Protein AF-A0A0J0XSP0-F1 (afdb_monomer)

Secondary structure (DSSP, 8-state):
----PPPPPP-PPPP---TTSHHHHHHHHHHHHHHHTTSSS------------------GGGTTS-GGGTT--TT-GGGGGGSHHHHHHHHHHHHHHH--S----HHHHHHHHHHHHHHTTSS---SS-EEEE-TT------SHHHHHHHHHHHHHHHHHHHHHHHTT-EEEE-S-HHHHHHHHHHTGGGEEEEEEEHHHHHHHHT-TTTB-TT----S-GGGS-S-SS--GGGS-B--GGGEEEE-SS---BGGG--TT--TTS--BPBPTTSPBPS-SSSS-GGGEEESS--TTSEE-----TTTT-TTT----------SSSPEEEEEEEES-HHHHHHS---HHHHHHHHHHTTEEEEEEEE-SSPPS-TTEEEE---TTTHHHHHHH-SEEEE-S-SSS-SHHHHHHHTT--EEEEESS-GGGT-S--SSGGG-TTTBSSHHHHHH--TTTEEEEETT-HHHHHHHHHHHHHS-------GGGSHHHHHHHHHHHHTS-HHHHHHHHHHHHTS--PPPHHHHHHHHHTT-S-TT-------

Radius of gyration: 29.26 Å; Cα contacts (8 Å, |Δi|>4): 848; chains: 1; bounding box: 87×78×78 Å

Nearest PDB structures (foldseek):
  5zic-assembly1_A  TM=6.859E-01  e=1.179E-11  Homo sapiens
  6yjr-assembly1_AAA  TM=5.998E-01  e=1.400E-12  Homo sapiens
  6yjt-assembly1_AAA  TM=6.169E-01  e=2.986E-11  Homo sapiens
  9f5h-assembly2_B  TM=6.119E-01  e=2.827E-11  Homo sapiens
  6yjt-assembly2_BBB  TM=6.026E-01  e=7.985E-11  Homo sapiens

pLDDT: mean 74.74, std 19.42, range [22.86, 97.62]

Solvent-accessible surface area (backbone atoms only — not comparable to full-atom values): 31482 Å² total; per-residue (Å²): 142,84,86,86,80,81,83,81,80,82,86,82,77,84,82,86,77,77,80,77,69,66,62,66,61,57,57,57,57,56,54,60,58,56,59,64,68,64,73,77,76,81,86,87,88,82,91,81,91,76,84,90,76,90,70,75,78,74,67,88,53,54,81,56,50,64,80,74,38,64,82,45,44,96,90,40,78,90,30,30,83,38,31,51,71,40,39,52,33,35,51,29,37,56,50,54,76,69,53,89,82,68,93,71,57,70,67,51,55,51,44,45,53,51,50,38,34,35,39,51,25,75,38,79,49,52,90,40,27,30,36,39,25,43,50,92,41,69,80,79,55,95,44,73,62,48,51,52,52,49,48,52,51,47,53,35,49,53,51,47,49,57,48,44,44,72,70,37,32,40,72,38,80,34,76,46,69,69,59,45,50,49,51,44,51,48,37,50,72,28,51,48,35,40,35,20,33,58,70,60,36,56,49,31,55,71,25,43,59,32,20,41,88,37,49,52,80,57,89,51,72,96,66,39,39,89,52,92,76,64,57,79,90,53,44,19,62,45,56,72,62,30,48,30,28,42,32,83,84,50,38,41,30,64,87,75,69,60,96,88,63,67,80,89,56,64,45,14,39,69,41,100,84,71,53,63,36,30,22,66,45,60,83,42,34,73,35,30,38,18,51,49,85,50,68,46,37,29,44,41,33,44,59,47,55,80,80,46,36,70,90,80,52,74,84,86,68,74,87,77,72,92,60,105,58,68,43,79,41,38,34,36,42,43,43,50,66,66,59,57,72,68,45,96,64,65,59,68,58,33,51,48,59,34,41,79,71,43,32,47,73,42,40,34,31,52,32,93,62,90,74,95,50,92,71,50,42,69,35,76,78,44,79,82,53,45,61,55,50,39,42,69,25,42,20,39,34,42,80,54,39,74,55,79,61,65,63,65,61,54,18,29,28,45,17,15,17,36,33,36,34,24,68,47,82,53,87,82,75,52,80,66,87,68,65,54,27,72,32,64,77,34,18,24,51,31,58,57,52,73,76,30,53,77,69,45,32,41,71,24,51,65,90,41,57,69,52,39,34,50,44,48,46,50,31,64,67,42,80,70,59,60,46,70,62,62,54,43,27,64,67,30,24,43,55,31,44,51,55,58,76,70,49,63,42,63,58,53,39,53,51,52,31,61,76,67,72,47,69,64,38,62,57,66,66,59,54,52,47,36,45,77,73,61,73,46,53,67,82,60,64,91,80,73,89,108

Organism: NCBI:txid879819

Structure (mmCIF, N/CA/C/O backbone):
data_AF-A0A0J0XSP0-F1
#
_entry.id   AF-A0A0J0XSP0-F1
#
loop_
_atom_site.group_PDB
_atom_site.id
_atom_site.type_symbol
_atom_site.label_atom_id
_atom_site.label_alt_id
_atom_site.label_comp_id
_atom_site.label_asym_id
_atom_site.label_entity_id
_atom_site.label_seq_id
_atom_site.pdbx_PDB_ins_code
_atom_site.Cartn_x
_atom_site.Cartn_y
_atom_site.Cartn_z
_atom_site.occupancy
_atom_site.B_iso_or_equiv
_atom_site.auth_seq_id
_atom_site.auth_comp_id
_atom_site.auth_asym_id
_atom_site.auth_atom_id
_atom_site.pdbx_PDB_model_num
ATOM 1 N N . MET A 1 1 ? 1.615 49.113 -32.708 1.00 34.94 1 MET A N 1
ATOM 2 C CA . MET A 1 1 ? 0.776 48.890 -33.907 1.00 34.94 1 MET A CA 1
ATOM 3 C C . MET A 1 1 ? 1.354 47.719 -34.684 1.00 34.94 1 MET A C 1
ATOM 5 O O . MET A 1 1 ? 2.441 47.876 -35.213 1.00 34.94 1 MET A O 1
ATOM 9 N N . ALA A 1 2 ? 0.662 46.573 -34.654 1.00 25.91 2 ALA A N 1
ATOM 10 C CA . ALA A 1 2 ? 0.685 45.439 -35.598 1.00 25.91 2 ALA A CA 1
ATOM 11 C C . ALA A 1 2 ? 0.232 44.177 -34.833 1.00 25.91 2 ALA A C 1
ATOM 13 O O . ALA A 1 2 ? 1.046 43.436 -34.295 1.00 25.91 2 ALA A O 1
ATOM 14 N N . MET A 1 3 ? -1.088 43.980 -34.722 1.00 22.86 3 MET A N 1
ATOM 15 C CA . MET A 1 3 ? -1.668 42.713 -34.262 1.00 22.86 3 MET A CA 1
ATOM 16 C C . MET A 1 3 ? -1.685 41.737 -35.439 1.00 22.86 3 MET A C 1
ATOM 18 O O . MET A 1 3 ? -2.341 42.010 -36.443 1.00 22.86 3 MET A O 1
ATOM 22 N N . TRP A 1 4 ? -1.020 40.595 -35.299 1.00 23.23 4 TRP A N 1
ATOM 23 C CA . TRP A 1 4 ? -1.234 39.444 -36.171 1.00 23.23 4 TRP A CA 1
ATOM 24 C C . TRP A 1 4 ? -2.346 38.579 -35.569 1.00 23.23 4 TRP A C 1
ATOM 26 O O . TRP A 1 4 ? -2.198 38.032 -34.479 1.00 23.23 4 TRP A O 1
ATOM 36 N N . ARG A 1 5 ? -3.488 38.497 -36.263 1.00 26.11 5 ARG A N 1
ATOM 37 C CA . ARG A 1 5 ? -4.570 37.547 -35.965 1.00 26.11 5 ARG A CA 1
ATOM 38 C C . ARG A 1 5 ? -4.276 36.235 -36.690 1.00 26.11 5 ARG A C 1
ATOM 40 O O . ARG A 1 5 ? -4.175 36.233 -37.914 1.00 26.11 5 ARG A O 1
ATOM 47 N N . LEU A 1 6 ? -4.168 35.139 -35.944 1.00 29.31 6 LEU A N 1
ATOM 48 C CA . LEU A 1 6 ? -4.141 33.784 -36.499 1.00 29.31 6 LEU A CA 1
ATOM 49 C C . LEU A 1 6 ? -5.561 33.337 -36.911 1.00 29.31 6 LEU A C 1
ATOM 51 O O . LEU A 1 6 ? -6.538 33.772 -36.292 1.00 29.31 6 LEU A O 1
ATOM 55 N N . PRO A 1 7 ? -5.699 32.493 -37.951 1.00 27.44 7 PRO A N 1
ATOM 56 C CA . PRO A 1 7 ? -6.990 32.017 -38.436 1.00 27.44 7 PRO A CA 1
ATOM 57 C C . PRO A 1 7 ? -7.553 30.917 -37.526 1.00 27.44 7 PRO A C 1
ATOM 59 O O . PRO A 1 7 ? -6.829 30.038 -37.065 1.00 27.44 7 PRO A O 1
ATOM 62 N N . LEU A 1 8 ? -8.867 30.952 -37.292 1.00 30.52 8 LEU A N 1
ATOM 63 C CA . LEU A 1 8 ? -9.587 29.877 -36.607 1.00 30.52 8 LEU A CA 1
ATOM 64 C C . LEU A 1 8 ? -9.668 28.623 -37.504 1.00 30.52 8 LEU A C 1
ATOM 66 O O . LEU A 1 8 ? -9.899 28.763 -38.709 1.00 30.52 8 LEU A O 1
ATOM 70 N N . PRO A 1 9 ? -9.536 27.408 -36.939 1.00 30.23 9 PRO A N 1
ATOM 71 C CA . PRO A 1 9 ? -9.673 26.163 -37.689 1.00 30.23 9 PRO A CA 1
ATOM 72 C C . PRO A 1 9 ? -11.135 25.896 -38.107 1.00 30.23 9 PRO A C 1
ATOM 74 O O . PRO A 1 9 ? -12.074 26.424 -37.499 1.00 30.23 9 PRO A O 1
ATOM 77 N N . PRO A 1 10 ? -11.360 25.080 -39.156 1.00 30.55 10 PRO A N 1
ATOM 78 C CA . PRO A 1 10 ? -12.690 24.834 -39.701 1.00 30.55 10 PRO A CA 1
ATOM 79 C C . PRO A 1 10 ? -13.551 23.994 -38.749 1.00 30.55 10 PRO A C 1
ATOM 81 O O . PRO A 1 10 ? -13.095 23.028 -38.142 1.00 30.55 10 PRO A O 1
ATOM 84 N N . ARG A 1 11 ? -14.842 24.341 -38.660 1.00 31.66 11 ARG A N 1
ATOM 85 C CA . ARG A 1 11 ? -15.846 23.573 -37.911 1.00 31.66 11 ARG A CA 1
ATOM 86 C C . ARG 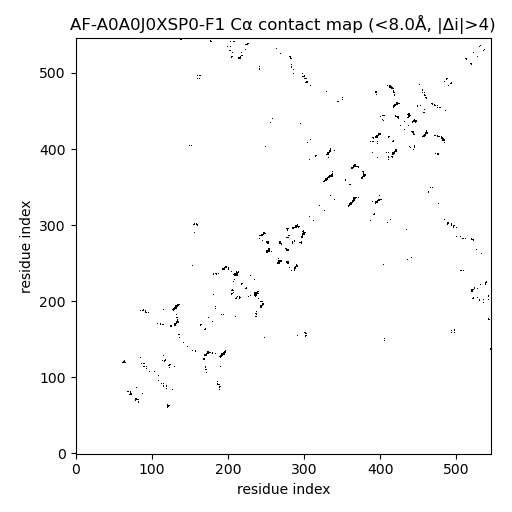A 1 11 ? -16.023 22.179 -38.521 1.00 31.66 11 ARG A C 1
ATOM 88 O O . ARG A 1 11 ? -16.554 22.047 -39.625 1.00 31.66 11 ARG A O 1
ATOM 95 N N . VAL A 1 12 ? -15.647 21.150 -37.768 1.00 35.03 12 VAL A N 1
ATOM 96 C CA . VAL A 1 12 ? -15.960 19.746 -38.059 1.00 35.03 12 VAL A CA 1
ATOM 97 C C . VAL A 1 12 ? -17.459 19.518 -37.828 1.00 35.03 12 VAL A C 1
ATOM 99 O O . VAL A 1 12 ? -17.994 19.845 -36.769 1.00 35.03 12 VAL A O 1
ATOM 102 N N . ARG A 1 13 ? -18.166 18.993 -38.837 1.00 31.95 13 ARG A N 1
ATOM 103 C CA . ARG A 1 13 ? -19.571 18.571 -38.702 1.00 31.95 13 ARG A CA 1
ATOM 104 C C . ARG A 1 13 ? -19.636 17.222 -37.972 1.00 31.95 13 ARG A C 1
ATOM 106 O O . ARG A 1 13 ? -18.862 16.335 -38.327 1.00 31.95 13 ARG A O 1
ATOM 113 N N . PRO A 1 14 ? -20.576 17.015 -37.035 1.00 32.56 14 PRO A N 1
ATOM 114 C CA . PRO A 1 14 ? -20.736 15.721 -36.386 1.00 32.56 14 PRO A CA 1
ATOM 115 C C . PRO A 1 14 ? -21.279 14.668 -37.363 1.00 32.56 14 PRO A C 1
ATOM 117 O O . PRO A 1 14 ? -22.243 14.904 -38.099 1.00 32.56 14 PRO A O 1
ATOM 120 N N . LEU A 1 15 ? -20.648 13.492 -37.342 1.00 33.00 15 LEU A N 1
ATOM 121 C CA . LEU A 1 15 ? -21.090 12.269 -38.009 1.00 33.00 15 LEU A CA 1
ATOM 122 C C . LEU A 1 15 ? -22.444 11.817 -37.438 1.00 33.00 15 LEU A C 1
ATOM 124 O O . LEU A 1 15 ? -22.576 11.538 -36.249 1.00 33.00 15 LEU A O 1
ATOM 128 N N . ARG A 1 16 ? -23.461 11.709 -38.303 1.00 35.78 16 ARG A N 1
ATOM 129 C CA . ARG A 1 16 ? -24.727 11.032 -37.987 1.00 35.78 16 ARG A CA 1
ATOM 130 C C . ARG A 1 16 ? -24.504 9.521 -38.014 1.00 35.78 16 ARG A C 1
ATOM 132 O O . ARG A 1 16 ? -24.493 8.924 -39.087 1.00 35.78 16 ARG A O 1
ATOM 139 N N . ILE A 1 17 ? -24.377 8.906 -36.842 1.00 36.84 17 ILE A N 1
ATOM 140 C CA . ILE A 1 17 ? -24.446 7.449 -36.688 1.00 36.84 17 ILE A CA 1
ATOM 141 C C . ILE A 1 17 ? -25.911 7.057 -36.438 1.00 36.84 17 ILE A C 1
ATOM 143 O O . ILE A 1 17 ? -26.613 7.649 -35.621 1.00 36.84 17 ILE A O 1
ATOM 147 N N . SER A 1 18 ? -26.391 6.090 -37.218 1.00 37.84 18 SER A N 1
ATOM 148 C CA . SER A 1 18 ? -27.790 5.661 -37.299 1.00 37.84 18 SER A CA 1
ATOM 149 C C . SER A 1 18 ? -28.283 4.998 -35.999 1.00 37.84 18 SER A C 1
ATOM 151 O O . SER A 1 18 ? -27.768 3.964 -35.579 1.00 37.84 18 SER A O 1
ATOM 153 N N . GLN A 1 19 ? -29.359 5.542 -35.419 1.00 39.97 19 GLN A N 1
ATOM 154 C CA . GLN A 1 19 ? -30.055 5.053 -34.214 1.00 39.97 19 GLN A CA 1
ATOM 155 C C . GLN A 1 19 ? -30.780 3.696 -34.370 1.00 39.97 19 GLN A C 1
ATOM 157 O O . GLN A 1 19 ? -31.407 3.229 -33.423 1.00 39.97 19 GLN A O 1
ATOM 162 N N . ARG A 1 20 ? -30.724 3.025 -35.529 1.00 40.22 20 ARG A N 1
ATOM 163 C CA . ARG A 1 20 ? -31.561 1.835 -35.788 1.00 40.22 20 ARG A CA 1
ATOM 164 C C . ARG A 1 20 ? -31.008 0.498 -35.283 1.00 40.22 20 ARG A C 1
ATOM 166 O O . ARG A 1 20 ? -31.757 -0.469 -35.266 1.00 40.22 20 ARG A O 1
ATOM 173 N N . VAL A 1 21 ? -29.757 0.428 -34.821 1.00 44.03 21 VAL A N 1
ATOM 174 C CA . VAL A 1 21 ? -29.147 -0.854 -34.396 1.00 44.03 21 VAL A CA 1
ATOM 175 C C . VAL A 1 21 ? -29.296 -1.123 -32.886 1.00 44.03 21 VAL A C 1
ATOM 177 O O . VAL A 1 21 ? -29.249 -2.272 -32.464 1.00 44.03 21 VAL A O 1
ATOM 180 N N . ARG A 1 22 ? -29.586 -0.107 -32.056 1.00 41.59 22 ARG A N 1
ATOM 181 C CA . ARG A 1 22 ? -29.720 -0.288 -30.592 1.00 41.59 22 ARG A CA 1
ATOM 182 C C . ARG A 1 22 ? -31.083 -0.815 -30.119 1.00 41.59 22 ARG A C 1
ATOM 184 O O . ARG A 1 22 ? -31.166 -1.341 -29.017 1.00 41.59 22 ARG A O 1
ATOM 191 N N . VAL A 1 23 ? -32.140 -0.724 -30.930 1.00 46.84 23 VAL A N 1
ATOM 192 C CA . VAL A 1 23 ? -33.505 -1.084 -30.485 1.00 46.84 23 VAL A CA 1
ATOM 193 C C . VAL A 1 23 ? -33.791 -2.589 -30.598 1.00 46.84 23 VAL A C 1
ATOM 195 O O . VAL A 1 23 ? -34.581 -3.122 -29.826 1.00 46.84 23 VAL A O 1
ATOM 198 N N . VAL A 1 24 ? -33.113 -3.309 -31.498 1.00 46.50 24 VAL A N 1
ATOM 199 C CA . VAL A 1 24 ? -33.381 -4.745 -31.720 1.00 46.50 24 VAL A CA 1
ATOM 200 C C . VAL A 1 24 ? -32.646 -5.636 -30.706 1.00 46.50 24 VAL A C 1
ATOM 202 O O . VAL A 1 24 ? -33.167 -6.679 -30.325 1.00 46.50 24 VAL A O 1
ATOM 205 N N . GLY A 1 25 ? -31.489 -5.201 -30.192 1.00 41.78 25 GLY A N 1
ATOM 206 C CA . GLY A 1 25 ? -30.735 -5.949 -29.176 1.00 41.78 25 GLY A CA 1
ATOM 207 C C . GLY A 1 25 ? -31.364 -5.914 -27.778 1.00 41.78 25 GLY A C 1
ATOM 208 O O . GLY A 1 25 ? -31.356 -6.922 -27.078 1.00 41.78 25 GLY A O 1
ATOM 209 N N . LEU A 1 26 ? -31.970 -4.787 -27.381 1.00 43.34 26 LEU A N 1
ATOM 210 C CA . LEU A 1 26 ? -32.537 -4.627 -26.034 1.00 43.34 26 LEU A CA 1
ATOM 211 C C . LEU A 1 26 ? -33.868 -5.380 -25.846 1.00 43.34 26 LEU A C 1
ATOM 213 O O . LEU A 1 26 ? -34.156 -5.873 -24.759 1.00 43.34 26 LEU A O 1
ATOM 217 N N . ALA A 1 27 ? -34.666 -5.514 -26.911 1.00 48.09 27 ALA A N 1
ATOM 218 C CA . ALA A 1 27 ? -35.948 -6.221 -26.862 1.00 48.09 27 ALA A CA 1
ATOM 219 C C . ALA A 1 27 ? -35.785 -7.749 -26.726 1.00 48.09 27 ALA A C 1
ATOM 221 O O . ALA A 1 27 ? -36.621 -8.404 -26.107 1.00 48.09 27 ALA A O 1
ATOM 222 N N . ALA A 1 28 ? -34.695 -8.318 -27.255 1.00 46.12 28 ALA A N 1
ATOM 223 C CA . ALA A 1 28 ? -34.420 -9.752 -27.162 1.00 46.12 28 ALA A CA 1
ATOM 224 C C . ALA A 1 28 ? -33.982 -10.181 -25.747 1.00 46.12 28 ALA A C 1
ATOM 226 O O . ALA A 1 28 ? -34.355 -11.259 -25.291 1.00 46.12 28 ALA A O 1
ATOM 227 N N . VAL A 1 29 ? -33.255 -9.323 -25.021 1.00 50.03 29 VAL A N 1
ATOM 228 C CA . VAL A 1 29 ? -32.778 -9.617 -23.654 1.00 50.03 29 VAL A CA 1
ATOM 229 C C . VAL A 1 29 ? -33.907 -9.509 -22.617 1.00 50.03 29 VAL A C 1
ATOM 231 O O . VAL A 1 29 ? -33.981 -10.325 -21.699 1.00 50.03 29 VAL A O 1
ATOM 234 N N . LEU A 1 30 ? -34.845 -8.573 -22.804 1.00 48.22 30 LEU A N 1
ATOM 235 C CA . LEU A 1 30 ? -36.034 -8.429 -21.949 1.00 48.22 30 LEU A CA 1
ATOM 236 C C . LEU A 1 30 ? -37.056 -9.567 -22.127 1.00 48.22 30 LEU A C 1
ATOM 238 O O . LEU A 1 30 ? -37.751 -9.924 -21.179 1.00 48.22 30 LEU A O 1
ATOM 242 N N . ALA A 1 31 ? -37.137 -10.178 -23.313 1.00 46.94 31 ALA A N 1
ATOM 243 C CA . ALA A 1 31 ? -38.050 -11.299 -23.550 1.00 46.94 31 ALA A CA 1
ATOM 244 C C . ALA A 1 31 ? -37.585 -12.601 -22.869 1.00 46.94 31 ALA A C 1
ATOM 246 O O . ALA A 1 31 ? -38.414 -13.378 -22.399 1.00 46.94 31 ALA A O 1
ATOM 247 N N . VAL A 1 32 ? -36.271 -12.829 -22.763 1.00 48.78 32 VAL A N 1
ATOM 248 C CA . VAL A 1 32 ? -35.711 -14.040 -22.131 1.00 48.78 32 VAL A CA 1
ATOM 249 C C . VAL A 1 32 ? -35.804 -13.981 -20.600 1.00 48.78 32 VAL A C 1
ATOM 251 O O . VAL A 1 32 ? -36.047 -15.003 -19.962 1.00 48.78 32 VAL A O 1
ATOM 254 N N . THR A 1 33 ? -35.716 -12.792 -20.000 1.00 48.75 33 THR A N 1
ATOM 255 C CA . THR A 1 33 ? -35.870 -12.614 -18.543 1.00 48.75 33 THR A CA 1
ATOM 256 C C . THR A 1 33 ? -37.325 -12.704 -18.074 1.00 48.75 33 THR A C 1
ATOM 258 O O . THR A 1 33 ? -37.573 -13.156 -16.960 1.00 48.75 33 THR A O 1
ATOM 261 N N . LEU A 1 34 ? -38.309 -12.366 -18.917 1.00 42.72 34 LEU A N 1
ATOM 262 C CA . LEU A 1 34 ? -39.726 -12.444 -18.534 1.00 42.72 34 LEU A CA 1
ATOM 263 C C . LEU A 1 34 ? -40.305 -13.869 -18.578 1.00 42.72 34 LEU A C 1
ATOM 265 O O . LEU A 1 34 ? -41.219 -14.176 -17.818 1.00 42.72 34 LEU A O 1
ATOM 269 N N . VAL A 1 35 ? -39.767 -14.756 -19.423 1.00 44.06 35 VAL A N 1
ATOM 270 C CA . VAL A 1 35 ? -40.240 -16.151 -19.526 1.00 44.06 35 VAL A CA 1
ATOM 271 C C . VAL A 1 35 ? -39.698 -17.023 -18.385 1.00 44.06 35 VAL A C 1
ATOM 273 O O . VAL A 1 35 ? -40.402 -17.917 -17.917 1.00 44.06 35 VAL A O 1
ATOM 276 N N . ALA A 1 36 ? -38.508 -16.721 -17.854 1.00 40.31 36 ALA A N 1
ATOM 277 C CA . ALA A 1 36 ? -37.953 -17.428 -16.695 1.00 40.31 36 ALA A CA 1
ATOM 278 C C . ALA A 1 36 ? -38.739 -17.155 -15.393 1.00 40.31 36 ALA A C 1
ATOM 280 O O . ALA A 1 36 ? -38.879 -18.043 -14.552 1.00 40.31 36 ALA A O 1
ATOM 281 N N . SER A 1 37 ? -39.336 -15.968 -15.256 1.00 40.28 37 SER A N 1
ATOM 282 C CA . SER A 1 37 ? -40.066 -15.553 -14.047 1.00 40.28 37 SER A CA 1
ATOM 283 C C . SER A 1 37 ? -41.495 -16.108 -13.945 1.00 40.28 37 SER A C 1
ATOM 285 O O . SER A 1 37 ? -42.095 -16.064 -12.874 1.00 40.28 37 SER A O 1
ATOM 287 N N . VAL A 1 38 ? -42.055 -16.659 -15.029 1.00 39.12 38 VAL A N 1
ATOM 288 C CA . VAL A 1 38 ? -43.439 -17.181 -15.064 1.00 39.12 38 VAL A CA 1
ATOM 289 C C . VAL A 1 38 ? -43.509 -18.695 -14.793 1.00 39.12 38 VAL A C 1
ATOM 291 O O . VAL A 1 38 ? -44.585 -19.229 -14.533 1.00 39.12 38 VAL A O 1
ATOM 294 N N . HIS A 1 39 ? -42.381 -19.412 -14.764 1.00 35.16 39 HIS A N 1
ATOM 295 C CA . HIS A 1 39 ? -42.357 -20.868 -14.531 1.00 35.16 39 HIS A CA 1
ATOM 296 C C . HIS A 1 39 ? -41.976 -21.313 -13.110 1.00 35.16 39 HIS A C 1
ATOM 298 O O . HIS A 1 39 ? -41.954 -22.510 -12.843 1.00 35.16 39 HIS A O 1
ATOM 304 N N . VAL A 1 40 ? -41.788 -20.381 -12.169 1.00 37.19 40 VAL A N 1
ATOM 305 C CA . VAL A 1 40 ? -41.542 -20.700 -10.743 1.00 37.19 40 VAL A CA 1
ATOM 306 C C . VAL A 1 40 ? -42.805 -20.542 -9.868 1.00 37.19 40 VAL A C 1
ATOM 308 O O . VAL A 1 40 ? -42.829 -20.960 -8.716 1.00 37.19 40 VAL A O 1
ATOM 311 N N . LEU A 1 41 ? -43.918 -20.046 -10.421 1.00 34.09 41 LEU A N 1
ATOM 312 C CA . LEU A 1 41 ? -45.194 -19.864 -9.709 1.00 34.09 41 LEU A CA 1
ATOM 313 C C . LEU A 1 41 ? -46.300 -20.772 -10.272 1.00 34.09 41 LEU A C 1
ATOM 315 O O . LEU A 1 41 ? -47.303 -20.299 -10.794 1.00 34.09 41 LEU A O 1
ATOM 319 N N . SER A 1 42 ? -46.122 -22.094 -10.204 1.00 34.53 42 SER A N 1
ATOM 320 C CA . SER A 1 42 ? -47.189 -23.056 -10.536 1.00 34.53 42 SER A CA 1
ATOM 321 C C . SER A 1 42 ? -46.917 -24.456 -9.962 1.00 34.53 42 SER A C 1
ATOM 323 O O . SER A 1 42 ? -46.919 -25.445 -10.691 1.00 34.53 42 SER A O 1
ATOM 325 N N . ALA A 1 43 ? -46.677 -24.574 -8.655 1.00 35.34 43 ALA A N 1
ATOM 326 C CA . ALA A 1 43 ? -46.766 -25.867 -7.967 1.00 35.34 43 ALA A CA 1
ATOM 327 C C . ALA A 1 43 ? -46.871 -25.688 -6.447 1.00 35.34 43 ALA A C 1
ATOM 329 O O . ALA A 1 43 ? -45.856 -25.676 -5.766 1.00 35.34 43 ALA A O 1
ATOM 330 N N . ALA A 1 44 ? -48.095 -25.548 -5.927 1.00 34.81 44 ALA A N 1
ATOM 331 C CA . ALA A 1 44 ? -48.514 -26.094 -4.627 1.00 34.81 44 ALA A CA 1
ATOM 332 C C . ALA A 1 44 ? -49.946 -25.639 -4.315 1.00 34.81 44 ALA A C 1
ATOM 334 O O . ALA A 1 44 ? -50.179 -24.620 -3.669 1.00 34.81 44 ALA A O 1
ATOM 335 N N . GLY A 1 45 ? -50.920 -26.414 -4.784 1.00 31.45 45 GLY A N 1
ATOM 336 C CA . GLY A 1 45 ? -52.281 -26.375 -4.269 1.00 31.45 45 GLY A CA 1
ATOM 337 C C . GLY A 1 45 ? -52.566 -27.680 -3.541 1.00 31.45 45 GLY A C 1
ATOM 338 O O . GLY A 1 45 ? -52.762 -28.694 -4.197 1.00 31.45 45 GLY A O 1
ATOM 339 N N . THR A 1 46 ? -52.631 -27.643 -2.212 1.00 34.28 46 THR A N 1
ATOM 340 C CA . THR A 1 46 ? -53.453 -28.575 -1.427 1.00 34.28 46 THR A CA 1
ATOM 341 C C . THR A 1 46 ? -53.874 -27.907 -0.127 1.00 34.28 46 THR A C 1
ATOM 343 O O . THR A 1 46 ? -53.061 -27.476 0.682 1.00 34.28 46 THR A O 1
ATOM 346 N N . THR A 1 47 ? -55.187 -27.813 0.019 1.00 37.19 47 THR A N 1
ATOM 347 C CA . THR A 1 47 ? -55.964 -27.326 1.153 1.00 37.19 47 THR A CA 1
ATOM 348 C C . THR A 1 47 ? -55.881 -28.258 2.359 1.00 37.19 47 THR A C 1
ATOM 350 O O . THR A 1 47 ? -56.238 -29.428 2.236 1.00 37.19 47 THR A O 1
ATOM 353 N N . THR A 1 48 ? -55.605 -27.705 3.540 1.00 33.47 48 THR A N 1
ATOM 354 C CA . THR A 1 48 ? -56.156 -28.198 4.811 1.00 33.47 48 THR A CA 1
ATOM 355 C C . THR A 1 48 ? -56.458 -27.022 5.737 1.00 33.47 48 THR A C 1
ATOM 357 O O . THR A 1 48 ? -55.604 -26.222 6.103 1.00 33.47 48 THR A O 1
ATOM 360 N N . THR A 1 49 ? -57.732 -26.908 6.085 1.00 38.00 49 THR A N 1
ATOM 361 C CA . THR A 1 49 ? -58.304 -25.990 7.069 1.00 38.00 49 THR A CA 1
ATOM 362 C C . THR A 1 49 ? -58.048 -26.484 8.493 1.00 38.00 49 THR A C 1
ATOM 364 O O . THR A 1 49 ? -58.478 -27.593 8.799 1.00 38.00 49 THR A O 1
ATOM 367 N N . ALA A 1 50 ? -57.468 -25.656 9.372 1.00 30.28 50 ALA A N 1
ATOM 368 C CA . ALA A 1 50 ? -57.806 -25.593 10.804 1.00 30.28 50 ALA A CA 1
ATOM 369 C C . ALA A 1 50 ? -57.048 -24.464 11.538 1.00 30.28 50 ALA A C 1
ATOM 371 O O . ALA A 1 50 ? -55.837 -24.506 11.682 1.00 30.28 50 ALA A O 1
ATOM 372 N N . SER A 1 51 ? -57.825 -23.516 12.072 1.00 30.02 51 SER A N 1
ATOM 373 C CA . SER A 1 51 ? -57.733 -23.007 13.451 1.00 30.02 51 SER A CA 1
ATOM 374 C C . SER A 1 51 ? -56.420 -22.388 13.981 1.00 30.02 51 SER A C 1
ATOM 376 O O . SER A 1 51 ? -55.509 -23.084 14.409 1.00 30.02 51 SER A O 1
ATOM 378 N N . SER A 1 52 ? -56.498 -21.071 14.216 1.00 35.84 52 SER A N 1
ATOM 379 C CA . SER A 1 52 ? -55.997 -20.384 15.422 1.00 35.84 52 SER A CA 1
ATOM 380 C C . SER A 1 52 ? -54.485 -20.364 15.692 1.00 35.84 52 SER A C 1
ATOM 382 O O . SER A 1 52 ? -53.982 -21.129 16.506 1.00 35.84 52 SER A O 1
ATOM 384 N N . ALA A 1 53 ? -53.820 -19.322 15.193 1.00 31.66 53 ALA A N 1
ATOM 385 C CA . ALA A 1 53 ? -53.034 -18.410 16.028 1.00 31.66 53 ALA A CA 1
ATOM 386 C C . ALA A 1 53 ? -52.696 -17.161 15.202 1.00 31.66 53 ALA A C 1
ATOM 388 O O . ALA A 1 53 ? -52.195 -17.266 14.085 1.00 31.66 53 ALA A O 1
ATOM 389 N N . ARG A 1 54 ? -52.959 -15.967 15.746 1.00 35.31 54 ARG A N 1
ATOM 390 C CA . ARG A 1 54 ? -52.320 -14.732 15.271 1.00 35.31 54 ARG A CA 1
ATOM 391 C C . ARG A 1 54 ? -50.825 -14.857 15.561 1.00 35.31 54 ARG A C 1
ATOM 393 O O . ARG A 1 54 ? -50.376 -14.480 16.636 1.00 35.31 54 ARG A O 1
ATOM 400 N N . VAL A 1 55 ? -50.069 -15.389 14.610 1.00 35.34 55 VAL A N 1
ATOM 401 C CA . VAL A 1 55 ? -48.640 -15.105 14.524 1.00 35.34 55 VAL A CA 1
ATOM 402 C C . VAL A 1 55 ? -48.569 -13.688 13.983 1.00 35.34 55 VAL A C 1
ATOM 404 O O . VAL A 1 55 ? -48.880 -13.440 12.819 1.00 35.34 55 VAL A O 1
ATOM 407 N N . ALA A 1 56 ? -48.287 -12.738 14.874 1.00 37.16 56 ALA A N 1
ATOM 408 C CA . ALA A 1 56 ? -47.871 -11.409 14.470 1.00 37.16 56 ALA A CA 1
ATOM 409 C C . ALA A 1 56 ? -46.738 -11.595 13.458 1.00 37.16 56 ALA A C 1
ATOM 411 O O . ALA A 1 56 ? -45.742 -12.250 13.759 1.00 37.16 56 ALA A O 1
ATOM 412 N N . SER A 1 57 ? -46.952 -11.105 12.242 1.00 41.41 57 SER A N 1
ATOM 413 C CA . SER A 1 57 ? -45.956 -11.079 11.182 1.00 41.41 57 SER A CA 1
ATOM 414 C C . SER A 1 57 ? -44.678 -10.468 11.745 1.00 41.41 57 SER A C 1
ATOM 416 O O . SER A 1 57 ? -44.636 -9.259 11.983 1.00 41.41 57 SER A O 1
ATOM 418 N N . GLN A 1 58 ? -43.659 -11.294 11.992 1.00 44.66 58 GLN A N 1
ATOM 419 C CA . GLN A 1 58 ? -42.308 -10.786 12.165 1.00 44.66 58 GLN A CA 1
ATOM 420 C C . GLN A 1 58 ? -42.005 -9.972 10.901 1.00 44.66 58 GLN A C 1
ATOM 422 O O . GLN A 1 58 ? -42.177 -10.501 9.797 1.00 44.66 58 GLN A O 1
ATOM 427 N N . PRO A 1 59 ? -41.654 -8.681 11.017 1.00 48.44 59 PRO A N 1
ATOM 428 C CA . PRO A 1 59 ? -41.208 -7.934 9.855 1.00 48.44 59 PRO A CA 1
ATOM 429 C C . PRO A 1 59 ? -40.017 -8.684 9.251 1.00 48.44 59 PRO A C 1
ATOM 431 O O . PRO A 1 59 ? -39.222 -9.271 9.984 1.00 48.44 59 PRO A O 1
ATOM 434 N N . ALA A 1 60 ? -39.884 -8.654 7.925 1.00 48.78 60 ALA A N 1
ATOM 435 C CA . ALA A 1 60 ? -38.811 -9.294 7.149 1.00 48.78 60 ALA A CA 1
ATOM 436 C C . ALA A 1 60 ? -37.376 -8.810 7.498 1.00 48.78 60 ALA A C 1
ATOM 438 O O . ALA A 1 60 ? -36.430 -9.084 6.773 1.00 48.78 60 ALA A O 1
ATOM 439 N N . PHE A 1 61 ? -37.230 -8.095 8.612 1.00 51.72 61 PHE A N 1
ATOM 440 C CA . PHE A 1 61 ? -36.037 -7.490 9.190 1.00 51.72 61 PHE A CA 1
ATOM 441 C C . PHE A 1 61 ? -35.057 -8.492 9.817 1.00 51.72 61 PHE A C 1
ATOM 443 O O . PHE A 1 61 ? -33.935 -8.123 10.126 1.00 51.72 61 PHE A O 1
ATOM 450 N N . LEU A 1 62 ? -35.463 -9.747 10.032 1.00 51.09 62 LEU A N 1
ATOM 451 C CA . LEU A 1 62 ? -34.639 -10.753 10.719 1.00 51.09 62 LEU A CA 1
ATOM 452 C C . LEU A 1 62 ? -33.954 -11.748 9.773 1.00 51.09 62 LEU A C 1
ATOM 454 O O . LEU A 1 62 ? -33.381 -12.720 10.244 1.00 51.09 62 LEU A O 1
ATOM 458 N N . ALA A 1 63 ? -34.005 -11.545 8.452 1.00 51.84 63 ALA A N 1
ATOM 459 C CA . ALA A 1 63 ? -33.365 -12.476 7.519 1.00 51.84 63 ALA A CA 1
ATOM 460 C C . ALA A 1 63 ? -31.826 -12.504 7.652 1.00 51.84 63 ALA A C 1
ATOM 462 O O . ALA A 1 63 ? -31.221 -13.505 7.280 1.00 51.84 63 ALA A O 1
ATOM 463 N N . GLY A 1 64 ? -31.217 -11.436 8.188 1.00 57.31 64 GLY A N 1
ATOM 464 C CA . GLY A 1 64 ? -29.765 -11.310 8.362 1.00 57.31 64 GLY A CA 1
ATOM 465 C C . GLY A 1 64 ? -29.222 -11.622 9.763 1.00 57.31 64 GLY A C 1
ATOM 466 O O . GLY A 1 64 ? -28.009 -11.706 9.915 1.00 57.31 64 GLY A O 1
ATOM 467 N N . PHE A 1 65 ? -30.072 -11.803 10.780 1.00 67.38 65 PHE A N 1
ATOM 468 C CA . PHE A 1 65 ? -29.624 -12.157 12.135 1.00 67.38 65 PHE A CA 1
ATOM 469 C C . PHE A 1 65 ? -29.977 -13.604 12.461 1.00 67.38 65 PHE A C 1
ATOM 471 O O . PHE A 1 65 ? -31.059 -14.075 12.099 1.00 67.38 65 PHE A O 1
ATOM 478 N N . GLY A 1 66 ? -29.088 -14.312 13.160 1.00 68.69 66 GLY A N 1
ATOM 479 C CA . GLY A 1 66 ? -29.374 -15.662 13.624 1.00 68.69 66 GLY A CA 1
ATOM 480 C C . GLY A 1 66 ? -30.429 -15.685 14.737 1.00 68.69 66 GLY A C 1
ATOM 481 O O . GLY A 1 66 ? -30.993 -14.661 15.144 1.00 68.69 66 GLY A O 1
ATOM 482 N N . GLU A 1 67 ? -30.738 -16.884 15.240 1.00 78.38 67 GLU A N 1
ATOM 483 C CA . GLU A 1 67 ? -31.742 -17.062 16.300 1.00 78.38 67 GLU A CA 1
ATOM 484 C C . GLU A 1 67 ? -31.417 -16.275 17.582 1.00 78.38 67 GLU A C 1
ATOM 486 O O . GLU A 1 67 ? -32.326 -15.995 18.367 1.00 78.38 67 GLU A O 1
ATOM 491 N N . GLU A 1 68 ? -30.154 -15.889 17.772 1.00 80.50 68 GLU A N 1
ATOM 492 C CA . GLU A 1 68 ? -29.650 -15.125 18.908 1.00 80.50 68 GLU A CA 1
ATOM 493 C C . GLU A 1 68 ? -30.317 -13.758 19.086 1.00 80.50 68 GLU A C 1
ATOM 495 O O . GLU A 1 68 ? -30.461 -13.331 20.224 1.00 80.50 68 GLU A O 1
ATOM 500 N N . CYS A 1 69 ? -30.801 -13.116 18.016 1.00 86.94 69 CYS A N 1
ATOM 501 C CA . CYS A 1 69 ? -31.450 -11.798 18.089 1.00 86.94 69 CYS A CA 1
ATOM 502 C C . CYS A 1 69 ? -32.985 -11.867 18.056 1.00 86.94 69 CYS A C 1
ATOM 504 O O . CYS A 1 69 ? -33.679 -10.871 17.816 1.00 86.94 69 CYS A O 1
ATOM 506 N N . ARG A 1 70 ? -33.560 -13.054 18.285 1.00 87.75 70 ARG A N 1
ATOM 507 C CA . ARG A 1 70 ? -35.010 -13.257 18.249 1.00 87.75 70 ARG A CA 1
ATOM 508 C C . ARG A 1 70 ? -35.715 -12.398 19.303 1.00 87.75 70 ARG A C 1
ATOM 510 O O . ARG A 1 70 ? -35.514 -12.557 20.501 1.00 87.75 70 ARG A O 1
ATOM 517 N N . GLY A 1 71 ? -36.644 -11.562 18.841 1.00 88.56 71 GLY A N 1
ATOM 518 C CA . GLY A 1 71 ? -37.467 -10.711 19.705 1.00 88.56 71 GLY A CA 1
ATOM 519 C C . GLY A 1 71 ? -36.869 -9.332 19.982 1.00 88.56 71 GLY A C 1
ATOM 520 O O . GLY A 1 71 ? -37.546 -8.517 20.604 1.00 88.56 71 GLY A O 1
ATOM 521 N N . TRP A 1 72 ? -35.662 -9.047 19.486 1.00 93.38 72 TRP A N 1
ATOM 522 C CA . TRP A 1 72 ? -35.131 -7.690 19.465 1.00 93.38 72 TRP A CA 1
ATOM 523 C C . TRP A 1 72 ? -35.963 -6.798 18.533 1.00 93.38 72 TRP A C 1
ATOM 525 O O . TRP A 1 72 ? -36.309 -7.185 17.414 1.00 93.38 72 TRP A O 1
ATOM 535 N N . ILE A 1 73 ? -36.299 -5.601 19.010 1.00 92.00 73 ILE A N 1
ATOM 536 C CA . ILE A 1 73 ? -37.030 -4.576 18.270 1.00 92.00 73 ILE A CA 1
ATOM 537 C C . ILE A 1 73 ? -36.112 -3.345 18.196 1.00 92.00 73 ILE A C 1
ATOM 539 O O . ILE A 1 73 ? -35.973 -2.640 19.194 1.00 92.00 73 ILE A O 1
ATOM 543 N N . PRO A 1 74 ? -35.525 -3.020 17.028 1.00 90.31 74 PRO A N 1
ATOM 544 C CA . PRO A 1 74 ? -34.523 -1.951 16.904 1.00 90.31 74 PRO A CA 1
ATOM 545 C C . PRO A 1 74 ? -34.962 -0.569 17.420 1.00 90.31 74 PRO A C 1
ATOM 547 O O . PRO A 1 74 ? -34.146 0.239 17.872 1.00 90.31 74 PRO A O 1
ATOM 550 N N . THR A 1 75 ? -36.265 -0.286 17.381 1.00 91.50 75 THR A N 1
ATOM 551 C CA . THR A 1 75 ? -36.855 0.974 17.857 1.00 91.50 75 THR A CA 1
ATOM 552 C C . THR A 1 75 ? -37.171 0.994 19.356 1.00 91.50 75 THR A C 1
ATOM 554 O O . THR A 1 75 ? -37.573 2.039 19.858 1.00 91.50 75 THR A O 1
ATOM 557 N N . ASP A 1 76 ? -37.043 -0.131 20.064 1.00 93.06 76 ASP A N 1
ATOM 558 C CA . ASP A 1 76 ? -37.337 -0.259 21.495 1.00 93.06 76 ASP A CA 1
ATOM 559 C C . ASP A 1 76 ? -36.069 -0.645 22.280 1.00 93.06 76 ASP A C 1
ATOM 561 O O . ASP A 1 76 ? -35.722 -1.831 22.348 1.00 93.06 76 ASP A O 1
ATOM 565 N N . PRO A 1 77 ? -35.401 0.330 22.930 1.00 92.56 77 PRO A N 1
ATOM 566 C CA . PRO A 1 77 ? -34.180 0.090 23.697 1.00 92.56 77 PRO A CA 1
ATOM 567 C C . PRO A 1 77 ? -34.329 -0.929 24.831 1.00 92.56 77 PRO A C 1
ATOM 569 O O . PRO A 1 77 ? -33.344 -1.514 25.275 1.00 92.56 77 PRO A O 1
ATOM 572 N N . THR A 1 78 ? -35.551 -1.187 25.315 1.00 94.19 78 THR A N 1
ATOM 573 C CA . THR A 1 78 ? -35.767 -2.192 26.368 1.00 94.19 78 THR A CA 1
ATOM 574 C C . THR A 1 78 ? -35.468 -3.611 25.887 1.00 94.19 78 THR A C 1
ATOM 576 O O . THR A 1 78 ? -35.200 -4.496 26.701 1.00 94.19 78 THR A O 1
ATOM 579 N N . THR A 1 79 ? -35.442 -3.819 24.569 1.00 94.19 79 THR A N 1
ATOM 580 C CA . THR A 1 79 ? -35.139 -5.102 23.935 1.00 94.19 79 THR A CA 1
ATOM 581 C C . THR A 1 79 ? -33.670 -5.256 23.530 1.00 94.19 79 THR A C 1
ATOM 583 O O . THR A 1 79 ? -33.293 -6.339 23.096 1.00 94.19 79 THR A O 1
ATOM 586 N N . ASP A 1 80 ? -32.821 -4.233 23.701 1.00 93.25 80 ASP A N 1
ATOM 587 C CA . ASP A 1 80 ? -31.426 -4.222 23.213 1.00 93.25 80 ASP A CA 1
ATOM 588 C C . ASP A 1 80 ? -30.575 -5.374 23.794 1.00 93.25 80 ASP A C 1
ATOM 590 O O . ASP A 1 80 ? -29.750 -5.967 23.103 1.00 93.25 80 ASP A O 1
ATOM 594 N N . HIS A 1 81 ? -30.857 -5.799 25.030 1.00 93.06 81 HIS A N 1
ATOM 595 C CA . HIS A 1 81 ? -30.211 -6.955 25.668 1.00 93.06 81 HIS A CA 1
ATOM 596 C C . HIS A 1 81 ? -30.413 -8.290 24.925 1.00 93.06 81 HIS A C 1
ATOM 598 O O . HIS A 1 81 ? -29.682 -9.244 25.186 1.00 93.06 81 HIS A O 1
ATOM 604 N N . LEU A 1 82 ? -31.401 -8.372 24.027 1.00 91.88 82 LEU A N 1
ATOM 605 C CA . LEU A 1 82 ? -31.657 -9.545 23.192 1.00 91.88 82 LEU A CA 1
ATOM 606 C C . LEU A 1 82 ? -30.729 -9.609 21.973 1.00 91.88 82 LEU A C 1
ATOM 608 O O . LEU A 1 82 ? -30.647 -10.654 21.350 1.00 91.88 82 LEU A O 1
ATOM 612 N N . CYS A 1 83 ? -30.046 -8.521 21.612 1.00 92.56 83 CYS A N 1
ATOM 613 C CA . CYS A 1 83 ? -29.103 -8.486 20.493 1.00 92.56 83 CYS A CA 1
ATOM 614 C C . CYS A 1 83 ? -27.997 -7.449 20.776 1.00 92.56 83 CYS A C 1
ATOM 616 O O . CYS A 1 83 ? -27.889 -6.441 20.071 1.00 92.56 83 CYS A O 1
ATOM 618 N N . PRO A 1 84 ? -27.186 -7.649 21.835 1.00 91.06 84 PRO A N 1
ATOM 619 C CA . PRO A 1 84 ? -26.348 -6.598 22.409 1.00 91.06 84 PRO A CA 1
ATOM 620 C C . PRO A 1 84 ? -25.396 -5.972 21.385 1.00 91.06 84 PRO A C 1
ATOM 622 O O . PRO A 1 84 ? -25.408 -4.756 21.233 1.00 91.06 84 PRO A O 1
ATOM 625 N N . GLY A 1 85 ? -24.670 -6.777 20.600 1.00 90.75 85 GLY A N 1
ATOM 626 C CA . GLY A 1 85 ? -23.721 -6.253 19.611 1.00 90.75 85 GLY A CA 1
ATOM 627 C C . GLY A 1 85 ? -24.376 -5.428 18.495 1.00 90.75 85 GLY A C 1
ATOM 628 O O . GLY A 1 85 ? -23.903 -4.341 18.172 1.00 90.75 85 GLY A O 1
ATOM 629 N N . ALA A 1 86 ? -25.484 -5.901 17.912 1.00 91.94 86 ALA A N 1
ATOM 630 C CA . ALA A 1 86 ? -26.168 -5.151 16.853 1.00 91.94 86 ALA A CA 1
ATOM 631 C C . ALA A 1 86 ? -26.855 -3.893 17.399 1.00 91.94 86 ALA A C 1
ATOM 633 O O . ALA A 1 86 ? -26.812 -2.842 16.762 1.00 91.94 86 ALA A O 1
ATOM 634 N N . SER A 1 87 ? -27.444 -3.986 18.595 1.00 94.75 87 SER A N 1
ATOM 635 C CA . SER A 1 87 ? -28.073 -2.843 19.251 1.00 94.75 87 SER A CA 1
ATOM 636 C C . SER A 1 87 ? -27.063 -1.750 19.600 1.00 94.75 87 SER A C 1
ATOM 638 O O . SER A 1 87 ? -27.313 -0.594 19.277 1.00 94.75 87 SER A O 1
ATOM 640 N N . GLU A 1 88 ? -25.896 -2.096 20.152 1.00 95.50 88 GLU A N 1
ATOM 641 C CA . GLU A 1 88 ? -24.822 -1.144 20.457 1.00 95.50 88 GLU A CA 1
ATOM 642 C C . GLU A 1 88 ? -24.379 -0.390 19.197 1.00 95.50 88 GLU A C 1
ATOM 644 O O . GLU A 1 88 ? -24.438 0.840 19.167 1.00 95.50 88 GLU A O 1
ATOM 649 N N . ARG A 1 89 ? -24.062 -1.119 18.116 1.00 95.56 89 ARG A N 1
ATOM 650 C CA . ARG A 1 89 ? -23.702 -0.521 16.819 1.00 95.56 89 ARG A CA 1
ATOM 651 C C . ARG A 1 89 ? -24.803 0.383 16.268 1.00 95.56 89 ARG A C 1
ATOM 653 O O . ARG A 1 89 ? -24.517 1.471 15.775 1.00 95.56 89 ARG A O 1
ATOM 660 N N . LEU A 1 90 ? -26.065 -0.039 16.361 1.00 96.19 90 LEU A N 1
ATOM 661 C CA . LEU A 1 90 ? -27.195 0.768 15.907 1.00 96.19 90 LEU A CA 1
ATOM 662 C C . LEU A 1 90 ? -27.283 2.091 16.678 1.00 96.19 90 LEU A C 1
ATOM 664 O O . LEU A 1 90 ? -27.483 3.138 16.065 1.00 96.19 90 LEU A O 1
ATOM 668 N N . ARG A 1 91 ? -27.133 2.059 18.009 1.00 96.06 91 ARG A N 1
ATOM 669 C CA . ARG A 1 91 ? -27.182 3.271 18.840 1.00 96.06 91 ARG A CA 1
ATOM 670 C C . ARG A 1 91 ? -26.017 4.204 18.528 1.00 96.06 91 ARG A C 1
ATOM 672 O O . ARG A 1 91 ? -26.264 5.388 18.324 1.00 96.06 91 ARG A O 1
ATOM 679 N N . GLU A 1 92 ? -24.797 3.679 18.416 1.00 95.50 92 GLU A N 1
ATOM 680 C CA . GLU A 1 92 ? -23.614 4.451 18.009 1.00 95.50 92 GLU A CA 1
ATOM 681 C C . GLU A 1 92 ? -23.845 5.185 16.681 1.00 95.50 92 GLU A C 1
ATOM 683 O O . GLU A 1 92 ? -23.684 6.404 16.599 1.00 95.50 92 GLU A O 1
ATOM 688 N N . VAL A 1 93 ? -24.302 4.463 15.653 1.00 96.12 93 VAL A N 1
ATOM 689 C CA . VAL A 1 93 ? -24.561 5.033 14.325 1.00 96.12 93 VAL A CA 1
ATOM 690 C C . VAL A 1 93 ? -25.674 6.081 14.369 1.00 96.12 93 VAL A C 1
ATOM 692 O O . VAL A 1 93 ? -25.530 7.152 13.782 1.00 96.12 93 VAL A O 1
ATOM 695 N N . GLN A 1 94 ? -26.774 5.818 15.079 1.00 95.06 94 GLN A N 1
ATOM 696 C CA . GLN A 1 94 ? -27.880 6.771 15.204 1.00 95.06 94 GLN A CA 1
ATOM 697 C C . GLN A 1 94 ? -27.467 8.046 15.938 1.00 95.06 94 GLN A C 1
ATOM 699 O O . GLN A 1 94 ? -27.883 9.133 15.540 1.00 95.06 94 GLN A O 1
ATOM 704 N N . THR A 1 95 ? -26.643 7.927 16.980 1.00 94.88 95 THR A N 1
ATOM 705 C CA . THR A 1 95 ? -26.060 9.079 17.670 1.00 94.88 95 THR A CA 1
ATOM 706 C C . THR A 1 95 ? -25.148 9.858 16.729 1.00 94.88 95 THR A C 1
ATOM 708 O O . THR A 1 95 ? -25.362 11.055 16.555 1.00 94.88 95 THR A O 1
ATOM 711 N N . PHE A 1 96 ? -24.224 9.189 16.035 1.00 94.19 96 PHE A N 1
ATOM 712 C CA . PHE A 1 96 ? -23.324 9.825 15.071 1.00 94.19 96 PHE A CA 1
ATOM 713 C C . PHE A 1 96 ? -24.079 10.574 13.958 1.00 94.19 96 PHE A C 1
ATOM 715 O O . PHE A 1 96 ? -23.758 11.717 13.648 1.00 94.19 96 PHE A O 1
ATOM 722 N N . LEU A 1 97 ? -25.135 9.980 13.391 1.00 92.44 97 LEU A N 1
ATOM 723 C CA . LEU A 1 97 ? -25.957 10.607 12.345 1.00 92.44 97 LEU A CA 1
ATOM 724 C C . LEU A 1 97 ? -26.747 11.838 12.830 1.00 92.44 97 LEU A C 1
ATOM 726 O O . LEU A 1 97 ? -27.210 12.629 12.007 1.00 92.44 97 LEU A O 1
ATOM 730 N N . GLN A 1 98 ? -26.936 11.991 14.143 1.00 90.50 98 GLN A N 1
ATOM 731 C CA . GLN A 1 98 ? -27.626 13.128 14.760 1.00 90.50 98 GLN A CA 1
ATOM 732 C C . GLN A 1 98 ? -26.663 14.224 15.233 1.00 90.50 98 GLN A C 1
ATOM 734 O O . GLN A 1 98 ? -27.112 15.321 15.576 1.00 90.50 98 GLN A O 1
ATOM 739 N N . GLU A 1 99 ? -25.358 13.953 15.266 1.00 84.81 99 GLU A N 1
ATOM 740 C CA . GLU A 1 99 ? -24.360 14.896 15.751 1.00 84.81 99 GLU A CA 1
ATOM 741 C C . GLU A 1 99 ? -24.101 16.021 14.732 1.00 84.81 99 GLU A C 1
ATOM 743 O O . GLU A 1 99 ? -23.669 15.768 13.609 1.00 84.81 99 GLU A O 1
ATOM 748 N N . PRO A 1 100 ? -24.279 17.299 15.111 1.00 65.38 100 PRO A N 1
ATOM 749 C CA . PRO A 1 100 ? -24.017 18.434 14.223 1.00 65.38 100 PRO A CA 1
ATOM 750 C C . PRO A 1 100 ? -22.526 18.828 14.169 1.00 65.38 100 PRO A C 1
ATOM 752 O O . PRO A 1 100 ? -22.197 19.935 13.746 1.00 65.38 100 PRO A O 1
ATOM 755 N N . VAL A 1 101 ? -21.626 17.992 14.698 1.00 64.06 101 VAL A N 1
ATOM 756 C CA . VAL A 1 101 ? -20.355 18.460 15.277 1.00 64.06 101 VAL A CA 1
ATOM 757 C C . VAL A 1 101 ? -19.260 18.661 14.228 1.00 64.06 101 VAL A C 1
ATOM 759 O O . VAL A 1 101 ? -18.414 19.537 14.409 1.00 64.06 101 VAL A O 1
ATOM 762 N N . LEU A 1 102 ? -19.268 17.910 13.121 1.00 71.81 102 LEU A N 1
ATOM 763 C CA . LEU A 1 102 ? -18.198 17.961 12.121 1.00 71.81 102 LEU A CA 1
ATOM 764 C C . LEU A 1 102 ? -18.726 17.763 10.691 1.00 71.81 102 LEU A C 1
ATOM 766 O O . LEU A 1 102 ? -19.553 16.895 10.413 1.00 71.81 102 LEU A O 1
ATOM 770 N N . ASP A 1 103 ? -18.213 18.571 9.761 1.00 82.69 103 ASP A N 1
ATOM 771 C CA . ASP A 1 103 ? -18.435 18.382 8.326 1.00 82.69 103 ASP A CA 1
ATOM 772 C C . ASP A 1 103 ? -17.541 17.240 7.821 1.00 82.69 103 ASP A C 1
ATOM 774 O O . ASP A 1 103 ? -16.360 17.435 7.516 1.00 82.69 103 ASP A O 1
ATOM 778 N N . TYR A 1 104 ? -18.082 16.024 7.822 1.00 80.31 104 TYR A N 1
ATOM 779 C CA . TYR A 1 104 ? -17.388 14.814 7.380 1.00 80.31 104 TYR A CA 1
ATOM 780 C C . TYR A 1 104 ? -17.432 14.580 5.864 1.00 80.31 104 TYR A C 1
ATOM 782 O O . TYR A 1 104 ? -16.694 13.731 5.373 1.00 80.31 104 TYR A O 1
ATOM 790 N N . GLY A 1 105 ? -18.259 15.322 5.121 1.00 84.75 105 GLY A N 1
ATOM 791 C CA . GLY A 1 105 ? -18.566 15.018 3.723 1.00 84.75 105 GLY A CA 1
ATOM 792 C C . GLY A 1 105 ? -19.587 13.884 3.544 1.00 84.75 105 GLY A C 1
ATOM 793 O O . GLY A 1 105 ? -19.876 13.112 4.458 1.00 84.75 105 GLY A O 1
ATOM 794 N N . GLU A 1 106 ? -20.170 13.800 2.346 1.00 86.81 106 GLU A N 1
ATOM 795 C CA . GLU A 1 106 ? -21.281 12.889 2.013 1.00 86.81 106 GLU A CA 1
ATOM 796 C C . GLU A 1 106 ? -20.900 11.400 2.081 1.00 86.81 106 GLU A C 1
ATOM 798 O O . GLU A 1 106 ? -21.722 10.567 2.470 1.00 86.81 106 GLU A O 1
ATOM 803 N N . GLU A 1 107 ? -19.651 11.063 1.757 1.00 84.62 107 GLU A N 1
ATOM 804 C CA . GLU A 1 107 ? -19.143 9.685 1.751 1.00 84.62 107 GLU A CA 1
ATOM 805 C C . GLU A 1 107 ? -19.218 9.044 3.144 1.00 84.62 107 GLU A C 1
ATOM 807 O O . GLU A 1 107 ? -19.734 7.937 3.292 1.00 84.62 107 GLU A O 1
ATOM 812 N N . VAL A 1 108 ? -18.816 9.774 4.191 1.00 89.88 108 VAL A N 1
ATOM 813 C CA . VAL A 1 108 ? -18.863 9.288 5.580 1.00 89.88 108 VAL A CA 1
ATOM 814 C C . VAL A 1 108 ? -20.304 9.074 6.046 1.00 89.88 108 VAL A C 1
ATOM 816 O O . VAL A 1 108 ? -20.605 8.073 6.693 1.00 89.88 108 VAL A O 1
ATOM 819 N N . TYR A 1 109 ? -21.229 9.972 5.693 1.00 91.44 109 TYR A N 1
ATOM 820 C CA . TYR A 1 109 ? -22.647 9.797 6.026 1.00 91.44 109 TYR A CA 1
ATOM 821 C C . TYR A 1 109 ? -23.288 8.638 5.252 1.00 91.44 109 TYR A C 1
ATOM 823 O O . TYR A 1 109 ? -24.149 7.939 5.789 1.00 91.44 109 TYR A O 1
ATOM 831 N N . THR A 1 110 ? -22.862 8.404 4.011 1.00 92.12 110 THR A N 1
ATOM 832 C CA . THR A 1 110 ? -23.290 7.248 3.211 1.00 92.12 110 THR A CA 1
ATOM 833 C C . THR A 1 110 ? -22.807 5.946 3.845 1.00 92.12 110 THR A C 1
ATOM 835 O O . THR A 1 110 ? -23.60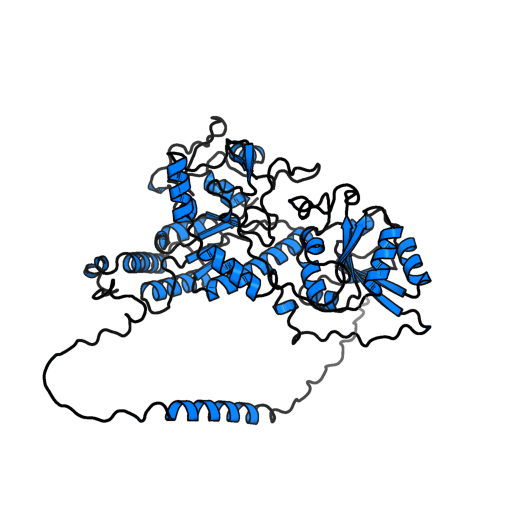3 5.026 4.042 1.00 92.12 110 THR A O 1
ATOM 838 N N . ALA A 1 111 ? -21.540 5.899 4.260 1.00 92.44 111 ALA A N 1
ATOM 839 C CA . ALA A 1 111 ? -20.976 4.789 5.015 1.00 92.44 111 ALA A CA 1
ATOM 840 C C . ALA A 1 111 ? -21.722 4.555 6.338 1.00 92.44 111 ALA A C 1
ATOM 842 O O . ALA A 1 111 ? -22.128 3.429 6.616 1.00 92.44 111 ALA A O 1
ATOM 843 N N . ALA A 1 112 ? -22.002 5.606 7.113 1.00 94.94 112 ALA A N 1
ATOM 844 C CA . ALA A 1 112 ? -22.764 5.501 8.357 1.00 94.94 112 ALA A CA 1
ATOM 845 C C . ALA A 1 112 ? -24.176 4.929 8.136 1.00 94.94 112 ALA A C 1
ATOM 847 O O . ALA A 1 112 ? -24.613 4.062 8.886 1.00 94.94 112 ALA A O 1
ATOM 848 N N . ARG A 1 113 ? -24.877 5.320 7.065 1.00 95.38 113 ARG A N 1
ATOM 849 C CA . ARG A 1 113 ? -26.176 4.714 6.711 1.00 95.38 113 ARG A CA 1
ATOM 850 C C . ARG A 1 113 ? -26.055 3.245 6.308 1.00 95.38 113 ARG A C 1
ATOM 852 O O . ARG A 1 113 ? -26.946 2.456 6.614 1.00 95.38 113 ARG A O 1
ATOM 859 N N . ARG A 1 114 ? -24.964 2.856 5.640 1.00 95.88 114 ARG A N 1
ATOM 860 C CA . ARG A 1 114 ? -24.681 1.442 5.351 1.00 95.88 114 ARG A CA 1
ATOM 861 C C . ARG A 1 114 ? -24.431 0.660 6.643 1.00 95.88 114 ARG A C 1
ATOM 863 O O . ARG A 1 114 ? -24.979 -0.425 6.783 1.00 95.88 114 ARG A O 1
ATOM 870 N N . LEU A 1 115 ? -23.703 1.229 7.607 1.00 96.75 115 LEU A N 1
ATOM 871 C CA . LEU A 1 115 ? -23.521 0.638 8.940 1.00 96.75 115 LEU A CA 1
ATOM 872 C C . LEU A 1 115 ? -24.843 0.501 9.701 1.00 96.75 115 LEU A C 1
ATOM 874 O O . LEU A 1 115 ? -25.068 -0.529 10.330 1.00 96.75 115 LEU A O 1
ATOM 878 N N . GLU A 1 116 ? -25.738 1.489 9.605 1.00 96.25 116 GLU A N 1
ATOM 879 C CA . GLU A 1 116 ? -27.095 1.379 10.154 1.00 96.25 116 GLU A CA 1
ATOM 880 C C . GLU A 1 116 ? -27.819 0.179 9.532 1.00 96.25 116 GLU A C 1
ATOM 882 O O . GLU A 1 116 ? -28.354 -0.664 10.246 1.00 96.25 116 GLU A O 1
ATOM 887 N N . ALA A 1 117 ? -27.772 0.041 8.205 1.00 95.06 117 ALA A N 1
ATOM 888 C CA . ALA A 1 117 ? -28.375 -1.089 7.505 1.00 95.06 117 ALA A CA 1
ATOM 889 C C . ALA A 1 117 ? -27.756 -2.446 7.902 1.00 95.06 117 ALA A C 1
ATOM 891 O O . ALA A 1 117 ? -28.500 -3.418 8.051 1.00 95.06 117 ALA A O 1
ATOM 892 N N . CYS A 1 118 ? -26.437 -2.507 8.132 1.00 94.19 118 CYS A N 1
ATOM 893 C CA . CYS A 1 118 ? -25.750 -3.683 8.680 1.00 94.19 118 CYS A CA 1
ATOM 894 C C . CYS A 1 118 ? -26.262 -4.023 10.090 1.00 94.19 118 CYS A C 1
ATOM 896 O O . CYS A 1 118 ? -26.649 -5.156 10.365 1.00 94.19 118 CYS A O 1
ATOM 898 N N . ALA A 1 119 ? -26.312 -3.033 10.989 1.00 93.31 119 ALA A N 1
ATOM 899 C CA . ALA A 1 119 ? -26.786 -3.200 12.364 1.00 93.31 119 ALA A CA 1
ATOM 900 C C . ALA A 1 119 ? -28.279 -3.557 12.443 1.00 93.31 119 ALA A C 1
ATOM 902 O O . ALA A 1 119 ? -28.736 -4.090 13.448 1.00 93.31 119 ALA A O 1
ATOM 903 N N . LEU A 1 120 ? -29.030 -3.298 11.374 1.00 92.25 120 LEU A N 1
ATOM 904 C CA . LEU A 1 120 ? -30.426 -3.681 11.199 1.00 92.25 120 LEU A CA 1
ATOM 905 C C . LEU A 1 120 ? -30.620 -5.000 10.433 1.00 92.25 120 LEU A C 1
ATOM 907 O O . LEU A 1 120 ? -31.762 -5.431 10.283 1.00 92.25 120 LEU A O 1
ATOM 911 N N . GLY A 1 121 ? -29.547 -5.645 9.959 1.00 89.44 121 GLY A N 1
ATOM 912 C CA . GLY A 1 121 ? -29.615 -6.926 9.242 1.00 89.44 121 GLY A CA 1
ATOM 913 C C . GLY A 1 121 ? -30.273 -6.819 7.866 1.00 89.44 121 GLY A C 1
ATOM 914 O O . GLY A 1 121 ? -30.731 -7.818 7.312 1.00 89.44 121 GLY A O 1
ATOM 915 N N . LEU A 1 122 ? -30.354 -5.600 7.324 1.00 90.75 122 LEU A N 1
ATOM 916 C CA . LEU A 1 122 ? -30.893 -5.312 5.992 1.00 90.75 122 LEU A CA 1
ATOM 917 C C . LEU A 1 122 ? -29.861 -5.566 4.893 1.00 90.75 122 LEU A C 1
ATOM 919 O O . LEU A 1 122 ? -30.223 -5.793 3.739 1.00 90.75 122 LEU A O 1
ATOM 923 N N . VAL A 1 123 ? -28.585 -5.494 5.263 1.00 90.75 123 VAL A N 1
ATOM 924 C CA . VAL A 1 123 ? -27.427 -5.814 4.435 1.00 90.75 123 VAL A CA 1
ATOM 925 C C . VAL A 1 123 ? -26.563 -6.776 5.238 1.00 90.75 123 VAL A C 1
ATOM 927 O O . VAL A 1 123 ? -26.356 -6.569 6.434 1.00 90.75 123 VAL A O 1
ATOM 930 N N . GLU A 1 124 ? -26.094 -7.838 4.593 1.00 90.50 124 GLU A N 1
ATOM 931 C CA . GLU A 1 124 ? -25.149 -8.773 5.198 1.00 90.50 124 GLU A CA 1
ATOM 932 C C . GLU A 1 124 ? -23.798 -8.080 5.366 1.00 90.50 124 GLU A C 1
ATOM 934 O O . GLU A 1 124 ? -23.260 -7.542 4.400 1.00 90.50 124 GLU A O 1
ATOM 939 N N . CYS A 1 125 ? -23.271 -8.068 6.589 1.00 92.00 125 CYS A N 1
ATOM 940 C CA . CYS A 1 125 ? -21.995 -7.448 6.918 1.00 92.00 125 CYS A CA 1
ATOM 941 C C . CYS A 1 125 ? -21.283 -8.273 8.004 1.00 92.00 125 CYS A C 1
ATOM 943 O O . CYS A 1 125 ? -21.957 -8.905 8.825 1.00 92.00 125 CYS A O 1
ATOM 945 N N . PRO A 1 126 ? -19.942 -8.226 8.069 1.00 93.06 126 PRO A N 1
ATOM 946 C CA . PRO A 1 126 ? -19.194 -8.721 9.221 1.00 93.06 126 PRO A CA 1
ATOM 947 C C . PRO A 1 126 ? -19.654 -8.057 10.527 1.00 93.06 126 PRO A C 1
ATOM 949 O O . PRO A 1 126 ? -20.193 -6.949 10.515 1.00 93.06 126 PRO A O 1
ATOM 952 N N . GLU A 1 127 ? -19.394 -8.697 11.674 1.00 90.31 127 GLU A N 1
ATOM 953 C CA . GLU A 1 127 ? -19.794 -8.168 12.989 1.00 90.31 127 GLU A CA 1
ATOM 954 C C . GLU A 1 127 ? -19.257 -6.748 13.232 1.00 90.31 127 GLU A C 1
ATOM 956 O O . GLU A 1 127 ? -19.968 -5.877 13.733 1.00 90.31 127 GLU A O 1
ATOM 961 N N . ARG A 1 128 ? -18.003 -6.516 12.847 1.00 95.00 128 ARG A N 1
ATOM 962 C CA . ARG A 1 128 ? -17.335 -5.216 12.876 1.00 95.00 128 ARG A CA 1
ATOM 963 C C . ARG A 1 128 ? -16.998 -4.875 11.428 1.00 95.00 128 ARG A C 1
ATOM 965 O O . ARG A 1 128 ? -15.985 -5.366 10.943 1.00 95.00 128 ARG A O 1
ATOM 972 N N . PRO A 1 129 ? -17.864 -4.152 10.702 1.00 96.38 129 PRO A N 1
ATOM 973 C CA . PRO A 1 129 ? -17.695 -3.981 9.262 1.00 96.38 129 PRO A CA 1
ATOM 974 C C . PRO A 1 129 ? -16.914 -2.718 8.877 1.00 96.38 129 PRO A C 1
ATOM 976 O O . PRO A 1 129 ? -16.602 -2.552 7.706 1.00 96.38 129 PRO A O 1
ATOM 979 N N . LEU A 1 130 ? -16.610 -1.803 9.801 1.00 97.62 130 LEU A N 1
ATOM 980 C CA . LEU A 1 130 ? -16.040 -0.496 9.458 1.00 97.62 130 LEU A CA 1
ATOM 981 C C . LEU A 1 130 ? -14.504 -0.522 9.389 1.00 97.62 130 LEU A C 1
ATOM 983 O O . LEU A 1 130 ? -13.837 -0.710 10.404 1.00 97.62 130 LEU A O 1
ATOM 987 N N . VAL A 1 131 ? -13.940 -0.237 8.219 1.00 96.88 131 VAL A N 1
ATOM 988 C CA . VAL A 1 131 ? -12.516 0.067 8.023 1.00 96.88 131 VAL A CA 1
ATOM 989 C C . VAL A 1 131 ? -12.364 1.572 7.824 1.00 96.88 131 VAL A C 1
ATOM 991 O O . VAL A 1 131 ? -12.962 2.144 6.914 1.00 96.88 131 VAL A O 1
ATOM 994 N N . VAL A 1 132 ? -11.565 2.229 8.664 1.00 94.88 132 VAL A N 1
ATOM 995 C CA . VAL A 1 132 ? -11.290 3.670 8.543 1.00 94.88 132 VAL A CA 1
ATOM 996 C C . VAL A 1 132 ? -9.859 3.866 8.071 1.00 94.88 132 VAL A C 1
ATOM 998 O O . VAL A 1 132 ? -8.937 3.456 8.769 1.00 94.88 132 VAL A O 1
ATOM 1001 N N . SER A 1 133 ? -9.656 4.526 6.933 1.00 91.56 133 SER A N 1
ATOM 1002 C CA . SER A 1 133 ? -8.319 4.821 6.412 1.00 91.56 133 SER A CA 1
ATOM 1003 C C . SER A 1 133 ? -7.980 6.299 6.552 1.00 91.56 133 SER A C 1
ATOM 1005 O O . SER A 1 133 ? -8.687 7.154 6.032 1.00 91.56 133 SER A O 1
ATOM 1007 N N . LEU A 1 134 ? -6.878 6.612 7.230 1.00 85.69 134 LEU A N 1
ATOM 1008 C CA . LEU A 1 134 ? -6.199 7.913 7.191 1.00 85.69 134 LEU A CA 1
ATOM 1009 C C . LEU A 1 134 ? -5.092 7.925 6.119 1.00 85.69 134 LEU A C 1
ATOM 1011 O O . LEU A 1 134 ? -4.274 8.833 6.062 1.00 85.69 134 LEU A O 1
ATOM 1015 N N . TRP A 1 135 ? -5.006 6.907 5.268 1.00 76.12 135 TRP A N 1
ATOM 1016 C CA . TRP A 1 135 ? -4.068 6.864 4.151 1.00 76.12 135 TRP A CA 1
ATOM 1017 C C . TRP A 1 135 ? -4.826 6.871 2.811 1.00 76.12 135 TRP A C 1
ATOM 1019 O O . TRP A 1 135 ? -5.878 6.226 2.736 1.00 76.12 135 TRP A O 1
ATOM 1029 N N . PRO A 1 136 ? -4.333 7.580 1.776 1.00 63.56 136 PRO A N 1
ATOM 1030 C CA . PRO A 1 136 ? -3.176 8.484 1.770 1.00 63.56 136 PRO A CA 1
ATOM 1031 C C . PRO A 1 136 ? -3.576 9.920 2.163 1.00 63.56 136 PRO A C 1
ATOM 1033 O O . PRO A 1 136 ? -3.800 10.786 1.313 1.00 63.56 136 PRO A O 1
ATOM 1036 N N . ALA A 1 137 ? -3.678 10.220 3.463 1.00 49.22 137 ALA A N 1
ATOM 1037 C CA . ALA A 1 137 ? -3.904 11.590 3.910 1.00 49.22 137 ALA A CA 1
ATOM 1038 C C . ALA A 1 137 ? -2.591 12.385 3.890 1.00 49.22 137 ALA A C 1
ATOM 1040 O O . ALA A 1 137 ? -1.820 12.400 4.845 1.00 49.22 137 ALA A O 1
ATOM 1041 N N . SER A 1 138 ? -2.381 13.111 2.793 1.00 43.81 138 SER A N 1
ATOM 1042 C CA . SER A 1 138 ? -1.681 14.402 2.794 1.00 43.81 138 SER A CA 1
ATOM 1043 C C . SER A 1 138 ? -0.219 14.450 3.276 1.00 43.81 138 SER A C 1
ATOM 1045 O O . SER A 1 138 ? 0.096 15.239 4.164 1.00 43.81 138 SER A O 1
ATOM 1047 N N . GLU A 1 139 ? 0.709 13.757 2.617 1.00 45.97 139 GLU A N 1
ATOM 1048 C CA . GLU A 1 139 ? 2.070 14.308 2.517 1.00 45.97 139 GLU A CA 1
ATOM 1049 C C . GLU A 1 139 ? 2.132 15.225 1.291 1.00 45.97 139 GLU A C 1
ATOM 1051 O O . GLU A 1 139 ? 2.203 14.793 0.141 1.00 45.97 139 GLU A O 1
ATOM 1056 N N . GLN A 1 140 ? 2.011 16.532 1.542 1.00 40.53 140 GLN A N 1
ATOM 1057 C CA . GLN A 1 140 ? 2.173 17.582 0.539 1.00 40.53 140 GLN A CA 1
ATOM 1058 C C . GLN A 1 140 ? 3.650 17.691 0.143 1.00 40.53 140 GLN A C 1
ATOM 1060 O O . GLN A 1 140 ? 4.328 18.645 0.514 1.00 40.53 140 GLN A O 1
ATOM 1065 N N . GLN A 1 141 ? 4.173 16.739 -0.625 1.00 39.56 141 GLN A N 1
ATOM 1066 C CA . GLN A 1 141 ? 5.444 16.945 -1.312 1.00 39.56 141 GLN A CA 1
ATOM 1067 C C . GLN A 1 141 ? 5.168 17.419 -2.748 1.00 39.56 141 GLN A C 1
ATOM 1069 O O . GLN A 1 141 ? 4.614 16.670 -3.549 1.00 39.56 141 GLN A O 1
ATOM 1074 N N . PRO A 1 142 ? 5.503 18.675 -3.103 1.00 34.91 142 PRO A N 1
ATOM 1075 C CA . PRO A 1 142 ? 5.168 19.271 -4.399 1.00 34.91 142 PRO A CA 1
ATOM 1076 C C . PRO A 1 142 ? 6.156 18.893 -5.519 1.00 34.91 142 PRO A C 1
ATOM 1078 O O . PRO A 1 142 ? 6.368 19.680 -6.443 1.00 34.91 142 PRO A O 1
ATOM 1081 N N . THR A 1 143 ? 6.806 17.728 -5.450 1.00 46.97 143 THR A N 1
ATOM 1082 C CA . THR A 1 143 ? 7.706 17.264 -6.519 1.00 46.97 143 THR A CA 1
ATOM 1083 C C . THR A 1 143 ? 6.946 16.382 -7.513 1.00 46.97 143 THR A C 1
ATOM 1085 O O . THR A 1 143 ? 5.993 15.696 -7.154 1.00 46.97 143 THR A O 1
ATOM 1088 N N . PHE A 1 144 ? 7.360 16.382 -8.786 1.00 43.53 144 PHE A N 1
ATOM 1089 C CA . PHE A 1 144 ? 6.748 15.537 -9.824 1.00 43.53 144 PHE A CA 1
ATOM 1090 C C . PHE A 1 144 ? 6.783 14.044 -9.451 1.00 43.53 144 PHE A C 1
ATOM 1092 O O . PHE A 1 144 ? 5.799 13.339 -9.653 1.00 43.53 144 PHE A O 1
ATOM 1099 N N . PHE A 1 145 ? 7.878 13.574 -8.843 1.00 48.06 145 PHE A N 1
ATOM 1100 C CA . PHE A 1 145 ? 7.984 12.200 -8.347 1.00 48.06 145 PHE A CA 1
ATOM 1101 C C . PHE A 1 145 ? 7.057 11.920 -7.174 1.00 48.06 145 PHE A C 1
ATOM 1103 O O . PHE A 1 145 ? 6.386 10.895 -7.200 1.00 48.06 145 PHE A O 1
ATOM 1110 N N . ALA A 1 146 ? 6.935 12.846 -6.220 1.00 54.28 146 ALA A N 1
ATOM 1111 C CA . ALA A 1 146 ? 5.933 12.717 -5.171 1.00 54.28 146 ALA A CA 1
ATOM 1112 C C . ALA A 1 146 ? 4.521 12.652 -5.764 1.00 54.28 146 ALA A C 1
ATOM 1114 O O . ALA A 1 146 ? 3.680 11.928 -5.253 1.00 54.28 146 ALA A O 1
ATOM 1115 N N . GLU A 1 147 ? 4.247 13.333 -6.881 1.00 58.22 147 GLU A N 1
ATOM 1116 C CA . GLU A 1 147 ? 2.957 13.212 -7.556 1.00 58.22 147 GLU A CA 1
ATOM 1117 C C . GLU A 1 147 ? 2.759 11.857 -8.259 1.00 58.22 147 GLU A C 1
ATOM 1119 O O . GLU A 1 147 ? 1.653 11.319 -8.204 1.00 58.22 147 GLU A O 1
ATOM 1124 N N . VAL A 1 148 ? 3.789 11.277 -8.885 1.00 56.38 148 VAL A N 1
ATOM 1125 C CA . VAL A 1 148 ? 3.716 9.939 -9.508 1.00 56.38 148 VAL A CA 1
ATOM 1126 C C . VAL A 1 148 ? 3.624 8.828 -8.457 1.00 56.38 148 VAL A C 1
ATOM 1128 O O . VAL A 1 148 ? 2.769 7.954 -8.583 1.00 56.38 148 VAL A O 1
ATOM 1131 N N . GLU A 1 149 ? 4.446 8.875 -7.407 1.00 60.06 149 GLU A N 1
ATOM 1132 C CA . GLU A 1 149 ? 4.389 7.946 -6.271 1.00 60.06 149 GLU A CA 1
ATOM 1133 C C . GLU A 1 149 ? 3.038 8.049 -5.561 1.00 60.06 149 GLU A C 1
ATOM 1135 O O . GLU A 1 149 ? 2.349 7.043 -5.415 1.00 60.06 149 GLU A O 1
ATOM 1140 N N . ARG A 1 150 ? 2.570 9.268 -5.261 1.00 64.94 150 ARG A N 1
ATOM 1141 C CA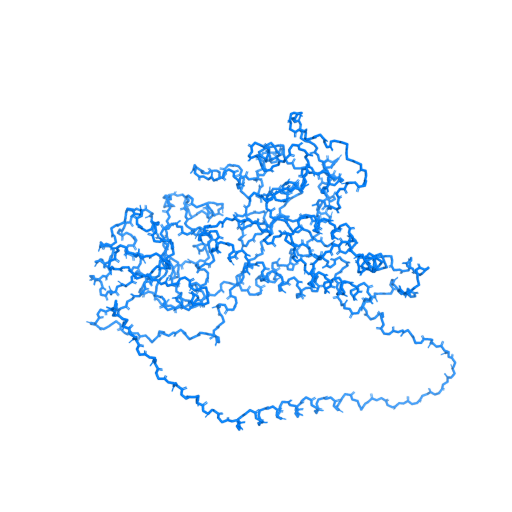 . ARG A 1 150 ? 1.231 9.499 -4.697 1.00 64.94 150 ARG A CA 1
ATOM 1142 C C . ARG A 1 150 ? 0.129 8.943 -5.589 1.00 64.94 150 ARG A C 1
ATOM 1144 O O . ARG A 1 150 ? -0.863 8.446 -5.077 1.00 64.94 150 ARG A O 1
ATOM 1151 N N . ARG A 1 151 ? 0.258 9.025 -6.916 1.00 70.00 151 ARG A N 1
ATOM 1152 C CA . ARG A 1 151 ? -0.721 8.426 -7.840 1.00 70.00 151 ARG A CA 1
ATOM 1153 C C . ARG A 1 151 ? -0.684 6.902 -7.808 1.00 70.00 151 ARG A C 1
ATOM 1155 O O . ARG A 1 151 ? -1.743 6.297 -7.911 1.00 70.00 151 ARG A O 1
ATOM 1162 N N . ALA A 1 152 ? 0.490 6.288 -7.667 1.00 74.25 152 ALA A N 1
ATOM 1163 C CA . ALA A 1 152 ? 0.605 4.839 -7.517 1.00 74.25 152 ALA A CA 1
ATOM 1164 C C . ALA A 1 152 ? 0.008 4.366 -6.180 1.00 74.25 152 ALA A C 1
ATOM 1166 O O . ALA A 1 152 ? -0.742 3.394 -6.159 1.00 74.25 152 ALA A O 1
ATOM 1167 N N . GLU A 1 153 ? 0.268 5.102 -5.099 1.00 78.88 153 GLU A N 1
ATOM 1168 C CA . GLU A 1 153 ? -0.350 4.894 -3.789 1.00 78.88 153 GLU A CA 1
ATOM 1169 C C . GLU A 1 153 ? -1.873 5.066 -3.835 1.00 78.88 153 GLU A C 1
ATOM 1171 O O . GLU A 1 153 ? -2.600 4.203 -3.357 1.00 78.88 153 GLU A O 1
ATOM 1176 N N . LEU A 1 154 ? -2.374 6.128 -4.472 1.00 78.19 154 LEU A N 1
ATOM 1177 C CA . LEU A 1 154 ? -3.811 6.350 -4.656 1.00 78.19 154 LEU A CA 1
ATOM 1178 C C . LEU A 1 154 ? -4.467 5.251 -5.496 1.00 78.19 154 LEU A C 1
ATOM 1180 O O . LEU A 1 154 ? -5.525 4.765 -5.127 1.00 78.19 154 LEU A O 1
ATOM 1184 N N . ALA A 1 155 ? -3.837 4.824 -6.593 1.00 78.75 155 ALA A N 1
ATOM 1185 C CA . ALA A 1 155 ? -4.370 3.736 -7.410 1.00 78.75 155 ALA A CA 1
ATOM 1186 C C . ALA A 1 155 ? -4.460 2.426 -6.612 1.00 78.75 155 ALA A C 1
ATOM 1188 O O . ALA A 1 155 ? -5.453 1.713 -6.697 1.00 78.75 155 ALA A O 1
ATOM 1189 N N . TRP A 1 156 ? -3.446 2.139 -5.793 1.00 86.06 156 TRP A N 1
ATOM 1190 C CA . TRP A 1 156 ? -3.472 0.992 -4.892 1.00 86.06 156 TRP A CA 1
ATOM 1191 C C . TRP A 1 156 ? -4.559 1.124 -3.818 1.00 86.06 156 TRP A C 1
ATOM 1193 O O . TRP A 1 156 ? -5.249 0.153 -3.518 1.00 86.06 156 TRP A O 1
ATOM 1203 N N . HIS A 1 157 ? -4.748 2.321 -3.263 1.00 84.50 157 HIS A N 1
ATOM 1204 C CA . HIS A 1 157 ? -5.816 2.610 -2.308 1.00 84.50 157 HIS A CA 1
ATOM 1205 C C . HIS A 1 157 ? -7.209 2.379 -2.906 1.00 84.50 157 HIS A C 1
ATOM 1207 O O . HIS A 1 157 ? -8.023 1.708 -2.274 1.00 84.50 157 HIS A O 1
ATOM 1213 N N . ASP A 1 158 ? -7.445 2.851 -4.132 1.00 83.50 158 ASP A N 1
ATOM 1214 C CA . ASP A 1 158 ? -8.702 2.658 -4.861 1.00 83.50 158 ASP A CA 1
ATOM 1215 C C . ASP A 1 158 ? -8.993 1.165 -5.095 1.00 83.50 158 ASP A C 1
ATOM 1217 O O . ASP A 1 158 ? -10.107 0.697 -4.846 1.00 83.50 158 ASP A O 1
ATOM 1221 N N . ASP A 1 159 ? -7.983 0.398 -5.525 1.00 86.19 159 ASP A N 1
ATOM 1222 C CA . ASP A 1 159 ? -8.095 -1.053 -5.717 1.00 86.19 159 ASP A CA 1
ATOM 1223 C C . ASP A 1 159 ? -8.482 -1.763 -4.411 1.00 86.19 159 ASP A C 1
ATOM 1225 O O . ASP A 1 159 ? -9.331 -2.662 -4.394 1.00 86.19 159 ASP A O 1
ATOM 1229 N N . ILE A 1 160 ? -7.868 -1.352 -3.296 1.00 89.06 160 ILE A N 1
ATOM 1230 C CA . ILE A 1 160 ? -8.174 -1.906 -1.982 1.00 89.06 160 ILE A CA 1
ATOM 1231 C C . ILE A 1 160 ? -9.585 -1.530 -1.541 1.00 89.06 160 ILE A C 1
ATOM 1233 O O . ILE A 1 160 ? -10.298 -2.394 -1.035 1.00 89.06 160 ILE A O 1
ATOM 1237 N N . HIS A 1 161 ? -9.999 -0.276 -1.722 1.00 88.88 161 HIS A N 1
ATOM 1238 C CA . HIS A 1 161 ? -11.345 0.174 -1.372 1.00 88.88 161 HIS A CA 1
ATOM 1239 C C . HIS A 1 161 ? -12.392 -0.692 -2.084 1.00 88.88 161 HIS A C 1
ATOM 1241 O O . HIS A 1 161 ? -13.252 -1.275 -1.420 1.00 88.88 161 HIS A O 1
ATOM 1247 N N . GLU A 1 162 ? -12.261 -0.875 -3.401 1.00 86.69 162 GLU A N 1
ATOM 1248 C CA . GLU A 1 162 ? -13.152 -1.748 -4.176 1.00 86.69 162 GLU A CA 1
ATOM 1249 C C . GLU A 1 162 ? -13.160 -3.182 -3.613 1.00 86.69 162 GLU A C 1
ATOM 1251 O O . GLU A 1 162 ? -14.222 -3.765 -3.389 1.00 86.69 162 GLU A O 1
ATOM 1256 N N . GLY A 1 163 ? -11.982 -3.736 -3.311 1.00 89.56 163 GLY A N 1
ATOM 1257 C CA . GLY A 1 163 ? -11.849 -5.069 -2.725 1.00 89.56 163 GLY A CA 1
ATOM 1258 C C . GLY A 1 163 ? -12.489 -5.215 -1.339 1.00 89.56 163 GLY A C 1
ATOM 1259 O O . GLY A 1 163 ? -13.177 -6.199 -1.084 1.00 89.56 163 GLY A O 1
ATOM 1260 N N . VAL A 1 164 ? -12.316 -4.239 -0.446 1.00 92.81 164 VAL A N 1
ATOM 1261 C CA . VAL A 1 164 ? -12.898 -4.246 0.908 1.00 92.81 164 VAL A CA 1
ATOM 1262 C C . VAL A 1 164 ? -14.428 -4.243 0.838 1.00 92.81 164 VAL A C 1
ATOM 1264 O O . VAL A 1 164 ? -15.084 -5.003 1.555 1.00 92.81 164 VAL A O 1
ATOM 1267 N N . GLU A 1 165 ? -15.016 -3.444 -0.057 1.00 90.62 165 GLU A N 1
ATOM 1268 C CA . GLU A 1 165 ? -16.472 -3.392 -0.222 1.00 90.62 165 GLU A CA 1
ATOM 1269 C C . GLU A 1 165 ? -17.070 -4.685 -0.790 1.00 90.62 165 GLU A C 1
ATOM 1271 O O . GLU A 1 165 ? -18.205 -5.025 -0.438 1.00 90.62 165 GLU A O 1
ATOM 1276 N N . LEU A 1 166 ? -16.318 -5.421 -1.621 1.00 91.75 166 LEU A N 1
ATOM 1277 C CA . LEU A 1 166 ? -16.723 -6.738 -2.133 1.00 91.75 166 LEU A CA 1
ATOM 1278 C C . LEU A 1 166 ? -16.863 -7.785 -1.020 1.00 91.75 166 LEU A C 1
ATOM 1280 O O . LEU A 1 166 ? -17.699 -8.678 -1.134 1.00 91.75 166 LEU A O 1
ATOM 1284 N N . PHE A 1 167 ? -16.107 -7.649 0.072 1.00 94.19 167 PHE A N 1
ATOM 1285 C CA . PHE A 1 167 ? -16.228 -8.493 1.266 1.00 94.19 167 PHE A CA 1
ATOM 1286 C C . PHE A 1 167 ? -17.257 -7.962 2.277 1.00 94.19 167 PHE A C 1
ATOM 1288 O O . PHE A 1 167 ? -17.238 -8.338 3.447 1.00 94.19 167 PHE A O 1
ATOM 1295 N N . ASN A 1 168 ? -18.172 -7.091 1.836 1.00 94.75 168 ASN A N 1
ATOM 1296 C CA . ASN A 1 168 ? -19.244 -6.502 2.643 1.00 94.75 168 ASN A CA 1
ATOM 1297 C C . ASN A 1 168 ? -18.781 -5.637 3.830 1.00 94.75 168 ASN A C 1
ATOM 1299 O O . ASN A 1 168 ? -19.588 -5.291 4.698 1.00 94.75 168 ASN A O 1
ATOM 1303 N N . TYR A 1 169 ? -17.514 -5.229 3.855 1.00 96.44 169 TYR A N 1
ATOM 1304 C CA . TYR A 1 169 ? -17.052 -4.194 4.770 1.00 96.44 169 TYR A CA 1
ATOM 1305 C C . TYR A 1 169 ? -17.482 -2.808 4.267 1.00 96.44 169 TYR A C 1
ATOM 1307 O O . TYR A 1 169 ? -17.858 -2.603 3.110 1.00 96.44 169 TYR A O 1
ATOM 1315 N N . VAL A 1 170 ? -17.439 -1.838 5.171 1.00 96.19 170 VAL A N 1
ATOM 1316 C CA . VAL A 1 170 ? -17.662 -0.421 4.907 1.00 96.19 170 VAL A CA 1
ATOM 1317 C C . VAL A 1 170 ? -16.321 0.279 5.034 1.00 96.19 170 VAL A C 1
ATOM 1319 O O . VAL A 1 170 ? -15.740 0.306 6.117 1.00 96.19 170 VAL A O 1
ATOM 1322 N N . PHE A 1 171 ? -15.835 0.847 3.938 1.00 93.62 171 PHE A N 1
ATOM 1323 C CA . PHE A 1 171 ? -14.556 1.539 3.905 1.00 93.62 171 PHE A CA 1
ATOM 1324 C C . PHE A 1 171 ? -14.766 3.055 3.929 1.00 93.62 171 PHE A C 1
ATOM 1326 O O . PHE A 1 171 ? -15.555 3.591 3.154 1.00 93.62 171 PHE A O 1
ATOM 1333 N N . VAL A 1 172 ? -14.076 3.749 4.834 1.00 91.38 172 VAL A N 1
ATOM 1334 C CA . VAL A 1 172 ? -14.171 5.205 4.981 1.00 91.38 172 VAL A CA 1
ATOM 1335 C C . VAL A 1 172 ? -12.784 5.829 4.885 1.00 91.38 172 VAL A C 1
ATOM 1337 O O . VAL A 1 172 ? -12.024 5.771 5.860 1.00 91.38 172 VAL A O 1
ATOM 1340 N N . PRO A 1 173 ? -12.435 6.456 3.749 1.00 86.69 173 PRO A N 1
ATOM 1341 C CA . PRO A 1 173 ? -11.245 7.281 3.674 1.00 86.69 173 PRO A CA 1
ATOM 1342 C C . PRO A 1 173 ? -11.460 8.593 4.435 1.00 86.69 173 PRO A C 1
ATOM 1344 O O . PRO A 1 173 ? -12.518 9.218 4.402 1.00 86.69 173 PRO A O 1
ATOM 1347 N N . THR A 1 174 ? -10.426 9.027 5.140 1.00 84.56 174 THR A N 1
ATOM 1348 C CA . THR A 1 174 ? -10.394 10.259 5.920 1.00 84.56 174 THR A CA 1
ATOM 1349 C C . THR A 1 174 ? -9.087 10.981 5.629 1.00 84.56 174 THR A C 1
ATOM 1351 O O . THR A 1 174 ? -8.030 10.363 5.564 1.00 84.56 174 THR A O 1
ATOM 1354 N N . ALA A 1 175 ? -9.149 12.300 5.452 1.00 78.12 175 ALA A N 1
ATOM 1355 C CA . ALA A 1 175 ? -7.959 13.130 5.239 1.00 78.12 175 ALA A CA 1
ATOM 1356 C C . ALA A 1 175 ? -7.532 13.901 6.502 1.00 78.12 175 ALA A C 1
ATOM 1358 O O . ALA A 1 175 ? -6.476 14.523 6.530 1.00 78.12 175 ALA A O 1
ATOM 1359 N N . ASP A 1 176 ? -8.367 13.896 7.542 1.00 82.75 176 ASP A N 1
ATOM 1360 C CA . ASP A 1 176 ? -8.182 14.689 8.754 1.00 82.75 176 ASP A CA 1
ATOM 1361 C C . ASP A 1 176 ? -8.145 13.768 9.968 1.00 82.75 176 ASP A C 1
ATOM 1363 O O . ASP A 1 176 ? -9.138 13.126 10.307 1.00 82.75 176 ASP A O 1
ATOM 1367 N N . ARG A 1 177 ? -7.002 13.751 10.654 1.00 83.00 177 ARG A N 1
ATOM 1368 C CA . ARG A 1 177 ? -6.773 12.880 11.807 1.00 83.00 177 ARG A CA 1
ATOM 1369 C C . ARG A 1 177 ? -7.746 13.123 12.961 1.00 83.00 177 ARG A C 1
ATOM 1371 O O . ARG A 1 177 ? -8.125 12.168 13.634 1.00 83.00 177 ARG A O 1
ATOM 1378 N N . ALA A 1 178 ? -8.136 14.369 13.229 1.00 84.81 178 ALA A N 1
ATOM 1379 C CA . ALA A 1 178 ? -9.076 14.665 14.307 1.00 84.81 178 ALA A CA 1
ATOM 1380 C C . ALA A 1 178 ? -10.465 14.105 13.974 1.00 84.81 178 ALA A C 1
ATOM 1382 O O . ALA A 1 178 ? -11.097 13.486 14.832 1.00 84.81 178 ALA A O 1
ATOM 1383 N N . LYS A 1 179 ? -10.893 14.234 12.711 1.00 86.62 179 LYS A N 1
ATOM 1384 C CA . LYS A 1 179 ? -12.115 13.590 12.205 1.00 86.62 179 LYS A CA 1
ATOM 1385 C C . LYS A 1 179 ? -12.016 12.067 12.274 1.00 86.62 179 LYS A C 1
ATOM 1387 O O . LYS A 1 179 ? -12.961 11.437 12.734 1.00 86.62 179 LYS A O 1
ATOM 1392 N N . THR A 1 180 ? -10.881 11.475 11.897 1.00 89.19 180 THR A N 1
ATOM 1393 C CA . THR A 1 180 ? -10.641 10.025 12.006 1.00 89.19 180 THR A CA 1
ATOM 1394 C C . THR A 1 180 ? -10.821 9.540 13.439 1.00 89.19 180 THR A C 1
ATOM 1396 O O . THR A 1 180 ? -11.569 8.602 13.683 1.00 89.19 180 THR A O 1
ATOM 1399 N N . LEU A 1 181 ? -10.170 10.186 14.409 1.00 90.88 181 LEU A N 1
ATOM 1400 C CA . LEU A 1 181 ? -10.240 9.761 15.809 1.00 90.88 181 LEU A CA 1
ATOM 1401 C C . LEU A 1 181 ? -11.628 9.976 16.404 1.00 90.88 181 LEU A C 1
ATOM 1403 O O . LEU A 1 181 ? -12.096 9.136 17.169 1.00 90.88 181 LEU A O 1
ATOM 1407 N N . HIS A 1 182 ? -12.313 11.055 16.028 1.00 91.25 182 HIS A N 1
ATOM 1408 C CA . HIS A 1 182 ? -13.706 11.236 16.409 1.00 91.25 182 HIS A CA 1
ATOM 1409 C C . HIS A 1 182 ? -14.591 10.125 15.828 1.00 91.25 182 HIS A C 1
ATOM 1411 O O . HIS A 1 182 ? -15.398 9.559 16.558 1.00 91.25 182 HIS A O 1
ATOM 1417 N N . LEU A 1 183 ? -14.437 9.782 14.546 1.00 92.69 183 LEU A N 1
ATOM 1418 C CA . LEU A 1 183 ? -15.189 8.704 13.899 1.00 92.69 183 LEU A CA 1
ATOM 1419 C C . LEU A 1 183 ? -14.946 7.355 14.593 1.00 92.69 183 LEU A C 1
ATOM 1421 O O . LEU A 1 183 ? -15.899 6.660 14.932 1.00 92.69 183 LEU A O 1
ATOM 1425 N N . VAL A 1 184 ? -13.680 7.022 14.873 1.00 94.88 184 VAL A N 1
ATOM 1426 C CA . VAL A 1 184 ? -13.296 5.796 15.595 1.00 94.88 184 VAL A CA 1
ATOM 1427 C C . VAL A 1 184 ? -13.896 5.765 17.002 1.00 94.88 184 VAL A C 1
ATOM 1429 O O . VAL A 1 184 ? -14.320 4.708 17.461 1.00 94.88 184 VAL A O 1
ATOM 1432 N N . LYS A 1 185 ? -13.964 6.913 17.687 1.00 93.62 185 LYS A N 1
ATOM 1433 C CA . LYS A 1 185 ? -14.599 7.026 19.006 1.00 93.62 185 LYS A CA 1
ATOM 1434 C C . LYS A 1 185 ? -16.116 6.859 18.937 1.00 93.62 185 LYS A C 1
ATOM 1436 O O . LYS A 1 185 ? -16.677 6.197 19.801 1.00 93.62 185 LYS A O 1
ATOM 1441 N N . ALA A 1 186 ? -16.761 7.477 17.951 1.00 93.88 186 ALA A N 1
ATOM 1442 C CA . ALA A 1 186 ? -18.215 7.496 17.818 1.00 93.88 186 ALA A CA 1
ATOM 1443 C C . ALA A 1 186 ? -18.794 6.152 17.353 1.00 93.88 186 ALA A C 1
ATOM 1445 O O . ALA A 1 186 ? -19.923 5.836 17.707 1.00 93.88 186 ALA A O 1
ATOM 1446 N N . LEU A 1 187 ? -18.032 5.375 16.575 1.00 95.50 187 LEU A N 1
ATOM 1447 C CA . LEU A 1 187 ? -18.473 4.116 15.958 1.00 95.50 187 LEU A CA 1
ATOM 1448 C C . LEU A 1 187 ? -17.653 2.906 16.434 1.00 95.50 187 LEU A C 1
ATOM 1450 O O . LEU A 1 187 ? -17.412 1.969 15.665 1.00 95.50 187 LEU A O 1
ATOM 1454 N N . ARG A 1 188 ? -17.161 2.941 17.677 1.00 94.62 188 ARG A N 1
ATOM 1455 C CA . ARG A 1 188 ? -16.171 1.995 18.214 1.00 94.62 188 ARG A CA 1
ATOM 1456 C C . ARG A 1 188 ? -16.613 0.533 18.094 1.00 94.62 188 ARG A C 1
ATOM 1458 O O . ARG A 1 188 ? -15.784 -0.314 17.742 1.00 94.62 188 ARG A O 1
ATOM 1465 N N . ALA A 1 189 ? -17.887 0.221 18.330 1.00 94.62 189 ALA A N 1
ATOM 1466 C CA . ALA A 1 189 ? -18.416 -1.139 18.217 1.00 94.62 189 ALA A CA 1
ATOM 1467 C C . ALA A 1 189 ? -18.446 -1.659 16.767 1.00 94.62 189 ALA A C 1
ATOM 1469 O O . ALA A 1 189 ? -18.492 -2.871 16.551 1.00 94.62 189 ALA A O 1
ATOM 1470 N N . SER A 1 190 ? -18.384 -0.768 15.772 1.00 96.88 190 SER A N 1
ATOM 1471 C CA . SER A 1 190 ? -18.359 -1.126 14.346 1.00 96.88 190 SER A CA 1
ATOM 1472 C C . SER A 1 190 ? -16.950 -1.250 13.759 1.00 96.88 190 SER A C 1
ATOM 1474 O O . SER A 1 190 ? -16.802 -1.867 12.705 1.00 96.88 190 SER A O 1
ATOM 1476 N N . ILE A 1 191 ? -15.919 -0.678 14.399 1.00 97.06 191 ILE A N 1
ATOM 1477 C CA . ILE A 1 191 ? -14.553 -0.636 13.849 1.00 97.06 191 ILE A CA 1
ATOM 1478 C C . ILE A 1 191 ? -13.959 -2.045 13.742 1.00 97.06 191 ILE A C 1
ATOM 1480 O O . ILE A 1 191 ? -13.761 -2.741 14.735 1.00 97.06 191 ILE A O 1
ATOM 1484 N N . HIS A 1 192 ? -13.614 -2.432 12.523 1.00 97.06 192 HIS A N 1
ATOM 1485 C CA . HIS A 1 192 ? -12.771 -3.574 12.216 1.00 97.06 192 HIS A CA 1
ATOM 1486 C C . HIS A 1 192 ? -11.293 -3.208 12.362 1.00 97.06 192 HIS A C 1
ATOM 1488 O O . HIS A 1 192 ? -10.575 -3.794 13.166 1.00 97.06 192 HIS A O 1
ATOM 1494 N N . GLN A 1 193 ? -10.863 -2.201 11.597 1.00 96.75 193 GLN A N 1
ATOM 1495 C CA . GLN A 1 193 ? -9.474 -1.776 11.468 1.00 96.75 193 GLN A CA 1
ATOM 1496 C C . GLN A 1 193 ? -9.393 -0.259 11.256 1.00 96.75 193 GLN A C 1
ATOM 1498 O O . GLN A 1 193 ? -10.294 0.361 10.684 1.00 96.75 193 GLN A O 1
ATOM 1503 N N . VAL A 1 194 ? -8.286 0.331 11.700 1.00 96.12 194 VAL A N 1
ATOM 1504 C CA . VAL A 1 194 ? -7.930 1.736 11.491 1.00 96.12 194 VAL A CA 1
ATOM 1505 C C . VAL A 1 194 ? -6.586 1.779 10.784 1.00 96.12 194 VAL A C 1
ATOM 1507 O O . VAL A 1 194 ? -5.574 1.389 11.357 1.00 96.12 194 VAL A O 1
ATOM 1510 N N . TRP A 1 195 ? -6.569 2.225 9.536 1.00 94.06 195 TRP A N 1
ATOM 1511 C CA . TRP A 1 195 ? -5.377 2.234 8.698 1.00 94.06 195 TRP A CA 1
ATOM 1512 C C . TRP A 1 195 ? -4.730 3.609 8.730 1.00 94.06 195 TRP A C 1
ATOM 1514 O O . TRP A 1 195 ? -5.389 4.626 8.509 1.00 94.06 195 TRP A O 1
ATOM 1524 N N . MET A 1 196 ? -3.436 3.655 9.018 1.00 90.69 196 MET A N 1
ATOM 1525 C CA . MET A 1 196 ? -2.665 4.890 9.081 1.00 90.69 196 MET A CA 1
ATOM 1526 C C . MET A 1 196 ? -1.339 4.714 8.347 1.00 90.69 196 MET A C 1
ATOM 1528 O O . MET A 1 196 ? -0.706 3.666 8.453 1.00 90.69 196 MET A O 1
ATOM 1532 N N . GLY A 1 197 ? -0.881 5.769 7.668 1.00 85.25 197 GLY A N 1
ATOM 1533 C CA . GLY A 1 197 ? 0.487 5.815 7.148 1.00 85.25 197 GLY A CA 1
ATOM 1534 C C . GLY A 1 197 ? 1.523 5.668 8.266 1.00 85.25 197 GLY A C 1
ATOM 1535 O O . GLY A 1 197 ? 1.226 5.923 9.436 1.00 85.25 197 GLY A O 1
ATOM 1536 N N . GLU A 1 198 ? 2.747 5.286 7.906 1.00 82.50 198 GLU A N 1
ATOM 1537 C CA . GLU A 1 198 ? 3.833 4.932 8.834 1.00 82.50 198 GLU A CA 1
ATOM 1538 C C . GLU A 1 198 ? 4.014 5.942 9.974 1.00 82.50 198 GLU A C 1
ATOM 1540 O O . GLU A 1 198 ? 3.900 5.593 11.152 1.00 82.50 198 GLU A O 1
ATOM 1545 N N . ILE A 1 199 ? 4.217 7.218 9.631 1.00 79.69 199 ILE A N 1
ATOM 1546 C CA . ILE A 1 199 ? 4.452 8.285 10.611 1.00 79.69 199 ILE A CA 1
ATOM 1547 C C . ILE A 1 199 ? 3.228 8.472 11.518 1.00 79.69 199 ILE A C 1
ATOM 1549 O O . ILE A 1 199 ? 3.359 8.520 12.742 1.00 79.69 199 ILE A O 1
ATOM 1553 N N . ALA A 1 200 ? 2.025 8.520 10.941 1.00 83.56 200 ALA A N 1
ATOM 1554 C CA . ALA A 1 200 ? 0.790 8.707 11.699 1.00 83.56 200 ALA A CA 1
ATOM 1555 C C . ALA A 1 200 ? 0.527 7.541 12.669 1.00 83.56 200 ALA A C 1
ATOM 1557 O O . ALA A 1 200 ? 0.130 7.778 13.816 1.00 83.56 200 ALA A O 1
ATOM 1558 N N . ALA A 1 201 ? 0.796 6.304 12.245 1.00 87.94 201 ALA A N 1
ATOM 1559 C CA . ALA A 1 201 ? 0.675 5.117 13.083 1.00 87.94 201 ALA A CA 1
ATOM 1560 C C . ALA A 1 201 ? 1.681 5.145 14.244 1.00 87.94 201 ALA A C 1
ATOM 1562 O O . ALA A 1 201 ? 1.306 4.920 15.395 1.00 87.94 201 ALA A O 1
ATOM 1563 N N . ILE A 1 202 ? 2.942 5.493 13.976 1.00 83.94 202 ILE A N 1
ATOM 1564 C CA . ILE A 1 202 ? 3.997 5.591 14.996 1.00 83.94 202 ILE A CA 1
ATOM 1565 C C . ILE A 1 202 ? 3.682 6.673 16.025 1.00 83.94 202 ILE A C 1
ATOM 1567 O O . ILE A 1 202 ? 3.825 6.442 17.228 1.00 83.94 202 ILE A O 1
ATOM 1571 N N . GLU A 1 203 ? 3.213 7.836 15.578 1.00 83.12 203 GLU A N 1
ATOM 1572 C CA . GLU A 1 203 ? 2.742 8.891 16.473 1.00 83.12 203 GLU A CA 1
ATOM 1573 C C . GLU A 1 203 ? 1.527 8.440 17.295 1.00 83.12 203 GLU A C 1
ATOM 1575 O O . GLU A 1 203 ? 1.425 8.787 18.470 1.00 83.12 203 GLU A O 1
ATOM 1580 N N . CYS A 1 204 ? 0.611 7.665 16.700 1.00 87.25 204 CYS A N 1
ATOM 1581 C CA . CYS A 1 204 ? -0.563 7.138 17.396 1.00 87.25 204 CYS A CA 1
ATOM 1582 C C . CYS A 1 204 ? -0.155 6.167 18.513 1.00 87.25 204 CYS A C 1
ATOM 1584 O O . CYS A 1 204 ? -0.569 6.340 19.657 1.00 87.25 204 CYS A O 1
ATOM 1586 N N . MET A 1 205 ? 0.723 5.204 18.214 1.00 87.50 205 MET A N 1
ATOM 1587 C CA . MET A 1 205 ? 1.200 4.208 19.184 1.00 87.50 205 MET A CA 1
ATOM 1588 C C . MET A 1 205 ? 1.952 4.815 20.373 1.00 87.50 205 MET A C 1
ATOM 1590 O O . MET A 1 205 ? 2.031 4.212 21.442 1.00 87.50 205 MET A O 1
ATOM 1594 N N . GLN A 1 206 ? 2.500 6.016 20.204 1.00 83.00 206 GLN A N 1
ATOM 1595 C CA . GLN A 1 206 ? 3.229 6.744 21.242 1.00 83.00 206 GLN A CA 1
ATOM 1596 C C . GLN A 1 206 ? 2.383 7.787 21.972 1.00 83.00 206 GLN A C 1
ATOM 1598 O O . GLN A 1 206 ? 2.922 8.557 22.769 1.00 83.00 206 GLN A O 1
ATOM 1603 N N . ASN A 1 207 ? 1.078 7.845 21.710 1.00 84.50 207 ASN A N 1
ATOM 1604 C CA . ASN A 1 207 ? 0.210 8.858 22.282 1.00 84.50 207 ASN A CA 1
ATOM 1605 C C . ASN A 1 207 ? -1.001 8.221 22.978 1.00 84.50 207 ASN A C 1
ATOM 1607 O O . ASN A 1 207 ? -1.851 7.643 22.298 1.00 84.50 207 ASN A O 1
ATOM 1611 N N . PRO A 1 208 ? -1.160 8.393 24.303 1.00 85.69 208 PRO A N 1
ATOM 1612 C CA . PRO A 1 208 ? -2.310 7.859 25.032 1.00 85.69 208 PRO A CA 1
ATOM 1613 C C . PRO A 1 208 ? -3.645 8.521 24.657 1.00 85.69 208 PRO A C 1
ATOM 1615 O O . PRO A 1 208 ? -4.701 7.988 24.989 1.00 85.69 208 PRO A O 1
ATOM 1618 N N . ARG A 1 209 ? -3.626 9.647 23.924 1.00 87.31 209 ARG A N 1
ATOM 1619 C CA . ARG A 1 209 ? -4.810 10.236 23.267 1.00 87.31 209 ARG A CA 1
ATOM 1620 C C . ARG A 1 209 ? -5.204 9.535 21.966 1.00 87.31 209 ARG A C 1
ATOM 1622 O O . ARG A 1 209 ? -6.228 9.873 21.381 1.00 87.31 209 ARG A O 1
ATOM 1629 N N . CYS A 1 210 ? -4.400 8.583 21.496 1.00 89.62 210 CYS A N 1
ATOM 1630 C CA . CYS A 1 210 ? -4.706 7.725 20.354 1.00 89.62 210 CYS A CA 1
ATOM 1631 C C . CYS A 1 210 ? -4.894 6.266 20.800 1.00 89.62 210 CYS A C 1
ATOM 1633 O O . CYS A 1 210 ? -5.985 5.732 20.615 1.00 89.62 210 CYS A O 1
ATOM 1635 N N . ILE A 1 211 ? -3.897 5.684 21.481 1.00 89.81 211 ILE A N 1
ATOM 1636 C CA . ILE A 1 211 ? -3.950 4.333 22.066 1.00 89.81 211 ILE A CA 1
ATOM 1637 C C . ILE A 1 211 ? -3.862 4.434 23.581 1.00 89.81 211 ILE A C 1
ATOM 1639 O O . ILE A 1 211 ? -2.793 4.722 24.103 1.00 89.81 211 ILE A O 1
ATOM 1643 N N . ALA A 1 212 ? -4.955 4.188 24.298 1.00 83.44 212 ALA A N 1
ATOM 1644 C CA . ALA A 1 212 ? -4.970 4.337 25.752 1.00 83.44 212 ALA A CA 1
ATOM 1645 C C . ALA A 1 212 ? -4.445 3.099 26.503 1.00 83.44 212 ALA A C 1
ATOM 1647 O O . ALA A 1 212 ? -3.546 3.223 27.335 1.00 83.44 212 ALA A O 1
ATOM 1648 N N . ASP A 1 213 ? -4.992 1.916 26.210 1.00 82.50 213 ASP A N 1
ATOM 1649 C CA . ASP A 1 213 ? -4.826 0.721 27.056 1.00 82.50 213 ASP A CA 1
ATOM 1650 C C . ASP A 1 213 ? -3.438 0.070 26.957 1.00 82.50 213 ASP A C 1
ATOM 1652 O O . ASP A 1 213 ? -2.951 -0.509 27.931 1.00 82.50 213 ASP A O 1
ATOM 1656 N N . ASP A 1 214 ? -2.779 0.200 25.804 1.00 82.25 214 ASP A N 1
ATOM 1657 C CA . ASP A 1 214 ? -1.448 -0.363 25.532 1.00 82.25 214 ASP A CA 1
ATOM 1658 C C . ASP A 1 214 ? -0.347 0.699 25.433 1.00 82.25 214 ASP A C 1
ATOM 1660 O O . ASP A 1 214 ? 0.768 0.420 24.986 1.00 82.25 214 ASP A O 1
ATOM 1664 N N . TYR A 1 215 ? -0.627 1.931 25.863 1.00 79.50 215 TYR A N 1
ATOM 1665 C CA . TYR A 1 215 ? 0.392 2.970 25.881 1.00 79.50 215 TYR A CA 1
ATOM 1666 C C . TYR A 1 215 ? 1.542 2.599 26.824 1.00 79.50 215 TYR A C 1
ATOM 1668 O O . TYR A 1 215 ? 1.364 2.411 28.030 1.00 79.50 215 TYR A O 1
ATOM 1676 N N . VAL A 1 216 ? 2.758 2.573 26.274 1.00 76.00 216 VAL A N 1
ATOM 1677 C CA . VAL A 1 216 ? 3.995 2.401 27.041 1.00 76.00 216 VAL A CA 1
ATOM 1678 C C . VAL A 1 216 ? 4.868 3.637 26.863 1.00 76.00 216 VAL A C 1
ATOM 1680 O O . VAL A 1 216 ? 5.441 3.873 25.795 1.00 76.00 216 VAL A O 1
ATOM 1683 N N . ALA A 1 217 ? 5.008 4.410 27.940 1.00 69.25 217 ALA A N 1
ATOM 1684 C CA . ALA A 1 217 ? 5.844 5.605 27.964 1.00 69.25 217 ALA A CA 1
ATOM 1685 C C . ALA A 1 217 ? 7.318 5.281 27.660 1.00 69.25 217 ALA A C 1
ATOM 1687 O O . ALA A 1 217 ? 7.833 4.223 28.041 1.00 69.25 217 ALA A O 1
ATOM 1688 N N . ALA A 1 218 ? 8.001 6.198 26.968 1.00 66.44 218 ALA A N 1
ATOM 1689 C CA . ALA A 1 218 ? 9.437 6.093 26.725 1.00 66.44 218 ALA A CA 1
ATOM 1690 C C . ALA A 1 218 ? 10.213 6.059 28.056 1.00 66.44 218 ALA A C 1
ATOM 1692 O O . ALA A 1 218 ? 9.864 6.745 29.011 1.00 66.44 218 ALA A O 1
ATOM 1693 N N . SER A 1 219 ? 11.285 5.276 28.117 1.00 64.69 219 SER A N 1
ATOM 1694 C CA . SER A 1 219 ? 12.177 5.180 29.286 1.00 64.69 219 SER A CA 1
ATOM 1695 C C . SER A 1 219 ? 12.997 6.459 29.522 1.00 64.69 219 SER A C 1
ATOM 1697 O O . SER A 1 219 ? 13.458 6.700 30.635 1.00 64.69 219 SER A O 1
ATOM 1699 N N . VAL A 1 220 ? 13.201 7.274 28.478 1.00 63.25 220 VAL A N 1
ATOM 1700 C CA . VAL A 1 220 ? 14.047 8.474 28.496 1.00 63.25 220 VAL A CA 1
ATOM 1701 C C . VAL A 1 220 ? 13.229 9.675 28.995 1.00 63.25 220 VAL A C 1
ATOM 1703 O O . VAL A 1 220 ? 12.414 10.192 28.233 1.00 63.25 220 VAL A O 1
ATOM 1706 N N . PRO A 1 221 ? 13.461 10.207 30.217 1.00 58.22 221 PRO A N 1
ATOM 1707 C CA . PRO A 1 221 ? 12.584 11.217 30.831 1.00 58.22 221 PRO A CA 1
ATOM 1708 C C . PRO A 1 221 ? 12.474 12.533 30.049 1.00 58.22 221 PRO A C 1
ATOM 1710 O O . PRO A 1 221 ? 11.431 13.171 30.053 1.00 58.22 221 PRO A O 1
ATOM 1713 N N . ALA A 1 222 ? 13.528 12.927 29.325 1.00 57.12 222 ALA A N 1
ATOM 1714 C CA . ALA A 1 222 ? 13.522 14.113 28.458 1.00 57.12 222 ALA A CA 1
ATOM 1715 C C . ALA A 1 222 ? 12.665 13.948 27.183 1.00 57.12 222 ALA A C 1
ATOM 1717 O O . ALA A 1 222 ? 12.452 14.916 26.448 1.00 57.12 222 ALA A O 1
ATOM 1718 N N . MET A 1 223 ? 12.231 12.715 26.910 1.00 52.88 223 MET A N 1
ATOM 1719 C CA . MET A 1 223 ? 11.421 12.288 25.770 1.00 52.88 223 MET A CA 1
ATOM 1720 C C . MET A 1 223 ? 10.110 11.635 26.216 1.00 52.88 223 MET A C 1
ATOM 1722 O O . MET A 1 223 ? 9.364 11.173 25.363 1.00 52.88 223 MET A O 1
ATOM 1726 N N . VAL A 1 224 ? 9.821 11.590 27.523 1.00 55.09 224 VAL A N 1
ATOM 1727 C CA . VAL A 1 224 ? 8.465 11.363 28.015 1.00 55.09 224 VAL A CA 1
ATOM 1728 C C . VAL A 1 224 ? 7.754 12.682 27.762 1.00 55.09 224 VAL A C 1
ATOM 1730 O O . VAL A 1 224 ? 8.023 13.658 28.471 1.00 55.09 224 VAL A O 1
ATOM 1733 N N . PRO A 1 225 ? 6.916 12.789 26.720 1.00 53.25 225 PRO A N 1
ATOM 1734 C CA . PRO A 1 225 ? 6.087 13.971 26.611 1.00 53.25 225 PRO A CA 1
ATOM 1735 C C . PRO A 1 225 ? 5.252 14.058 27.893 1.00 53.25 225 PRO A C 1
ATOM 1737 O O . PRO A 1 225 ? 5.001 13.037 28.536 1.00 53.25 225 PRO A O 1
ATOM 1740 N N . ASN A 1 226 ? 4.864 15.265 28.301 1.00 53.88 226 ASN A N 1
ATOM 1741 C CA . ASN A 1 226 ? 4.165 15.525 29.565 1.00 53.88 226 ASN A CA 1
ATOM 1742 C C . ASN A 1 226 ? 2.705 15.001 29.515 1.00 53.88 226 ASN A C 1
ATOM 1744 O O . ASN A 1 226 ? 1.750 15.758 29.639 1.00 53.88 226 ASN A O 1
ATOM 1748 N N . ILE A 1 227 ? 2.547 13.712 29.210 1.00 58.00 227 ILE A N 1
ATOM 1749 C CA . ILE A 1 227 ? 1.329 12.996 28.824 1.00 58.00 227 ILE A CA 1
ATOM 1750 C C . ILE A 1 227 ? 1.149 11.735 29.692 1.00 58.00 227 ILE A C 1
ATOM 1752 O O . ILE A 1 227 ? 0.242 10.946 29.464 1.00 58.00 227 ILE A O 1
ATOM 1756 N N . THR A 1 228 ? 1.988 11.485 30.701 1.00 57.72 228 THR A N 1
ATOM 1757 C CA . THR A 1 228 ? 1.768 10.334 31.602 1.00 57.72 228 THR A CA 1
ATOM 1758 C C . THR A 1 228 ? 0.446 10.430 32.372 1.00 57.72 228 THR A C 1
ATOM 1760 O O . THR A 1 228 ? -0.045 9.411 32.844 1.00 57.72 228 THR A O 1
ATOM 1763 N N . GLU A 1 229 ? -0.164 11.618 32.432 1.00 65.75 229 GLU A N 1
ATOM 1764 C CA . GLU A 1 229 ? -1.497 11.852 32.991 1.00 65.75 229 GLU A CA 1
ATOM 1765 C C . GLU A 1 229 ? -2.409 12.505 31.936 1.00 65.75 229 GLU A C 1
ATOM 1767 O O . GLU A 1 229 ? -2.490 13.728 31.826 1.00 65.75 229 GLU A O 1
ATOM 1772 N N . VAL A 1 230 ? -3.086 11.683 31.127 1.00 74.62 230 VAL A N 1
ATOM 1773 C CA . VAL A 1 230 ? -4.182 12.135 30.250 1.00 74.62 230 VAL A CA 1
ATOM 1774 C C . VAL A 1 230 ? -5.510 11.880 30.950 1.00 74.62 230 VAL A C 1
ATOM 1776 O O . VAL A 1 230 ? -5.739 10.744 31.375 1.00 74.62 230 VAL A O 1
ATOM 1779 N N . PRO A 1 231 ? -6.395 12.891 31.065 1.00 82.12 231 PRO A N 1
ATOM 1780 C CA . PRO A 1 231 ? -7.741 12.690 31.587 1.00 82.12 231 PRO A CA 1
ATOM 1781 C C . PRO A 1 231 ? -8.469 11.579 30.827 1.00 82.12 231 PRO A C 1
ATOM 1783 O O . PRO A 1 231 ? -8.339 11.485 29.609 1.00 82.12 231 PRO A O 1
ATOM 1786 N N . ASP A 1 232 ? -9.300 10.785 31.504 1.00 81.56 232 ASP A N 1
ATOM 1787 C CA . ASP A 1 232 ? -10.047 9.695 30.851 1.00 81.56 232 ASP A CA 1
ATOM 1788 C C . ASP A 1 232 ? -10.880 10.175 29.648 1.00 81.56 232 ASP A C 1
ATOM 1790 O O . ASP A 1 232 ? -11.054 9.450 28.674 1.00 81.56 232 ASP A O 1
ATOM 1794 N N . THR A 1 233 ? -11.336 11.430 29.665 1.00 82.19 233 THR A N 1
ATOM 1795 C CA . THR A 1 233 ? -12.078 12.063 28.562 1.00 82.19 233 THR A CA 1
ATOM 1796 C C . THR A 1 233 ? -11.251 12.274 27.291 1.00 82.19 233 THR A C 1
ATOM 1798 O O . THR A 1 233 ? -11.820 12.368 26.202 1.00 82.19 233 THR A O 1
ATOM 1801 N N . GLU A 1 234 ? -9.928 12.369 27.434 1.00 81.31 234 GLU A N 1
ATOM 1802 C CA . GLU A 1 234 ? -8.949 12.576 26.363 1.00 81.31 234 GLU A CA 1
ATOM 1803 C C . GLU A 1 234 ? -8.235 11.283 25.947 1.00 81.31 234 GLU A C 1
ATOM 1805 O O . GLU A 1 234 ? -7.462 11.308 24.990 1.00 81.31 234 GLU A O 1
ATOM 1810 N N . LYS A 1 235 ? -8.470 10.162 26.643 1.00 85.31 235 LYS A N 1
ATOM 1811 C CA . LYS A 1 235 ? -7.901 8.866 26.268 1.00 85.31 235 LYS A CA 1
ATOM 1812 C C . LYS A 1 235 ? -8.359 8.457 24.873 1.00 85.31 235 LYS A C 1
ATOM 1814 O O . LYS A 1 235 ? -9.508 8.666 24.476 1.00 85.31 235 LYS A O 1
ATOM 1819 N N . GLY A 1 236 ? -7.415 7.899 24.129 1.00 86.62 236 GLY A N 1
ATOM 1820 C CA . GLY A 1 236 ? -7.597 7.579 22.729 1.00 86.62 236 GLY A CA 1
ATOM 1821 C C . GLY A 1 236 ? -8.520 6.394 22.478 1.00 86.62 236 GLY A C 1
ATOM 1822 O O . GLY A 1 236 ? -8.543 5.461 23.280 1.00 86.62 236 GLY A O 1
ATOM 1823 N N . PRO A 1 237 ? -9.276 6.416 21.367 1.00 92.12 237 PRO A N 1
ATOM 1824 C CA . PRO A 1 237 ? -10.286 5.407 21.075 1.00 92.12 237 PRO A CA 1
ATOM 1825 C C . PRO A 1 237 ? -9.750 4.208 20.281 1.00 92.12 237 PRO A C 1
ATOM 1827 O O . PRO A 1 237 ? -10.523 3.293 20.008 1.00 92.12 237 PRO A O 1
ATOM 1830 N N . VAL A 1 238 ? -8.482 4.221 19.856 1.00 93.94 238 VAL A N 1
ATOM 1831 C CA . VAL A 1 238 ? -7.916 3.185 18.986 1.00 93.94 238 VAL A CA 1
ATOM 1832 C C . VAL A 1 238 ? -7.373 2.050 19.845 1.00 93.94 238 VAL A C 1
ATOM 1834 O O . VAL A 1 238 ? -6.450 2.243 20.637 1.00 93.94 238 VAL A O 1
ATOM 1837 N N . ASP A 1 239 ? -7.922 0.855 19.653 1.00 93.38 239 ASP A N 1
ATOM 1838 C CA . ASP A 1 239 ? -7.333 -0.363 20.201 1.00 93.38 239 ASP A CA 1
ATOM 1839 C C . ASP A 1 239 ? -6.107 -0.743 19.369 1.00 93.38 239 ASP A C 1
ATOM 1841 O O . ASP A 1 239 ? -6.170 -0.750 18.137 1.00 93.38 239 ASP A O 1
ATOM 1845 N N . LEU A 1 240 ? -4.992 -1.072 20.027 1.00 93.00 240 LEU A N 1
ATOM 1846 C CA . LEU A 1 240 ? -3.717 -1.323 19.347 1.00 93.00 240 LEU A CA 1
ATOM 1847 C C . LEU A 1 240 ? -3.821 -2.421 18.283 1.00 93.00 240 LEU A C 1
ATOM 1849 O O . LEU A 1 240 ? -3.250 -2.290 17.211 1.00 93.00 240 LEU A O 1
ATOM 1853 N N . TRP A 1 241 ? -4.583 -3.477 18.546 1.00 93.94 241 TRP A N 1
ATOM 1854 C CA . TRP A 1 241 ? -4.757 -4.597 17.620 1.00 93.94 241 TRP A CA 1
ATOM 1855 C C . TRP A 1 241 ? -5.638 -4.280 16.405 1.00 93.94 241 TRP A C 1
ATOM 1857 O O . TRP A 1 241 ? -5.661 -5.047 15.450 1.00 93.94 241 TRP A O 1
ATOM 1867 N N . ARG A 1 242 ? -6.344 -3.143 16.411 1.00 95.56 242 ARG A N 1
ATOM 1868 C CA . ARG A 1 242 ? -7.088 -2.636 15.246 1.00 95.56 242 ARG A CA 1
ATOM 1869 C C . ARG A 1 242 ? -6.263 -1.672 14.402 1.00 95.56 242 ARG A C 1
ATOM 1871 O O . ARG A 1 242 ? -6.696 -1.320 13.306 1.00 95.56 242 ARG A O 1
ATOM 1878 N N . LEU A 1 243 ? -5.130 -1.187 14.911 1.00 95.31 243 LEU A N 1
ATOM 1879 C CA . LEU A 1 243 ? -4.275 -0.262 14.181 1.00 95.31 243 LEU A CA 1
ATOM 1880 C C . LEU A 1 243 ? -3.479 -1.027 13.121 1.00 95.31 243 LEU A C 1
ATOM 1882 O O . LEU A 1 243 ? -2.694 -1.918 13.433 1.00 95.31 243 LEU A O 1
ATOM 1886 N N . MET A 1 244 ? -3.651 -0.620 11.870 1.00 94.44 244 MET A N 1
ATOM 1887 C CA . MET A 1 244 ? -2.888 -1.121 10.738 1.00 94.44 244 MET A CA 1
ATOM 1888 C C . MET A 1 244 ? -1.993 -0.012 10.208 1.00 94.44 244 MET A C 1
ATOM 1890 O O . MET A 1 244 ? -2.410 1.138 10.054 1.00 94.44 244 MET A O 1
ATOM 1894 N N . VAL A 1 245 ? -0.760 -0.374 9.900 1.00 90.81 245 VAL A N 1
ATOM 1895 C CA . VAL A 1 245 ? 0.220 0.506 9.277 1.00 90.81 245 VAL A CA 1
ATOM 1896 C C . VAL A 1 245 ? 0.158 0.282 7.776 1.00 90.81 245 VAL A C 1
ATOM 1898 O O . VAL A 1 245 ? 0.375 -0.834 7.327 1.00 90.81 245 VAL A O 1
ATOM 1901 N N . THR A 1 246 ? -0.088 1.311 6.981 1.00 88.94 246 THR A N 1
ATOM 1902 C CA . THR A 1 246 ? 0.010 1.230 5.517 1.00 88.94 246 THR A CA 1
ATOM 1903 C C . THR A 1 246 ? 1.359 1.779 5.069 1.00 88.94 246 THR A C 1
ATOM 1905 O O . THR A 1 246 ? 1.684 2.929 5.370 1.00 88.94 246 THR A O 1
ATOM 1908 N N . SER A 1 247 ? 2.143 0.969 4.353 1.00 85.69 247 SER A N 1
ATOM 1909 C CA . SER A 1 247 ? 3.471 1.345 3.859 1.00 85.69 247 SER A CA 1
ATOM 1910 C C . SER A 1 247 ? 3.714 0.837 2.437 1.00 85.69 247 SER A C 1
ATOM 1912 O O . SER A 1 247 ? 3.769 -0.372 2.188 1.00 85.69 247 SER A O 1
ATOM 1914 N N . TRP A 1 248 ? 3.936 1.765 1.501 1.00 83.06 248 TRP A N 1
ATOM 1915 C CA . TRP A 1 248 ? 4.310 1.435 0.122 1.00 83.06 248 TRP A CA 1
ATOM 1916 C C . TRP A 1 248 ? 5.647 0.690 0.047 1.00 83.06 248 TRP A C 1
ATOM 1918 O O . TRP A 1 248 ? 5.800 -0.287 -0.686 1.00 83.06 248 TRP A O 1
ATOM 1928 N N . HIS A 1 249 ? 6.624 1.143 0.832 1.00 80.12 249 HIS A N 1
ATOM 1929 C CA . HIS A 1 249 ? 7.994 0.632 0.805 1.00 80.12 249 HIS A CA 1
ATOM 1930 C C . HIS A 1 249 ? 8.276 -0.455 1.845 1.00 80.12 249 HIS A C 1
ATOM 1932 O O . HIS A 1 249 ? 9.415 -0.937 1.915 1.00 80.12 249 HIS A O 1
ATOM 1938 N N . GLY A 1 250 ? 7.255 -0.831 2.616 1.00 80.19 250 GLY A N 1
ATOM 1939 C CA . GLY A 1 250 ? 7.368 -1.737 3.742 1.00 80.19 250 GLY A CA 1
ATOM 1940 C C . GLY A 1 250 ? 8.295 -1.208 4.836 1.00 80.19 250 GLY A C 1
ATOM 1941 O O . GLY A 1 250 ? 8.904 -0.144 4.747 1.00 80.19 250 GLY A O 1
ATOM 1942 N N . VAL A 1 251 ? 8.441 -2.016 5.875 1.00 77.38 251 VAL A N 1
ATOM 1943 C CA . VAL A 1 251 ? 9.248 -1.727 7.054 1.00 77.38 251 VAL A CA 1
ATOM 1944 C C . VAL A 1 251 ? 10.459 -2.638 7.073 1.00 77.38 251 VAL A C 1
ATOM 1946 O O . VAL A 1 251 ? 10.334 -3.859 7.170 1.00 77.38 251 VAL A O 1
ATOM 1949 N N . ARG A 1 252 ? 11.650 -2.044 7.030 1.00 72.56 252 ARG A N 1
ATOM 1950 C CA . ARG A 1 252 ? 12.913 -2.787 6.964 1.00 72.56 252 ARG A CA 1
ATOM 1951 C C . ARG A 1 252 ? 13.570 -2.898 8.338 1.00 72.56 252 ARG A C 1
ATOM 1953 O O . ARG A 1 252 ? 13.557 -1.922 9.083 1.00 72.56 252 ARG A O 1
ATOM 1960 N N . PRO A 1 253 ? 14.195 -4.037 8.668 1.00 65.75 253 PRO A N 1
ATOM 1961 C CA . PRO A 1 253 ? 14.969 -4.215 9.884 1.00 65.75 253 PRO A CA 1
ATOM 1962 C C . PRO A 1 253 ? 16.236 -3.362 9.850 1.00 65.75 253 PRO A C 1
ATOM 1964 O O . PRO A 1 253 ? 16.801 -3.119 8.783 1.00 65.75 253 PRO A O 1
ATOM 1967 N N . SER A 1 254 ? 16.713 -2.940 11.020 1.00 62.09 254 SER A N 1
ATOM 1968 C CA . SER A 1 254 ? 17.830 -1.993 11.122 1.00 62.09 254 SER A CA 1
ATOM 1969 C C . SER A 1 254 ? 19.120 -2.462 10.430 1.00 62.09 254 SER A C 1
ATOM 1971 O O . SER A 1 254 ? 19.846 -1.649 9.868 1.00 62.09 254 SER A O 1
ATOM 1973 N N . ARG A 1 255 ? 19.399 -3.771 10.358 1.00 56.94 255 ARG A N 1
ATOM 1974 C CA . ARG A 1 255 ? 20.588 -4.283 9.643 1.00 56.94 255 ARG A CA 1
ATOM 1975 C C . ARG A 1 255 ? 20.528 -4.151 8.118 1.00 56.94 255 ARG A C 1
ATOM 1977 O O . ARG A 1 255 ? 21.552 -4.322 7.463 1.00 56.94 255 ARG A O 1
ATOM 1984 N N . ALA A 1 256 ? 19.344 -3.907 7.555 1.00 55.12 256 ALA A N 1
ATOM 1985 C CA . ALA A 1 256 ? 19.132 -3.719 6.120 1.00 55.12 256 ALA A CA 1
ATOM 1986 C C . ALA A 1 256 ? 19.483 -2.289 5.651 1.00 55.12 256 ALA A C 1
ATOM 1988 O O . ALA A 1 256 ? 19.199 -1.918 4.513 1.00 55.12 256 ALA A O 1
ATOM 1989 N N . GLN A 1 257 ? 20.100 -1.484 6.522 1.00 57.03 257 GLN A N 1
ATOM 1990 C CA . GLN A 1 257 ? 20.596 -0.146 6.217 1.00 57.03 257 GLN A CA 1
ATOM 1991 C C . GLN A 1 257 ? 21.672 -0.176 5.122 1.00 57.03 257 GLN A C 1
ATOM 1993 O O . GLN A 1 257 ? 22.692 -0.860 5.241 1.00 57.03 257 GLN A O 1
ATOM 1998 N N . SER A 1 258 ? 21.491 0.658 4.098 1.00 49.09 258 SER A N 1
ATOM 1999 C CA . SER A 1 258 ? 22.545 1.023 3.146 1.00 49.09 258 SER A CA 1
ATOM 2000 C C . SER A 1 258 ? 22.865 2.533 3.266 1.00 49.09 258 SER A C 1
ATOM 2002 O O . SER A 1 258 ? 22.000 3.329 3.643 1.00 49.09 258 SER A O 1
ATOM 2004 N N . PRO A 1 259 ? 24.104 2.982 2.989 1.00 41.09 259 PRO A N 1
ATOM 2005 C CA . PRO A 1 259 ? 24.436 4.409 3.002 1.00 41.09 259 PRO A CA 1
ATOM 2006 C C . PRO A 1 259 ? 23.605 5.188 1.967 1.00 41.09 259 PRO A C 1
ATOM 2008 O O . PRO A 1 259 ? 23.557 4.786 0.808 1.00 41.09 259 PRO A O 1
ATOM 2011 N N . GLY A 1 260 ? 22.985 6.303 2.371 1.00 43.97 260 GLY A N 1
ATOM 2012 C CA . GLY A 1 260 ? 22.150 7.147 1.496 1.00 43.97 260 GLY A CA 1
ATOM 2013 C C . GLY A 1 260 ? 20.640 6.937 1.641 1.00 43.97 260 GLY A C 1
ATOM 2014 O O . GLY A 1 260 ? 19.871 7.652 1.005 1.00 43.97 260 GLY A O 1
ATOM 2015 N N . HIS A 1 261 ? 20.211 6.002 2.491 1.00 52.28 261 HIS A N 1
ATOM 2016 C CA . HIS A 1 261 ? 18.806 5.862 2.851 1.00 52.28 261 HIS A CA 1
ATOM 2017 C C . HIS A 1 261 ? 18.344 6.965 3.796 1.00 52.28 261 HIS A C 1
ATOM 2019 O O . HIS A 1 261 ? 19.052 7.349 4.729 1.00 52.28 261 HIS A O 1
ATOM 2025 N N . ASP A 1 262 ? 17.141 7.465 3.530 1.00 47.22 262 ASP A N 1
ATOM 2026 C CA . ASP A 1 262 ? 16.456 8.371 4.428 1.00 47.22 262 ASP A CA 1
ATOM 2027 C C . ASP A 1 262 ? 16.083 7.614 5.709 1.00 47.22 262 ASP A C 1
ATOM 2029 O O . ASP A 1 262 ? 15.294 6.667 5.688 1.00 47.22 262 ASP A O 1
ATOM 2033 N N . LEU A 1 263 ? 16.656 8.055 6.830 1.00 44.78 263 LEU A N 1
ATOM 2034 C CA . LEU A 1 263 ? 16.419 7.526 8.177 1.00 44.78 263 LEU A CA 1
ATOM 2035 C C . LEU A 1 263 ? 14.933 7.626 8.598 1.00 44.78 263 LEU A C 1
ATOM 2037 O O . LEU A 1 263 ? 14.579 7.171 9.684 1.00 44.78 263 LEU A O 1
ATOM 2041 N N . THR A 1 264 ? 14.078 8.237 7.762 1.00 43.25 264 THR A N 1
ATOM 2042 C CA . THR A 1 264 ? 12.608 8.282 7.851 1.00 43.25 264 THR A CA 1
ATOM 2043 C C . THR A 1 264 ? 11.893 6.956 7.633 1.00 43.25 264 THR A C 1
ATOM 2045 O O . THR A 1 264 ? 10.731 6.853 8.020 1.00 43.25 264 THR A O 1
ATOM 2048 N N . ARG A 1 265 ? 12.549 5.943 7.052 1.00 50.41 265 ARG A N 1
ATOM 2049 C CA . ARG A 1 265 ? 11.907 4.680 6.624 1.00 50.41 265 ARG A CA 1
ATOM 2050 C C . ARG A 1 265 ? 12.458 3.426 7.324 1.00 50.41 265 ARG A C 1
ATOM 2052 O O . ARG A 1 265 ? 12.057 2.305 7.014 1.00 50.41 265 ARG A O 1
ATOM 2059 N N . ASP A 1 266 ? 13.344 3.610 8.301 1.00 55.72 266 ASP A N 1
ATOM 2060 C CA . ASP A 1 266 ? 14.094 2.535 8.958 1.00 55.72 266 ASP A CA 1
ATOM 2061 C C . ASP A 1 266 ? 13.505 2.194 10.329 1.00 55.72 266 ASP A C 1
ATOM 2063 O O . ASP A 1 266 ? 13.913 2.742 11.357 1.00 55.72 266 ASP A O 1
ATOM 2067 N N . TRP A 1 267 ? 12.534 1.281 10.350 1.00 57.94 267 TRP A N 1
ATOM 2068 C CA . TRP A 1 267 ? 11.723 1.073 11.547 1.00 57.94 267 TRP A CA 1
ATOM 2069 C C . TRP A 1 267 ? 11.552 -0.379 12.020 1.00 57.94 267 TRP A C 1
ATOM 2071 O O . TRP A 1 267 ? 10.766 -0.643 12.928 1.00 57.94 267 TRP A O 1
ATOM 2081 N N . GLY A 1 268 ? 12.235 -1.350 11.423 1.00 54.84 268 GLY A N 1
ATOM 2082 C CA . GLY A 1 268 ? 12.081 -2.741 11.838 1.00 54.84 268 GLY A CA 1
ATOM 2083 C C . GLY A 1 268 ? 12.673 -2.983 13.226 1.00 54.84 268 GLY A C 1
ATOM 2084 O O . GLY A 1 268 ? 13.811 -2.610 13.514 1.00 54.84 268 GLY A O 1
ATOM 2085 N N . VAL A 1 269 ? 11.870 -3.604 14.088 1.00 53.28 269 VAL A N 1
ATOM 2086 C CA . VAL A 1 269 ? 12.179 -3.833 15.504 1.00 53.28 269 VAL A CA 1
ATOM 2087 C C . VAL A 1 269 ? 13.166 -4.986 15.666 1.00 53.28 269 VAL A C 1
ATOM 2089 O O . VAL A 1 269 ? 12.895 -6.096 15.206 1.00 53.28 269 VAL A O 1
ATOM 2092 N N . ALA A 1 270 ? 14.251 -4.774 16.413 1.00 47.25 270 ALA A N 1
ATOM 2093 C CA . ALA A 1 270 ? 14.985 -5.871 17.041 1.00 47.25 270 ALA A CA 1
ATOM 2094 C C . ALA A 1 270 ? 14.195 -6.374 18.262 1.00 47.25 270 ALA A C 1
ATOM 2096 O O . ALA A 1 270 ? 13.953 -5.631 19.215 1.00 47.25 270 ALA A O 1
ATOM 2097 N N . THR A 1 271 ? 13.762 -7.633 18.255 1.00 50.22 271 THR A N 1
ATOM 2098 C CA . THR A 1 271 ? 13.137 -8.240 19.439 1.00 50.22 271 THR A CA 1
ATOM 2099 C C . THR A 1 271 ? 14.153 -8.430 20.563 1.00 50.22 271 THR A C 1
ATOM 2101 O O . THR A 1 271 ? 15.363 -8.457 20.341 1.00 50.22 271 THR A O 1
ATOM 2104 N N . GLN A 1 272 ? 13.666 -8.642 21.791 1.00 43.50 272 GLN A N 1
ATOM 2105 C CA . GLN A 1 272 ? 14.508 -8.944 22.959 1.00 43.50 272 GLN A CA 1
ATOM 2106 C C . GLN A 1 272 ? 15.391 -10.202 22.791 1.00 43.50 272 GLN A C 1
ATOM 2108 O O . GLN A 1 272 ? 16.312 -10.397 23.580 1.00 43.50 272 GLN A O 1
ATOM 2113 N N . GLY A 1 273 ? 15.151 -11.031 21.764 1.00 45.41 273 GLY A N 1
ATOM 2114 C CA . GLY A 1 273 ? 15.997 -12.169 21.381 1.00 45.41 273 GLY A CA 1
ATOM 2115 C C . GLY A 1 273 ? 17.042 -11.869 20.295 1.00 45.41 273 GLY A C 1
ATOM 2116 O O . GLY A 1 273 ? 17.769 -12.775 19.900 1.00 45.41 273 GLY A O 1
ATOM 2117 N N . GLY A 1 274 ? 17.121 -10.632 19.795 1.00 48.22 274 GLY A N 1
ATOM 2118 C CA . GLY A 1 274 ? 17.995 -10.253 18.680 1.00 48.22 274 GLY A CA 1
ATOM 2119 C C . GLY A 1 274 ? 17.462 -10.635 17.293 1.00 48.22 274 GLY A C 1
ATOM 2120 O O . GLY A 1 274 ? 18.156 -10.415 16.303 1.00 48.22 274 GLY A O 1
ATOM 2121 N N . GLU A 1 275 ? 16.246 -11.186 17.195 1.00 56.75 275 GLU A N 1
ATOM 2122 C CA . GLU A 1 275 ? 15.572 -11.397 15.910 1.00 56.75 275 GLU A CA 1
ATOM 2123 C C . GLU A 1 275 ? 14.936 -10.084 15.455 1.00 56.75 275 GLU A C 1
ATOM 2125 O O . GLU A 1 275 ? 14.121 -9.509 16.176 1.00 56.75 275 GLU A O 1
ATOM 2130 N N . GLU A 1 276 ? 15.311 -9.595 14.276 1.00 61.28 276 GLU A N 1
ATOM 2131 C CA . GLU A 1 276 ? 14.716 -8.390 13.704 1.00 61.28 276 GLU A CA 1
ATOM 2132 C C . GLU A 1 276 ? 13.487 -8.731 12.857 1.00 61.28 276 GLU A C 1
ATOM 2134 O O . GLU A 1 276 ? 13.559 -9.586 11.968 1.00 61.28 276 GLU A O 1
ATOM 2139 N N . HIS A 1 277 ? 12.377 -8.036 13.107 1.00 66.06 277 HIS A N 1
ATOM 2140 C CA . HIS A 1 277 ? 11.145 -8.167 12.335 1.00 66.06 277 HIS A CA 1
ATOM 2141 C C . HIS A 1 277 ? 10.978 -7.028 11.339 1.00 66.06 277 HIS A C 1
ATOM 2143 O O . HIS A 1 277 ? 11.324 -5.874 11.592 1.00 66.06 277 HIS A O 1
ATOM 2149 N N . TRP A 1 278 ? 10.369 -7.373 10.214 1.00 71.88 278 TRP A N 1
ATOM 2150 C CA . TRP A 1 278 ? 9.944 -6.445 9.175 1.00 71.88 278 TRP A CA 1
ATOM 2151 C C . TRP A 1 278 ? 8.600 -5.807 9.549 1.00 71.88 278 TRP A C 1
ATOM 2153 O O . TRP A 1 278 ? 7.632 -5.893 8.816 1.00 71.88 278 TRP A O 1
ATOM 2163 N N . SER A 1 279 ? 8.491 -5.237 10.745 1.00 75.88 279 SER A N 1
ATOM 2164 C CA . SER A 1 279 ? 7.262 -4.578 11.189 1.00 75.88 279 SER A CA 1
ATOM 2165 C C . SER A 1 279 ? 7.591 -3.514 12.222 1.00 75.88 279 SER A C 1
ATOM 2167 O O . SER A 1 279 ? 8.442 -3.726 13.089 1.00 75.88 279 SER A O 1
ATOM 2169 N N . ILE A 1 280 ? 6.900 -2.376 12.130 1.00 78.69 280 ILE A N 1
ATOM 2170 C CA . ILE A 1 280 ? 6.910 -1.347 13.180 1.00 78.69 280 ILE A CA 1
ATOM 2171 C C . ILE A 1 280 ? 5.885 -1.637 14.259 1.00 78.69 280 ILE A C 1
ATOM 2173 O O . ILE A 1 280 ? 5.933 -1.049 15.337 1.00 78.69 280 ILE A O 1
ATOM 2177 N N . HIS A 1 281 ? 4.920 -2.503 13.956 1.00 86.56 281 HIS A N 1
ATOM 2178 C CA . HIS A 1 281 ? 3.812 -2.753 14.842 1.00 86.56 281 HIS A CA 1
ATOM 2179 C C . HIS A 1 281 ? 4.254 -3.693 15.970 1.00 86.56 281 HIS A C 1
ATOM 2181 O O . HIS A 1 281 ? 4.750 -4.790 15.701 1.00 86.56 281 HIS A O 1
ATOM 2187 N N . PRO A 1 282 ? 4.067 -3.320 17.248 1.00 82.81 282 PRO A N 1
ATOM 2188 C CA . PRO A 1 282 ? 4.632 -4.067 18.369 1.00 82.81 282 PRO A CA 1
ATOM 2189 C C . PRO A 1 282 ? 3.962 -5.425 18.623 1.00 82.81 282 PRO A C 1
ATOM 2191 O O . PRO A 1 282 ? 4.523 -6.237 19.368 1.00 82.81 282 PRO A O 1
ATOM 2194 N N . ILE A 1 283 ? 2.790 -5.669 18.024 1.00 85.94 283 ILE A N 1
ATOM 2195 C CA . ILE A 1 283 ? 2.087 -6.958 18.085 1.00 85.94 283 ILE A CA 1
ATOM 2196 C C . ILE A 1 283 ? 2.723 -7.974 17.134 1.00 85.94 283 ILE A C 1
ATOM 2198 O O . ILE A 1 283 ? 2.976 -9.103 17.550 1.00 85.94 283 ILE A O 1
ATOM 2202 N N . GLY A 1 284 ? 3.012 -7.592 15.886 1.00 75.44 284 GLY A N 1
ATOM 2203 C CA . GLY A 1 284 ? 3.512 -8.561 14.921 1.00 75.44 284 GLY A CA 1
ATOM 2204 C C . GLY A 1 284 ? 3.384 -8.183 13.451 1.00 75.44 284 GLY A C 1
ATOM 2205 O O . GLY A 1 284 ? 3.300 -7.018 13.059 1.00 75.44 284 GLY A O 1
ATOM 2206 N N . ARG A 1 285 ? 3.432 -9.241 12.644 1.00 73.75 285 ARG A N 1
ATOM 2207 C CA . ARG A 1 285 ? 3.757 -9.253 11.212 1.00 73.75 285 ARG A CA 1
ATOM 2208 C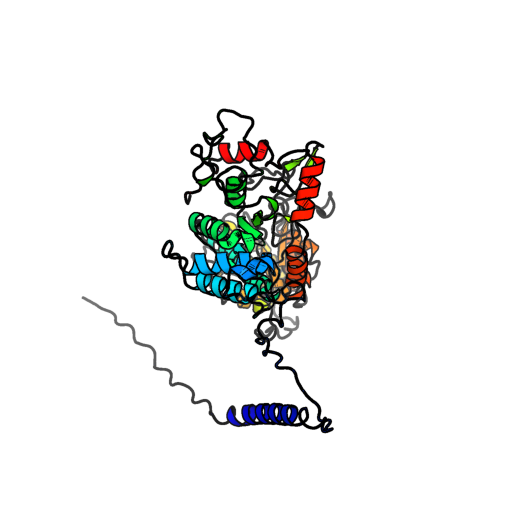 C . ARG A 1 285 ? 2.574 -8.839 10.326 1.00 73.75 285 ARG A C 1
ATOM 2210 O O . ARG A 1 285 ? 2.721 -8.148 9.330 1.00 73.75 285 ARG A O 1
ATOM 2217 N N . TRP A 1 286 ? 1.357 -9.188 10.725 1.00 84.06 286 TRP A N 1
ATOM 2218 C CA . TRP A 1 286 ? 0.169 -8.942 9.900 1.00 84.06 286 TRP A CA 1
ATOM 2219 C C . TRP A 1 286 ? -0.412 -7.533 10.026 1.00 84.06 286 TRP A C 1
ATOM 2221 O O . TRP A 1 286 ? -1.391 -7.229 9.358 1.00 84.06 286 TRP A O 1
ATOM 2231 N N . HIS A 1 287 ? 0.191 -6.669 10.846 1.00 90.56 287 HIS A N 1
ATOM 2232 C CA . HIS A 1 287 ? -0.299 -5.315 11.119 1.00 90.56 287 HIS A CA 1
ATOM 2233 C C . HIS A 1 287 ? 0.328 -4.236 10.223 1.00 90.56 287 HIS A C 1
ATOM 2235 O O . HIS A 1 287 ? -0.007 -3.062 10.366 1.00 90.56 287 HIS A O 1
ATOM 2241 N N . THR A 1 288 ? 1.231 -4.608 9.307 1.00 89.62 288 THR A N 1
ATOM 2242 C CA . THR A 1 288 ? 1.770 -3.680 8.303 1.00 89.62 288 THR A CA 1
ATOM 2243 C C . THR A 1 288 ? 1.365 -4.122 6.904 1.00 89.62 288 THR A C 1
ATOM 2245 O O . THR A 1 288 ? 1.783 -5.178 6.442 1.00 89.62 288 THR A O 1
ATOM 2248 N N . ILE A 1 289 ? 0.535 -3.319 6.248 1.00 91.81 289 ILE A N 1
ATOM 2249 C CA . ILE A 1 289 ? -0.037 -3.536 4.922 1.00 91.81 289 ILE A CA 1
ATOM 2250 C C . ILE A 1 289 ? 0.904 -2.948 3.871 1.00 91.81 289 ILE A C 1
ATOM 2252 O O . ILE A 1 289 ? 1.315 -1.790 3.985 1.00 91.81 289 ILE A O 1
ATOM 2256 N N . SER A 1 290 ? 1.231 -3.724 2.837 1.00 90.81 290 SER A N 1
ATOM 2257 C CA . SER A 1 290 ? 2.123 -3.287 1.759 1.00 90.81 290 SER A CA 1
ATOM 2258 C C . SER A 1 290 ? 1.727 -3.860 0.391 1.00 90.81 290 SER A C 1
ATOM 2260 O O . SER A 1 290 ? 1.215 -4.985 0.345 1.00 90.81 290 SER A O 1
ATOM 2262 N N . PRO A 1 291 ? 2.003 -3.155 -0.732 1.00 89.88 291 PRO A N 1
ATOM 2263 C CA . PRO A 1 291 ? 1.700 -3.664 -2.067 1.00 89.88 291 PRO A CA 1
ATOM 2264 C C . PRO A 1 291 ? 2.640 -4.787 -2.507 1.00 89.88 291 PRO A C 1
ATOM 2266 O O . PRO A 1 291 ? 2.355 -5.526 -3.452 1.00 89.88 291 PRO A O 1
ATOM 2269 N N . TYR A 1 292 ? 3.775 -4.922 -1.828 1.00 88.00 292 TYR A N 1
ATOM 2270 C CA . TYR A 1 292 ? 4.809 -5.889 -2.155 1.00 88.00 292 TYR A CA 1
ATOM 2271 C C . TYR A 1 292 ? 4.888 -6.989 -1.093 1.00 88.00 292 TYR A C 1
ATOM 2273 O O . TYR A 1 292 ? 4.583 -6.739 0.076 1.00 88.00 292 TYR A O 1
ATOM 2281 N N . PRO A 1 293 ? 5.343 -8.201 -1.464 1.00 86.88 293 PRO A N 1
ATOM 2282 C CA . PRO A 1 293 ? 5.472 -9.324 -0.542 1.00 86.88 293 PRO A CA 1
ATOM 2283 C C . PRO A 1 293 ? 6.729 -9.185 0.330 1.00 86.88 293 PRO A C 1
ATOM 2285 O O . PRO A 1 293 ? 7.659 -10.005 0.277 1.00 86.88 293 PRO A O 1
ATOM 2288 N N . PHE A 1 294 ? 6.800 -8.103 1.105 1.00 84.50 294 PHE A N 1
ATOM 2289 C CA . PHE A 1 294 ? 7.816 -7.938 2.133 1.00 84.50 294 PHE A CA 1
ATOM 2290 C C . PHE A 1 294 ? 7.677 -9.056 3.172 1.00 84.50 294 PHE A C 1
ATOM 2292 O O . PHE A 1 294 ? 6.555 -9.451 3.503 1.00 84.50 294 PHE A O 1
ATOM 2299 N N . PRO A 1 295 ? 8.794 -9.591 3.700 1.00 78.94 295 PRO A N 1
ATOM 2300 C CA . PRO A 1 295 ? 8.727 -10.481 4.850 1.00 78.94 295 PRO A CA 1
ATOM 2301 C C . PRO A 1 295 ? 7.926 -9.816 5.969 1.00 78.94 295 PRO A C 1
ATOM 2303 O O . PRO A 1 295 ? 7.998 -8.606 6.134 1.00 78.94 295 PRO A O 1
ATOM 2306 N N . ASP A 1 296 ? 7.170 -10.597 6.728 1.00 79.25 296 ASP A N 1
ATOM 2307 C CA . ASP A 1 296 ? 6.425 -10.139 7.901 1.00 79.25 296 ASP A CA 1
ATOM 2308 C C . ASP A 1 296 ? 5.490 -8.932 7.681 1.00 79.25 296 ASP A C 1
ATOM 2310 O O . ASP A 1 296 ? 5.327 -8.127 8.592 1.00 79.25 296 ASP A O 1
ATOM 2314 N N . HIS A 1 297 ? 4.889 -8.821 6.495 1.00 87.25 297 HIS A N 1
ATOM 2315 C CA . HIS A 1 297 ? 3.843 -7.849 6.171 1.00 87.25 297 HIS A CA 1
ATOM 2316 C C . HIS A 1 297 ? 2.554 -8.557 5.747 1.00 87.25 297 HIS A C 1
ATOM 2318 O O . HIS A 1 297 ? 2.591 -9.646 5.169 1.00 87.25 297 HIS A O 1
ATOM 2324 N N . ALA A 1 298 ? 1.417 -7.896 5.952 1.00 90.75 298 ALA A N 1
ATOM 2325 C CA . ALA A 1 298 ? 0.196 -8.199 5.223 1.00 90.75 298 ALA A CA 1
ATOM 2326 C C . ALA A 1 298 ? 0.365 -7.728 3.772 1.00 90.75 298 ALA A C 1
ATOM 2328 O O . ALA A 1 298 ? 0.340 -6.533 3.466 1.00 90.75 298 ALA A O 1
ATOM 2329 N N . TRP A 1 299 ? 0.587 -8.679 2.871 1.00 91.25 299 TRP A N 1
ATOM 2330 C CA . TRP A 1 299 ? 0.750 -8.381 1.457 1.00 91.25 299 TRP A CA 1
ATOM 2331 C C . TRP A 1 299 ? -0.606 -8.225 0.776 1.00 91.25 299 TRP A C 1
ATOM 2333 O O . TRP A 1 299 ? -1.333 -9.203 0.596 1.00 91.25 299 TRP A O 1
ATOM 2343 N N . VAL A 1 300 ? -0.905 -6.999 0.357 1.00 92.75 300 VAL A N 1
ATOM 2344 C CA . VAL A 1 300 ? -2.112 -6.635 -0.383 1.00 92.75 300 VAL A CA 1
ATOM 2345 C C . VAL A 1 300 ? -1.672 -6.026 -1.712 1.00 92.75 300 VAL A C 1
ATOM 2347 O O . VAL A 1 300 ? -1.399 -4.832 -1.752 1.00 92.75 300 VAL A O 1
ATOM 2350 N N . PRO A 1 301 ? -1.523 -6.813 -2.789 1.00 90.81 301 PRO A N 1
ATOM 2351 C CA . PRO A 1 301 ? -0.955 -6.331 -4.046 1.00 90.81 301 PRO A CA 1
ATOM 2352 C C . PRO A 1 301 ? -1.844 -5.269 -4.694 1.00 90.81 301 PRO A C 1
ATOM 2354 O O . PRO A 1 301 ? -3.061 -5.347 -4.606 1.00 90.81 301 PRO A O 1
ATOM 2357 N N . PHE A 1 302 ? -1.256 -4.304 -5.400 1.00 87.88 302 PHE A N 1
ATOM 2358 C CA . PHE A 1 302 ? -2.026 -3.478 -6.336 1.00 87.88 302 PHE A CA 1
ATOM 2359 C C . PHE A 1 302 ? -2.520 -4.326 -7.510 1.00 87.88 302 PHE A C 1
ATOM 2361 O O . PHE A 1 302 ? -1.931 -5.364 -7.838 1.00 87.88 302 PHE A O 1
ATOM 2368 N N . THR A 1 303 ? -3.561 -3.854 -8.194 1.00 84.69 303 THR A N 1
ATOM 2369 C CA . THR A 1 303 ? -3.965 -4.426 -9.469 1.00 84.69 303 THR A CA 1
ATOM 2370 C C . THR A 1 303 ? -3.873 -3.412 -10.600 1.00 84.69 303 THR A C 1
ATOM 2372 O O . THR A 1 303 ? -3.970 -2.199 -10.459 1.00 84.69 303 THR A O 1
ATOM 2375 N N . HIS A 1 304 ? -3.628 -3.926 -11.797 1.00 76.50 304 HIS A N 1
ATOM 2376 C CA . HIS A 1 304 ? -3.667 -3.133 -13.018 1.00 76.50 304 HIS A CA 1
ATOM 2377 C C . HIS A 1 304 ? -4.785 -3.599 -13.932 1.00 76.50 304 HIS A C 1
ATOM 2379 O O . HIS A 1 304 ? -4.732 -3.351 -15.127 1.00 76.50 304 HIS A O 1
ATOM 2385 N N . ALA A 1 305 ? -5.810 -4.262 -13.392 1.00 74.62 305 ALA A N 1
ATOM 2386 C CA . ALA A 1 305 ? -6.868 -4.900 -14.167 1.00 74.62 305 ALA A CA 1
ATOM 2387 C C . ALA A 1 305 ? -7.455 -3.998 -15.262 1.00 74.62 305 ALA A C 1
ATOM 2389 O O . ALA A 1 305 ? -7.582 -4.437 -16.400 1.00 74.62 305 ALA A O 1
ATOM 2390 N N . ARG A 1 306 ? -7.717 -2.718 -14.954 1.00 70.31 306 ARG A N 1
ATOM 2391 C CA . ARG A 1 306 ? -8.194 -1.732 -15.941 1.00 70.31 306 ARG A CA 1
ATOM 2392 C C . ARG A 1 306 ? -7.152 -1.442 -17.020 1.00 70.31 306 ARG A C 1
ATOM 2394 O O . ARG A 1 306 ? -7.467 -1.466 -18.204 1.00 70.31 306 ARG A O 1
ATOM 2401 N N . ALA A 1 307 ? -5.901 -1.209 -16.625 1.00 70.38 307 ALA A N 1
ATOM 2402 C CA . ALA A 1 307 ? -4.806 -0.999 -17.566 1.00 70.38 307 ALA A CA 1
ATOM 2403 C C . ALA A 1 307 ? -4.459 -2.275 -18.350 1.00 70.38 307 ALA A C 1
ATOM 2405 O O . ALA A 1 307 ? -3.902 -2.172 -19.432 1.00 70.38 307 ALA A O 1
ATOM 2406 N N . CYS A 1 308 ? -4.791 -3.460 -17.856 1.00 74.81 308 CYS A N 1
ATOM 2407 C CA . CYS A 1 308 ? -4.448 -4.743 -18.458 1.00 74.81 308 CYS A CA 1
ATOM 2408 C C . CYS A 1 308 ? -5.636 -5.417 -19.158 1.00 74.81 308 CYS A C 1
ATOM 2410 O O . CYS A 1 308 ? -5.475 -6.525 -19.664 1.00 74.81 308 CYS A O 1
ATOM 2412 N N . ASP A 1 309 ? -6.804 -4.769 -19.222 1.00 74.69 309 ASP A N 1
ATOM 2413 C CA . ASP A 1 309 ? -7.997 -5.319 -19.864 1.00 74.69 309 ASP A CA 1
ATOM 2414 C C . ASP A 1 309 ? -7.784 -5.425 -21.388 1.00 74.69 309 ASP A C 1
ATOM 2416 O O . ASP A 1 309 ? -7.750 -4.394 -22.070 1.00 74.69 309 ASP A O 1
ATOM 2420 N N . PRO A 1 310 ? -7.702 -6.642 -21.964 1.00 65.94 310 PRO A N 1
ATOM 2421 C CA . PRO A 1 310 ? -7.475 -6.838 -23.396 1.00 65.94 310 PRO A CA 1
ATOM 2422 C C . PRO A 1 310 ? -8.602 -6.286 -24.279 1.00 65.94 310 PRO A C 1
ATOM 2424 O O . PRO A 1 310 ? -8.423 -6.140 -25.485 1.00 65.94 310 PRO A O 1
ATOM 2427 N N . SER A 1 311 ? -9.781 -6.004 -23.714 1.00 61.72 311 SER A N 1
ATOM 2428 C CA . SER A 1 311 ? -10.879 -5.356 -24.435 1.00 61.72 311 SER A CA 1
ATOM 2429 C C . SER A 1 311 ? -10.630 -3.861 -24.670 1.00 61.72 311 SER A C 1
ATOM 2431 O O . SER A 1 311 ? -11.203 -3.280 -25.595 1.00 61.72 311 SER A O 1
ATOM 2433 N N . THR A 1 312 ? -9.745 -3.251 -23.874 1.00 58.56 312 THR A N 1
ATOM 2434 C CA . THR A 1 312 ? -9.437 -1.815 -23.921 1.00 58.56 312 THR A CA 1
ATOM 2435 C C . THR A 1 312 ? -8.250 -1.483 -24.818 1.00 58.56 312 THR A C 1
ATOM 2437 O O . THR A 1 312 ? -8.091 -0.329 -25.207 1.00 58.56 312 THR A O 1
ATOM 2440 N N . PHE A 1 313 ? -7.438 -2.470 -25.210 1.00 59.94 313 PHE A N 1
ATOM 2441 C CA . PHE A 1 313 ? -6.298 -2.240 -26.090 1.00 59.94 313 PHE A CA 1
ATOM 2442 C C . PHE A 1 313 ? -6.087 -3.385 -27.076 1.00 59.94 313 PHE A C 1
ATOM 2444 O O . PHE A 1 313 ? -6.231 -4.562 -26.771 1.00 59.94 313 PHE A O 1
ATOM 2451 N N . THR A 1 314 ? -5.691 -3.034 -28.295 1.00 55.97 314 THR A N 1
ATOM 2452 C CA . THR A 1 314 ? -5.180 -4.012 -29.255 1.00 55.97 314 THR A CA 1
ATOM 2453 C C . THR A 1 314 ? -3.666 -3.957 -29.197 1.00 55.97 314 THR A C 1
ATOM 2455 O O . THR A 1 314 ? -3.102 -2.878 -29.352 1.00 55.97 314 THR A O 1
ATOM 2458 N N . ILE A 1 315 ? -2.992 -5.097 -29.029 1.00 56.16 315 ILE A N 1
ATOM 2459 C CA . ILE A 1 315 ? -1.543 -5.172 -29.252 1.00 56.16 315 ILE A CA 1
ATOM 2460 C C . ILE A 1 315 ? -1.322 -4.896 -30.736 1.00 56.16 315 ILE A C 1
ATOM 2462 O O . ILE A 1 315 ? -1.461 -5.767 -31.597 1.00 56.16 315 ILE A O 1
ATOM 2466 N N . THR A 1 316 ? -1.024 -3.650 -31.066 1.00 47.16 316 THR A N 1
ATOM 2467 C CA . THR A 1 316 ? -0.876 -3.157 -32.434 1.00 47.16 316 THR A CA 1
ATOM 2468 C C . THR A 1 316 ? 0.486 -3.530 -33.009 1.00 47.16 316 THR A C 1
ATOM 2470 O O . THR A 1 316 ? 1.092 -2.757 -33.743 1.00 47.16 316 THR A O 1
ATOM 2473 N N . ARG A 1 317 ? 0.978 -4.752 -32.770 1.00 51.56 317 ARG A N 1
ATOM 2474 C CA . ARG A 1 317 ? 2.138 -5.260 -33.504 1.00 51.56 317 ARG A CA 1
ATOM 2475 C C . ARG A 1 317 ? 1.720 -6.295 -34.531 1.00 51.56 317 ARG A C 1
ATOM 2477 O O . ARG A 1 317 ? 1.560 -7.477 -34.255 1.00 51.56 317 ARG A O 1
ATOM 2484 N N . LYS A 1 318 ? 1.629 -5.842 -35.785 1.00 44.06 318 LYS A N 1
ATOM 2485 C CA . LYS A 1 318 ? 1.816 -6.749 -36.920 1.00 44.06 318 LYS A CA 1
ATOM 2486 C C . LYS A 1 318 ? 3.252 -7.285 -36.839 1.00 44.06 318 LYS A C 1
ATOM 2488 O O . LYS A 1 318 ? 4.162 -6.468 -36.684 1.00 44.06 318 LYS A O 1
ATOM 2493 N N . PRO A 1 319 ? 3.490 -8.600 -36.977 1.00 41.97 319 PRO A N 1
ATOM 2494 C CA . PRO A 1 319 ? 4.837 -9.153 -37.018 1.00 41.97 319 PRO A CA 1
ATOM 2495 C C . PRO A 1 319 ? 5.579 -8.556 -38.221 1.00 41.97 319 PRO A C 1
ATOM 2497 O O . PRO A 1 319 ? 5.387 -8.978 -39.364 1.00 41.97 319 PRO A O 1
ATOM 2500 N N . LYS A 1 320 ? 6.397 -7.521 -38.001 1.00 45.81 320 LYS A N 1
ATOM 2501 C CA . LYS A 1 320 ? 7.293 -7.005 -39.039 1.00 45.81 320 LYS A CA 1
ATOM 2502 C C . LYS A 1 320 ? 8.449 -7.993 -39.144 1.00 45.81 320 LYS A C 1
ATOM 2504 O O . LYS A 1 320 ? 9.327 -8.023 -38.287 1.00 45.81 320 LYS A O 1
ATOM 2509 N N . ARG A 1 321 ? 8.390 -8.838 -40.179 1.00 41.41 321 ARG A N 1
ATOM 2510 C CA . ARG A 1 321 ? 9.448 -9.784 -40.553 1.00 41.41 321 ARG A CA 1
ATOM 2511 C C . ARG A 1 321 ? 10.799 -9.062 -40.560 1.00 41.41 321 ARG A C 1
ATOM 2513 O O . ARG A 1 321 ? 10.939 -8.052 -41.246 1.00 41.41 321 ARG A O 1
ATOM 2520 N N . LEU A 1 322 ? 11.777 -9.609 -39.840 1.00 43.16 322 LEU A N 1
ATOM 2521 C CA . LEU A 1 322 ? 13.197 -9.309 -40.022 1.00 43.16 322 LEU A CA 1
ATOM 2522 C C . LEU A 1 322 ? 13.581 -9.690 -41.459 1.00 43.16 322 LEU A C 1
ATOM 2524 O O . LEU A 1 322 ? 13.880 -10.842 -41.758 1.00 43.16 322 LEU A O 1
ATOM 2528 N N . GLY A 1 323 ? 13.493 -8.736 -42.377 1.00 44.09 323 GLY A N 1
ATOM 2529 C CA . GLY A 1 323 ? 13.961 -8.881 -43.747 1.00 44.09 323 GLY A CA 1
ATOM 2530 C C . GLY A 1 323 ? 14.569 -7.566 -44.192 1.00 44.09 323 GLY A C 1
ATOM 2531 O O . GLY A 1 323 ? 13.824 -6.611 -44.344 1.00 44.09 323 GLY A O 1
ATOM 2532 N N . THR A 1 324 ? 15.898 -7.534 -44.357 1.00 44.81 324 THR A N 1
ATOM 2533 C CA . THR A 1 324 ? 16.771 -6.512 -44.998 1.00 44.81 324 THR A CA 1
ATOM 2534 C C . THR A 1 324 ? 16.536 -5.011 -44.732 1.00 44.81 324 THR A C 1
ATOM 2536 O O . THR A 1 324 ? 17.323 -4.196 -45.200 1.00 44.81 324 THR A O 1
ATOM 2539 N N . GLN A 1 325 ? 15.507 -4.615 -43.992 1.00 56.78 325 GLN A N 1
ATOM 2540 C CA . GLN A 1 325 ? 15.207 -3.251 -43.579 1.00 56.78 325 GLN A CA 1
ATOM 2541 C C . GLN A 1 325 ? 15.466 -3.138 -42.082 1.00 56.78 325 GLN A C 1
ATOM 2543 O O . GLN A 1 325 ? 15.048 -4.002 -41.308 1.00 56.78 325 GLN A O 1
ATOM 2548 N N . ILE A 1 326 ? 16.165 -2.071 -41.694 1.00 59.16 326 ILE A N 1
ATOM 2549 C CA . ILE A 1 326 ? 16.366 -1.703 -40.295 1.00 59.16 326 ILE A CA 1
ATOM 2550 C C . ILE A 1 326 ? 14.985 -1.559 -39.657 1.00 59.16 326 ILE A C 1
ATOM 2552 O O . ILE A 1 326 ? 14.129 -0.828 -40.161 1.00 59.16 326 ILE A O 1
ATOM 2556 N N . ALA A 1 327 ? 14.743 -2.299 -38.581 1.00 68.31 327 ALA A N 1
ATOM 2557 C CA . ALA A 1 327 ? 13.452 -2.288 -37.926 1.00 68.31 327 ALA A CA 1
ATOM 2558 C C . ALA A 1 327 ? 13.397 -1.106 -36.951 1.00 68.31 327 ALA A C 1
ATOM 2560 O O . ALA A 1 327 ? 14.219 -1.012 -36.041 1.00 68.31 327 ALA A O 1
ATOM 2561 N N . GLU A 1 328 ? 12.440 -0.200 -37.145 1.00 80.19 328 GLU A N 1
ATOM 2562 C CA . GLU A 1 328 ? 12.177 0.882 -36.191 1.00 80.19 328 GLU A CA 1
ATOM 2563 C C . GLU A 1 328 ? 11.675 0.295 -34.872 1.00 80.19 328 GLU A C 1
ATOM 2565 O O . GLU A 1 328 ? 10.841 -0.627 -34.867 1.00 80.19 328 GLU A O 1
ATOM 2570 N N . ARG A 1 329 ? 12.235 0.796 -33.772 1.00 83.75 329 ARG A N 1
ATOM 2571 C CA . ARG A 1 329 ? 11.921 0.369 -32.415 1.00 83.75 329 ARG A CA 1
ATOM 2572 C C . ARG A 1 329 ? 11.757 1.557 -31.482 1.00 83.75 329 ARG A C 1
ATOM 2574 O O . ARG A 1 329 ? 12.503 2.527 -31.596 1.00 83.75 329 ARG A O 1
ATOM 2581 N N . THR A 1 330 ? 10.847 1.442 -30.525 1.00 87.44 330 THR A N 1
ATOM 2582 C CA . THR A 1 330 ? 10.648 2.462 -29.487 1.00 87.44 330 THR A CA 1
ATOM 2583 C C . THR A 1 330 ? 11.070 1.922 -28.128 1.00 87.44 330 THR A C 1
ATOM 2585 O O . THR A 1 330 ? 10.594 0.870 -27.707 1.00 87.44 330 THR A O 1
ATOM 2588 N N . VAL A 1 331 ? 11.940 2.651 -27.435 1.00 90.56 331 VAL A N 1
ATOM 2589 C CA . VAL A 1 331 ? 12.341 2.373 -26.052 1.00 90.56 331 VAL A CA 1
ATOM 2590 C C . VAL A 1 331 ? 11.743 3.455 -25.166 1.00 90.56 331 VAL A C 1
ATOM 2592 O O . VAL A 1 331 ? 12.030 4.636 -25.366 1.00 90.56 331 VAL A O 1
ATOM 2595 N N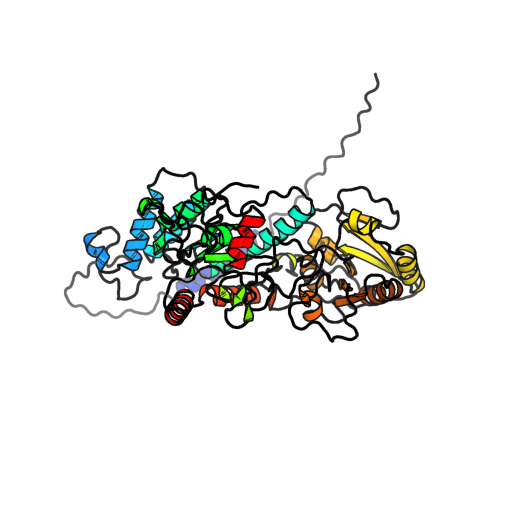 . LEU A 1 332 ? 10.917 3.066 -24.200 1.00 90.44 332 LEU A N 1
ATOM 2596 C CA . LEU A 1 332 ? 10.419 3.980 -23.178 1.00 90.44 332 LEU A CA 1
ATOM 2597 C C . LEU A 1 332 ? 11.369 3.962 -21.982 1.00 90.44 332 LEU A C 1
ATOM 2599 O O . LEU A 1 332 ? 11.686 2.894 -21.472 1.00 90.44 332 LEU A O 1
ATOM 2603 N N . ILE A 1 333 ? 11.809 5.129 -21.529 1.00 89.44 333 ILE A N 1
ATOM 2604 C CA . ILE A 1 333 ? 12.673 5.280 -20.363 1.00 89.44 333 ILE A CA 1
ATOM 2605 C C . ILE A 1 333 ? 11.811 5.474 -19.113 1.00 89.44 333 ILE A C 1
ATOM 2607 O O . ILE A 1 333 ? 10.952 6.357 -19.074 1.00 89.44 333 ILE A O 1
ATOM 2611 N N . LEU A 1 334 ? 12.056 4.654 -18.090 1.00 88.06 334 LEU A N 1
ATOM 2612 C CA . LEU A 1 334 ? 11.545 4.835 -16.737 1.00 88.06 334 LEU A CA 1
ATOM 2613 C C . LEU A 1 334 ? 12.566 5.628 -15.913 1.00 88.06 334 LEU A C 1
ATOM 2615 O O . LEU A 1 334 ? 13.571 5.069 -15.472 1.00 88.06 334 LEU A O 1
ATOM 2619 N N . GLY A 1 335 ? 12.278 6.917 -15.742 1.00 79.38 335 GLY A N 1
ATOM 2620 C CA . GLY A 1 335 ? 13.051 7.907 -14.989 1.00 79.38 335 GLY A CA 1
ATOM 2621 C C . GLY A 1 335 ? 12.622 9.320 -15.389 1.00 79.38 335 GLY A C 1
ATOM 2622 O O . GLY A 1 335 ? 11.730 9.461 -16.233 1.00 79.38 335 GLY A O 1
ATOM 2623 N N . ASP A 1 336 ? 13.237 10.355 -14.812 1.00 74.00 336 ASP A N 1
ATOM 2624 C CA . ASP A 1 336 ? 13.073 11.721 -15.314 1.00 74.00 336 ASP A CA 1
ATOM 2625 C C . ASP A 1 336 ? 14.226 12.149 -16.242 1.00 74.00 336 ASP A C 1
ATOM 2627 O O . ASP A 1 336 ? 15.262 11.490 -16.375 1.00 74.00 336 ASP A O 1
ATOM 2631 N N . ALA A 1 337 ? 14.017 13.265 -16.941 1.00 71.69 337 ALA A N 1
ATOM 2632 C CA . ALA A 1 337 ? 15.024 13.827 -17.833 1.00 71.69 337 ALA A CA 1
ATOM 2633 C C . ALA A 1 337 ? 16.294 14.281 -17.095 1.00 71.69 337 ALA A C 1
ATOM 2635 O O . ALA A 1 337 ? 17.379 14.211 -17.663 1.00 71.69 337 ALA A O 1
ATOM 2636 N N . THR A 1 338 ? 16.168 14.723 -15.846 1.00 71.44 338 THR A N 1
ATOM 2637 C CA . THR A 1 338 ? 17.271 15.200 -15.006 1.00 71.44 338 THR A CA 1
ATOM 2638 C C . THR A 1 338 ? 18.202 14.050 -14.615 1.00 71.44 338 THR A C 1
ATOM 2640 O O . THR A 1 338 ? 19.417 14.169 -14.724 1.00 71.44 338 THR A O 1
ATOM 2643 N N . ASP A 1 339 ? 17.641 12.918 -14.201 1.00 72.62 339 ASP A N 1
ATOM 2644 C CA . ASP A 1 339 ? 18.317 11.673 -13.858 1.00 72.62 339 ASP A CA 1
ATOM 2645 C C . ASP A 1 339 ? 19.075 11.138 -15.066 1.00 72.62 339 ASP A C 1
ATOM 2647 O O . ASP A 1 339 ? 20.224 10.717 -14.952 1.00 72.62 339 ASP A O 1
ATOM 2651 N N . LEU A 1 340 ? 18.452 11.216 -16.244 1.00 74.31 340 LEU A N 1
ATOM 2652 C CA . LEU A 1 340 ? 19.080 10.831 -17.498 1.00 74.31 340 LEU A CA 1
ATOM 2653 C C . LEU A 1 340 ? 20.261 11.743 -17.864 1.00 74.31 340 LEU A C 1
ATOM 2655 O O . LEU A 1 340 ? 21.284 11.243 -18.328 1.00 74.31 340 LEU A O 1
ATOM 2659 N N . GLU A 1 341 ? 20.127 13.059 -17.669 1.00 70.12 341 GLU A N 1
ATOM 2660 C CA . GLU A 1 341 ? 21.197 14.039 -17.915 1.00 70.12 341 GLU A CA 1
ATOM 2661 C C . GLU A 1 341 ? 22.348 13.915 -16.906 1.00 70.12 341 GLU A C 1
ATOM 2663 O O . GLU A 1 341 ? 23.503 14.165 -17.254 1.00 70.12 341 GLU A O 1
ATOM 2668 N N . ASN A 1 342 ? 22.048 13.494 -15.675 1.00 68.00 342 ASN A N 1
ATOM 2669 C CA . ASN A 1 342 ? 23.037 13.238 -14.629 1.00 68.00 342 ASN A CA 1
ATOM 2670 C C . ASN A 1 342 ? 23.709 11.863 -14.756 1.00 68.00 342 ASN A C 1
ATOM 2672 O O . ASN A 1 342 ? 24.764 11.638 -14.161 1.00 68.00 342 ASN A O 1
ATOM 2676 N N . ALA A 1 343 ? 23.113 10.931 -15.500 1.00 67.19 343 ALA A N 1
ATOM 2677 C CA . ALA A 1 343 ? 23.680 9.610 -15.702 1.00 67.19 343 ALA A CA 1
ATOM 2678 C C . ALA A 1 343 ? 24.904 9.691 -16.633 1.00 67.19 343 ALA A C 1
ATOM 2680 O O . ALA A 1 343 ? 24.798 10.094 -17.792 1.00 67.19 343 ALA A O 1
ATOM 2681 N N . GLU A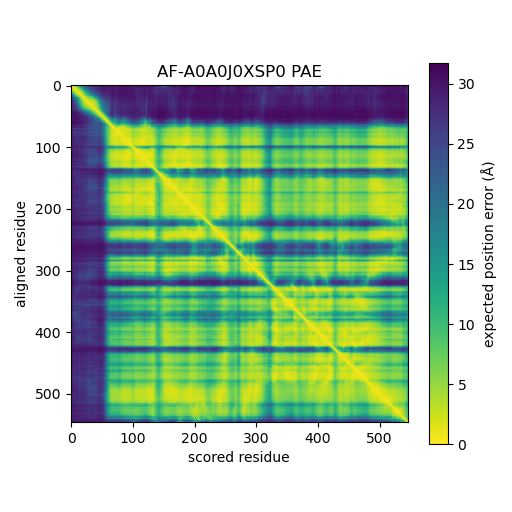 1 344 ? 26.073 9.252 -16.154 1.00 66.75 344 GLU A N 1
ATOM 2682 C CA . GLU A 1 344 ? 27.297 9.115 -16.960 1.00 66.75 344 GLU A CA 1
ATOM 2683 C C . GLU A 1 344 ? 27.183 7.928 -17.940 1.00 66.75 344 GLU A C 1
ATOM 2685 O O . GLU A 1 344 ? 27.833 6.893 -17.794 1.00 66.75 344 GLU A O 1
ATOM 2690 N N . VAL A 1 345 ? 26.303 8.050 -18.936 1.00 72.44 345 VAL A N 1
ATOM 2691 C CA . VAL A 1 345 ? 25.959 6.980 -19.880 1.00 72.44 345 VAL A CA 1
ATOM 2692 C C . VAL A 1 345 ? 26.354 7.364 -21.307 1.00 72.44 345 VAL A C 1
ATOM 2694 O O . VAL A 1 345 ? 25.951 8.406 -21.826 1.00 72.44 345 VAL A O 1
ATOM 2697 N N . ASP A 1 346 ? 27.095 6.481 -21.989 1.00 82.69 346 ASP A N 1
ATOM 2698 C CA . ASP A 1 346 ? 27.375 6.598 -23.429 1.00 82.69 346 ASP A CA 1
ATOM 2699 C C . ASP A 1 346 ? 26.162 6.154 -24.268 1.00 82.69 346 ASP A C 1
ATOM 2701 O O . ASP A 1 346 ? 26.154 5.110 -24.928 1.00 82.69 346 ASP A O 1
ATOM 2705 N N . TRP A 1 347 ? 25.109 6.973 -24.254 1.00 79.88 347 TRP A N 1
ATOM 2706 C CA . TRP A 1 347 ? 23.885 6.736 -25.025 1.00 79.88 347 TRP A CA 1
ATOM 2707 C C . TRP A 1 347 ? 24.140 6.621 -26.534 1.00 79.88 347 TRP A C 1
ATOM 2709 O O . TRP A 1 347 ? 23.449 5.874 -27.230 1.00 79.88 347 TRP A O 1
ATOM 2719 N N . ALA A 1 348 ? 25.157 7.320 -27.052 1.00 81.19 348 ALA A N 1
ATOM 2720 C CA . ALA A 1 348 ? 25.548 7.229 -28.456 1.00 81.19 348 ALA A CA 1
ATOM 2721 C C . ALA A 1 348 ? 26.149 5.854 -28.787 1.00 81.19 348 ALA A C 1
ATOM 2723 O O . ALA A 1 348 ? 25.849 5.285 -29.841 1.00 81.19 348 ALA A O 1
ATOM 2724 N N . GLY A 1 349 ? 26.962 5.302 -27.882 1.00 87.12 349 GLY A N 1
ATOM 2725 C CA . GLY A 1 349 ? 27.475 3.938 -27.950 1.00 87.12 349 GLY A CA 1
ATOM 2726 C C . GLY A 1 349 ? 26.361 2.894 -27.951 1.00 87.12 349 GLY A C 1
ATOM 2727 O O . GLY A 1 349 ? 26.334 2.046 -28.847 1.00 87.12 349 GLY A O 1
ATOM 2728 N N . VAL A 1 350 ? 25.403 3.007 -27.023 1.00 89.19 350 VAL A N 1
ATOM 2729 C CA . VAL A 1 350 ? 24.225 2.121 -26.947 1.00 89.19 350 VAL A CA 1
ATOM 2730 C C . VAL A 1 350 ? 23.415 2.179 -28.243 1.00 89.19 350 VAL A C 1
ATOM 2732 O O . VAL A 1 350 ? 23.137 1.146 -28.851 1.00 89.19 350 VAL A O 1
ATOM 2735 N N . TRP A 1 351 ? 23.080 3.380 -28.721 1.00 87.19 351 TRP A N 1
ATOM 2736 C CA . TRP A 1 351 ? 22.324 3.550 -29.962 1.00 87.19 351 TRP A CA 1
ATOM 2737 C C . TRP A 1 351 ? 23.050 2.941 -31.169 1.00 87.19 351 TRP A C 1
ATOM 2739 O O . TRP A 1 351 ? 22.451 2.189 -31.941 1.00 87.19 351 TRP A O 1
ATOM 2749 N N . ARG A 1 352 ? 24.356 3.202 -31.309 1.00 88.31 352 ARG A N 1
ATOM 2750 C CA . ARG A 1 352 ? 25.174 2.657 -32.403 1.00 88.31 352 ARG A CA 1
ATOM 2751 C C . ARG A 1 352 ? 25.210 1.130 -32.369 1.00 88.31 352 ARG A C 1
ATOM 2753 O O . ARG A 1 352 ? 25.048 0.502 -33.409 1.00 88.31 352 ARG A O 1
ATOM 2760 N N . PHE A 1 353 ? 25.350 0.531 -31.187 1.00 92.50 353 PHE A N 1
ATOM 2761 C CA . PHE A 1 353 ? 25.336 -0.924 -31.023 1.00 92.50 353 PHE A CA 1
ATOM 2762 C C . PHE A 1 353 ? 24.035 -1.565 -31.534 1.00 92.50 353 PHE A C 1
ATOM 2764 O O . PHE A 1 353 ? 24.081 -2.619 -32.180 1.00 92.50 353 PHE A O 1
ATOM 2771 N N . LEU A 1 354 ? 22.886 -0.938 -31.247 1.00 90.50 354 LEU A N 1
ATOM 2772 C CA . LEU A 1 354 ? 21.570 -1.380 -31.721 1.00 90.50 354 LEU A CA 1
ATOM 2773 C C . LEU A 1 354 ? 21.442 -1.207 -33.240 1.00 90.50 354 LEU A C 1
ATOM 2775 O O . LEU A 1 354 ? 21.010 -2.129 -33.939 1.00 90.50 354 LEU A O 1
ATOM 2779 N N . HIS A 1 355 ? 21.879 -0.054 -33.750 1.00 87.62 355 HIS A N 1
ATOM 2780 C CA . HIS A 1 355 ? 21.847 0.274 -35.172 1.00 87.62 355 HIS A CA 1
ATOM 2781 C C . HIS A 1 355 ? 22.682 -0.704 -36.009 1.00 87.62 355 HIS A C 1
ATOM 2783 O O . HIS A 1 355 ? 22.196 -1.225 -37.015 1.00 87.62 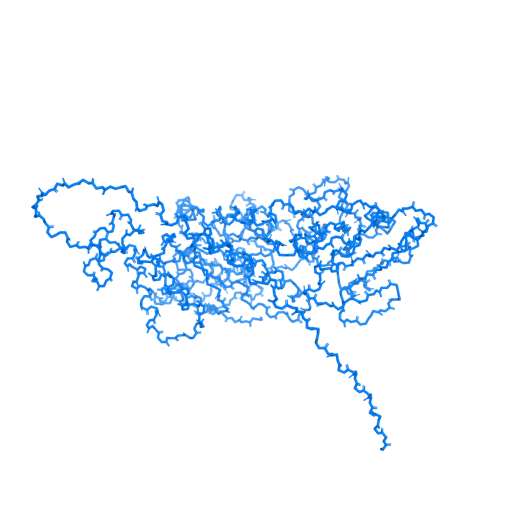355 HIS A O 1
ATOM 2789 N N . ASP A 1 356 ? 23.897 -1.034 -35.564 1.00 89.31 356 ASP A N 1
ATOM 2790 C CA . ASP A 1 356 ? 24.794 -1.986 -36.237 1.00 89.31 356 ASP A CA 1
ATOM 2791 C C . ASP A 1 356 ? 24.214 -3.413 -36.298 1.00 89.31 356 ASP A C 1
ATOM 2793 O O . ASP A 1 356 ? 24.614 -4.223 -37.134 1.00 89.31 356 ASP A O 1
ATOM 2797 N N . ARG A 1 357 ? 23.221 -3.717 -35.451 1.00 88.69 357 ARG A N 1
ATOM 2798 C CA . ARG A 1 357 ? 22.454 -4.976 -35.443 1.00 88.69 357 ARG A CA 1
ATOM 2799 C C . ARG A 1 357 ? 21.099 -4.871 -36.145 1.00 88.69 357 ARG A C 1
ATOM 2801 O O . ARG A 1 357 ? 20.283 -5.786 -36.050 1.00 88.69 357 ARG A O 1
ATOM 2808 N N . GLY A 1 358 ? 20.859 -3.784 -36.876 1.00 84.94 358 GLY A N 1
ATOM 2809 C CA . GLY A 1 358 ? 19.660 -3.591 -37.688 1.00 84.94 358 GLY A CA 1
ATOM 2810 C C . GLY A 1 358 ? 18.434 -3.094 -36.920 1.00 84.94 358 GLY A C 1
ATOM 2811 O O . GLY A 1 358 ? 17.317 -3.247 -37.422 1.00 84.94 358 GLY A O 1
ATOM 2812 N N . LEU A 1 359 ? 18.610 -2.493 -35.738 1.00 84.44 359 LEU A N 1
ATOM 2813 C CA . LEU A 1 359 ? 17.535 -1.860 -34.967 1.00 84.44 359 LEU A CA 1
ATOM 2814 C C . LEU A 1 359 ? 17.713 -0.337 -34.938 1.00 84.44 359 LEU A C 1
ATOM 2816 O O . LEU A 1 359 ? 18.702 0.162 -34.412 1.00 84.44 359 LEU A O 1
ATOM 2820 N N . ASN A 1 360 ? 16.736 0.415 -35.450 1.00 84.19 360 ASN A N 1
ATOM 2821 C CA . ASN A 1 360 ? 16.707 1.870 -35.285 1.00 84.19 360 ASN A CA 1
ATOM 2822 C C . ASN A 1 360 ? 15.857 2.215 -34.060 1.00 84.19 360 ASN A C 1
ATOM 2824 O O . ASN A 1 360 ? 14.633 2.308 -34.167 1.00 84.19 360 ASN A O 1
ATOM 2828 N N . ALA A 1 361 ? 16.502 2.343 -32.900 1.00 85.12 361 ALA A N 1
ATOM 2829 C CA . ALA A 1 361 ? 15.830 2.640 -31.641 1.00 85.12 361 ALA A CA 1
ATOM 2830 C C . ALA A 1 361 ? 15.626 4.151 -31.447 1.00 85.12 361 ALA A C 1
ATOM 2832 O O . ALA A 1 361 ? 16.569 4.934 -31.570 1.00 85.12 361 ALA A O 1
ATOM 2833 N N . THR A 1 362 ? 14.400 4.543 -31.104 1.00 85.62 362 THR A N 1
ATOM 2834 C CA . THR A 1 362 ? 14.051 5.882 -30.614 1.00 85.62 362 THR A CA 1
ATOM 2835 C C . THR A 1 362 ? 13.799 5.802 -29.117 1.00 85.62 362 THR A C 1
ATOM 2837 O O . THR A 1 362 ? 12.970 5.006 -28.675 1.00 85.62 362 THR A O 1
ATOM 2840 N N . PHE A 1 363 ? 14.497 6.628 -28.342 1.00 86.88 363 PHE A N 1
ATOM 2841 C CA . PHE A 1 363 ? 14.320 6.702 -26.896 1.00 86.88 363 PHE A CA 1
ATOM 2842 C C . PHE A 1 363 ? 13.275 7.765 -26.565 1.00 86.88 363 PHE A C 1
ATOM 2844 O O . PHE A 1 363 ? 13.343 8.889 -27.062 1.00 86.88 363 PHE A O 1
ATOM 2851 N N . THR A 1 364 ? 12.302 7.404 -25.738 1.00 87.06 364 THR A N 1
ATOM 2852 C CA . THR A 1 364 ? 11.210 8.278 -25.301 1.00 87.06 364 THR A CA 1
ATOM 2853 C C . THR A 1 364 ? 11.219 8.361 -23.786 1.00 87.06 364 THR A C 1
ATOM 2855 O O . THR A 1 364 ? 11.363 7.333 -23.136 1.00 87.06 364 THR A O 1
ATOM 2858 N N . ILE A 1 365 ? 11.050 9.551 -23.215 1.00 84.50 365 ILE A N 1
ATOM 2859 C CA . ILE A 1 365 ? 10.960 9.742 -21.764 1.00 84.50 365 ILE A CA 1
ATOM 2860 C C . ILE A 1 365 ? 9.737 10.597 -21.414 1.00 84.50 365 ILE A C 1
ATOM 2862 O O . ILE A 1 365 ? 9.495 11.608 -22.086 1.00 84.50 365 ILE A O 1
ATOM 2866 N N . PRO A 1 366 ? 8.947 10.227 -20.391 1.00 76.00 366 PRO A N 1
ATOM 2867 C CA . PRO A 1 366 ? 7.916 11.106 -19.857 1.00 76.00 366 PRO A CA 1
ATOM 2868 C C . PRO A 1 366 ? 8.576 12.348 -19.257 1.00 76.00 366 PRO A C 1
ATOM 2870 O O . PRO A 1 366 ? 9.314 12.256 -18.282 1.00 76.00 366 PRO A O 1
ATOM 2873 N N . SER A 1 367 ? 8.347 13.517 -19.850 1.00 73.12 367 SER A N 1
ATOM 2874 C CA . SER A 1 367 ? 8.907 14.766 -19.339 1.00 73.12 367 SER A CA 1
ATOM 2875 C C . SER A 1 367 ? 8.038 15.958 -19.714 1.00 73.12 367 SER A C 1
ATOM 2877 O O . SER A 1 367 ? 7.526 16.058 -20.830 1.00 73.12 367 SER A O 1
ATOM 2879 N N . SER A 1 368 ? 7.891 16.887 -18.770 1.00 67.00 368 SER A N 1
ATOM 2880 C CA . SER A 1 368 ? 7.325 18.218 -19.005 1.00 67.00 368 SER A CA 1
ATOM 2881 C C . SER A 1 368 ? 8.396 19.259 -19.358 1.00 67.00 368 SER A C 1
ATOM 2883 O O . SER A 1 368 ? 8.053 20.379 -19.742 1.00 67.00 368 SER A O 1
ATOM 2885 N N . THR A 1 369 ? 9.683 18.907 -19.254 1.00 67.38 369 THR A N 1
ATOM 2886 C CA . THR A 1 369 ? 10.814 19.792 -19.547 1.00 67.38 369 THR A CA 1
ATOM 2887 C C . THR A 1 369 ? 11.389 19.542 -20.947 1.00 67.38 369 THR A C 1
ATOM 2889 O O . THR A 1 369 ? 11.407 18.405 -21.429 1.00 67.38 369 THR A O 1
ATOM 2892 N N . PRO A 1 370 ? 11.869 20.595 -21.639 1.00 66.75 370 PRO A N 1
ATOM 2893 C CA . PRO A 1 370 ? 12.597 20.436 -22.892 1.00 66.75 370 PRO A CA 1
ATOM 2894 C C . PRO A 1 370 ? 13.875 19.621 -22.684 1.00 66.75 370 PRO A C 1
ATOM 2896 O O . PRO A 1 370 ? 14.632 19.885 -21.755 1.00 66.75 370 PRO A O 1
ATOM 2899 N N . LEU A 1 371 ? 14.130 18.675 -23.582 1.00 72.56 371 LEU A N 1
ATOM 2900 C CA . LEU A 1 371 ? 15.291 17.792 -23.517 1.00 72.56 371 LEU A CA 1
ATOM 2901 C C . LEU A 1 371 ? 16.474 18.378 -24.292 1.00 72.56 371 LEU A C 1
ATOM 2903 O O . LEU A 1 371 ? 16.301 18.955 -25.369 1.00 72.56 371 LEU A O 1
ATOM 2907 N N . SER A 1 372 ? 17.686 18.181 -23.777 1.00 68.75 372 SER A N 1
ATOM 2908 C CA . SER A 1 372 ? 18.929 18.656 -24.400 1.00 68.75 372 SER A CA 1
ATOM 2909 C C . SER A 1 372 ? 19.410 17.788 -25.580 1.00 68.75 372 SER A C 1
ATOM 2911 O O . SER A 1 372 ? 20.163 18.257 -26.442 1.00 68.75 372 SER A O 1
ATOM 2913 N N . HIS A 1 373 ? 18.947 16.537 -25.677 1.00 68.50 373 HIS A N 1
ATOM 2914 C CA . HIS A 1 373 ? 19.418 15.554 -26.656 1.00 68.50 373 HIS A CA 1
ATOM 2915 C C . HIS A 1 373 ? 18.433 15.306 -27.809 1.00 68.50 373 HIS A C 1
ATOM 2917 O O . HIS A 1 373 ? 17.258 15.037 -27.603 1.00 68.50 373 HIS A O 1
ATOM 2923 N N . LYS A 1 374 ? 18.936 15.306 -29.054 1.00 67.06 374 LYS A N 1
ATOM 2924 C CA . LYS A 1 374 ? 18.123 15.091 -30.274 1.00 67.06 374 LYS A CA 1
ATOM 2925 C C . LYS A 1 374 ? 17.645 13.650 -30.486 1.00 67.06 374 LYS A C 1
ATOM 2927 O O . LYS A 1 374 ? 16.750 13.432 -31.293 1.00 67.06 374 LYS A O 1
ATOM 2932 N N . TRP A 1 375 ? 18.289 12.680 -29.840 1.00 69.00 375 TRP A N 1
ATOM 2933 C CA . TRP A 1 375 ? 17.942 11.255 -29.928 1.00 69.00 375 TRP A CA 1
ATOM 2934 C C . TRP A 1 375 ? 16.882 10.841 -28.895 1.00 69.00 375 TRP A C 1
ATOM 2936 O O . TRP A 1 375 ? 16.443 9.691 -28.898 1.00 69.00 375 TRP A O 1
ATOM 2946 N N . LEU A 1 376 ? 16.465 11.778 -28.039 1.00 75.81 376 LEU A N 1
ATOM 2947 C CA . LEU A 1 376 ? 15.496 11.576 -26.978 1.00 75.81 376 LEU A CA 1
ATOM 2948 C C . LEU A 1 376 ? 14.226 12.375 -27.281 1.00 75.81 376 LEU A C 1
ATOM 2950 O O . LEU A 1 376 ? 14.275 13.574 -27.554 1.00 75.81 376 LEU A O 1
ATOM 2954 N N . THR A 1 377 ? 13.084 11.702 -27.233 1.00 80.50 377 THR A N 1
ATOM 2955 C CA . THR A 1 377 ? 11.771 12.313 -27.449 1.00 80.50 377 THR A CA 1
ATOM 2956 C C . THR A 1 377 ? 11.076 12.501 -26.107 1.00 80.50 377 THR A C 1
ATOM 2958 O O . THR A 1 377 ? 10.957 11.554 -25.332 1.00 80.50 377 THR A O 1
ATOM 2961 N N . ALA A 1 378 ? 10.604 13.716 -25.828 1.00 77.81 378 ALA A N 1
ATOM 2962 C CA . ALA A 1 378 ? 9.770 13.969 -24.658 1.00 77.81 378 ALA A CA 1
ATOM 2963 C C . ALA A 1 378 ? 8.342 13.528 -24.967 1.00 77.81 378 ALA A C 1
ATOM 2965 O O . ALA A 1 378 ? 7.779 13.922 -25.993 1.00 77.81 378 ALA A O 1
ATOM 2966 N N . PHE A 1 379 ? 7.752 12.752 -24.068 1.00 75.00 379 PHE A N 1
ATOM 2967 C CA . PHE A 1 379 ? 6.328 12.458 -24.082 1.00 75.00 379 PHE A CA 1
ATOM 2968 C C . PHE A 1 379 ? 5.638 13.232 -22.951 1.00 75.00 379 PHE A C 1
ATOM 2970 O O . PHE A 1 379 ? 6.132 13.202 -21.819 1.00 75.00 379 PHE A O 1
ATOM 2977 N N . PRO A 1 380 ? 4.517 13.929 -23.214 1.00 67.19 380 PRO A N 1
ATOM 2978 C CA . PRO A 1 380 ? 3.753 14.585 -22.160 1.00 67.19 380 PRO A CA 1
ATOM 2979 C C . PRO A 1 380 ? 3.307 13.563 -21.112 1.00 67.19 380 PRO A C 1
ATOM 2981 O O . PRO A 1 380 ? 2.739 12.535 -21.462 1.00 67.19 380 PRO A O 1
ATOM 2984 N N . ALA A 1 381 ? 3.542 13.840 -19.831 1.00 62.41 381 ALA A N 1
ATOM 2985 C CA . ALA A 1 381 ? 3.166 12.954 -18.730 1.00 62.41 381 ALA A CA 1
ATOM 2986 C C . ALA A 1 381 ? 1.644 12.968 -18.467 1.00 62.41 381 ALA A C 1
ATOM 2988 O O . ALA A 1 381 ? 1.182 13.438 -17.427 1.00 62.41 381 ALA A O 1
ATOM 2989 N N . ASP A 1 382 ? 0.861 12.487 -19.433 1.00 69.62 382 ASP A N 1
ATOM 2990 C CA . ASP A 1 382 ? -0.575 12.263 -19.291 1.00 69.62 382 ASP A CA 1
ATOM 2991 C C . ASP A 1 382 ? -0.822 10.865 -18.688 1.00 69.62 382 ASP A C 1
ATOM 2993 O O . ASP A 1 382 ? -0.495 9.861 -19.329 1.00 69.62 382 ASP A O 1
ATOM 2997 N N . PRO A 1 383 ? -1.364 10.769 -17.458 1.00 64.12 383 PRO A N 1
ATOM 2998 C CA . PRO A 1 383 ? -1.602 9.490 -16.793 1.00 64.12 383 PRO A CA 1
ATOM 2999 C C . PRO A 1 383 ? -2.606 8.585 -17.520 1.00 64.12 383 PRO A C 1
ATOM 3001 O O . PRO A 1 383 ? -2.491 7.370 -17.385 1.00 64.12 383 PRO A O 1
ATOM 3004 N N . GLU A 1 384 ? -3.547 9.126 -18.301 1.00 69.00 384 GLU A N 1
ATOM 3005 C CA . GLU A 1 384 ? -4.487 8.297 -19.073 1.00 69.00 384 GLU A CA 1
ATOM 3006 C C . GLU A 1 384 ? -3.823 7.710 -20.327 1.00 69.00 384 GLU A C 1
ATOM 3008 O O . GLU A 1 384 ? -4.084 6.565 -20.693 1.00 69.00 384 GLU A O 1
ATOM 3013 N N . ALA A 1 385 ? -2.903 8.456 -20.946 1.00 75.06 385 ALA A N 1
ATOM 3014 C CA . ALA A 1 385 ? -2.165 8.011 -22.129 1.00 75.06 385 ALA A CA 1
ATOM 3015 C C . ALA A 1 385 ? -0.955 7.118 -21.792 1.00 75.06 385 ALA A C 1
ATOM 3017 O O . ALA A 1 385 ? -0.449 6.389 -22.648 1.00 75.06 385 ALA A O 1
ATOM 3018 N N . TYR A 1 386 ? -0.463 7.162 -20.552 1.00 77.56 386 TYR A N 1
ATOM 3019 C CA . TYR A 1 386 ? 0.750 6.452 -20.146 1.00 77.56 386 TYR A CA 1
ATOM 3020 C C . TYR A 1 386 ? 0.663 4.914 -20.288 1.00 77.56 386 TYR A C 1
ATOM 3022 O O . TYR A 1 386 ? 1.604 4.322 -20.828 1.00 77.56 386 TYR A O 1
ATOM 3030 N N . PRO A 1 387 ? -0.442 4.234 -19.911 1.00 78.25 387 PRO A N 1
ATOM 3031 C CA . PRO A 1 387 ? -0.607 2.798 -20.163 1.00 78.25 387 PRO A CA 1
ATOM 3032 C C . PRO A 1 387 ? -0.623 2.426 -21.652 1.00 78.25 387 PRO A C 1
ATOM 3034 O O . PRO A 1 387 ? -0.143 1.354 -22.028 1.00 78.25 387 PRO A O 1
ATOM 3037 N N . GLU A 1 388 ? -1.161 3.295 -22.512 1.00 79.12 388 GLU A N 1
ATOM 3038 C CA . GLU A 1 388 ? -1.138 3.090 -23.965 1.00 79.12 388 GLU A CA 1
ATOM 3039 C C . GLU A 1 388 ? 0.291 3.187 -24.497 1.00 79.12 388 GLU A C 1
ATOM 3041 O O . GLU A 1 388 ? 0.743 2.271 -25.183 1.00 79.12 388 GLU A O 1
ATOM 3046 N N . LEU A 1 389 ? 1.041 4.214 -24.083 1.00 80.88 389 LEU A N 1
ATOM 3047 C CA . LEU A 1 389 ? 2.451 4.375 -24.439 1.00 80.88 389 LEU A CA 1
ATOM 3048 C C . LEU A 1 389 ? 3.294 3.163 -24.022 1.00 80.88 389 LEU A C 1
ATOM 3050 O O . LEU A 1 389 ? 4.118 2.685 -24.802 1.00 80.88 389 LEU A O 1
ATOM 3054 N N . LEU A 1 390 ? 3.073 2.639 -22.812 1.00 84.06 390 LEU A N 1
ATOM 3055 C CA . LEU A 1 390 ? 3.734 1.420 -22.339 1.00 84.06 390 LEU A CA 1
ATOM 3056 C C . LEU A 1 390 ? 3.442 0.227 -23.252 1.00 84.06 390 LEU A C 1
ATOM 3058 O O . LEU A 1 390 ? 4.340 -0.570 -23.510 1.00 84.06 390 LEU A O 1
ATOM 3062 N N . GLY A 1 391 ? 2.216 0.109 -23.769 1.00 81.00 391 GLY A N 1
ATOM 3063 C CA . GLY A 1 391 ? 1.842 -0.935 -24.724 1.00 81.00 391 GLY A CA 1
ATOM 3064 C C . GLY A 1 391 ? 2.327 -0.702 -26.156 1.00 81.00 391 GLY A C 1
ATOM 3065 O O . GLY A 1 391 ? 2.492 -1.666 -26.906 1.00 81.00 391 GLY A O 1
ATOM 3066 N N . GLU A 1 392 ? 2.611 0.531 -26.553 1.00 83.94 392 GLU A N 1
ATOM 3067 C CA . GLU A 1 392 ? 3.197 0.834 -27.862 1.00 83.94 392 GLU A CA 1
ATOM 3068 C C . GLU A 1 392 ? 4.719 0.655 -27.884 1.00 83.94 392 GLU A C 1
ATOM 3070 O O . GLU A 1 392 ? 5.274 0.268 -28.915 1.00 83.94 392 GLU A O 1
ATOM 3075 N N . ALA A 1 393 ? 5.389 0.880 -26.751 1.00 88.50 393 ALA A N 1
ATOM 3076 C CA . ALA A 1 393 ? 6.826 0.689 -26.617 1.00 88.50 393 ALA A CA 1
ATOM 3077 C C . ALA A 1 393 ? 7.246 -0.764 -26.905 1.00 88.50 393 ALA A C 1
ATOM 3079 O O . ALA A 1 393 ? 6.535 -1.725 -26.607 1.00 88.50 393 ALA A O 1
ATOM 3080 N N . ASP A 1 394 ? 8.427 -0.933 -27.498 1.00 90.81 394 ASP A N 1
ATOM 3081 C CA . ASP A 1 394 ? 9.007 -2.250 -27.770 1.00 90.81 394 ASP A CA 1
ATOM 3082 C C . ASP A 1 394 ? 9.866 -2.761 -26.614 1.00 90.81 394 ASP A C 1
ATOM 3084 O O . ASP A 1 394 ? 10.060 -3.968 -26.502 1.00 90.81 394 ASP A O 1
ATOM 3088 N N . ALA A 1 395 ? 10.369 -1.858 -25.773 1.00 93.69 395 ALA A N 1
ATOM 3089 C CA . ALA A 1 395 ? 10.978 -2.178 -24.491 1.00 93.69 395 ALA A CA 1
ATOM 3090 C C . ALA A 1 395 ? 10.808 -1.010 -23.509 1.00 93.69 395 ALA A C 1
ATOM 3092 O O . ALA A 1 395 ? 10.768 0.157 -23.914 1.00 93.69 395 ALA A O 1
ATOM 3093 N N . LEU A 1 396 ? 10.760 -1.338 -22.223 1.00 94.50 396 LEU A N 1
ATOM 3094 C CA . LEU A 1 396 ? 10.919 -0.408 -21.112 1.00 94.50 396 LEU A CA 1
ATOM 3095 C C . LEU A 1 396 ? 12.376 -0.463 -20.635 1.00 94.50 396 LEU A C 1
ATOM 3097 O O . LEU A 1 396 ? 12.921 -1.544 -20.441 1.00 94.50 396 LEU A O 1
ATOM 3101 N N . LEU A 1 397 ? 13.011 0.683 -20.434 1.00 94.00 397 LEU A N 1
ATOM 3102 C CA . LEU A 1 397 ? 14.368 0.792 -19.908 1.00 94.00 397 LEU A CA 1
ATOM 3103 C C . LEU A 1 397 ? 14.341 1.632 -18.639 1.00 94.00 397 LEU A C 1
ATOM 3105 O O . LEU A 1 397 ? 14.070 2.825 -18.710 1.00 94.00 397 LEU A O 1
ATOM 3109 N N . GLY A 1 398 ? 14.643 1.051 -17.485 1.00 92.50 398 GLY A N 1
ATOM 3110 C CA . GLY A 1 398 ? 14.908 1.863 -16.304 1.00 92.50 398 GLY A CA 1
ATOM 3111 C C . GLY A 1 398 ? 16.353 2.326 -16.247 1.00 92.50 398 GLY A C 1
ATOM 3112 O O . GLY A 1 398 ? 17.258 1.649 -16.731 1.00 92.50 398 GLY A O 1
ATOM 3113 N N . ILE A 1 399 ? 16.547 3.501 -15.658 1.00 89.06 399 ILE A N 1
ATOM 3114 C CA . ILE A 1 399 ? 17.857 4.154 -15.514 1.00 89.06 399 ILE A CA 1
ATOM 3115 C C . ILE A 1 399 ? 18.288 4.289 -14.052 1.00 89.06 399 ILE A C 1
ATOM 3117 O O . ILE A 1 399 ? 19.278 4.945 -13.749 1.00 89.06 399 ILE A O 1
ATOM 3121 N N . GLY A 1 400 ? 17.562 3.634 -13.146 1.00 85.25 400 GLY A N 1
ATOM 3122 C CA . GLY A 1 400 ? 17.917 3.516 -11.741 1.00 85.25 400 GLY A CA 1
ATOM 3123 C C . GLY A 1 400 ? 16.896 4.082 -10.768 1.00 85.25 400 GLY A C 1
ATOM 3124 O O . GLY A 1 400 ? 16.895 3.658 -9.625 1.00 85.25 400 GLY A O 1
ATOM 3125 N N . THR A 1 401 ? 15.989 4.942 -11.221 1.00 82.88 401 THR A N 1
ATOM 3126 C CA . THR A 1 401 ? 14.906 5.551 -10.433 1.00 82.88 401 THR A CA 1
ATOM 3127 C C . THR A 1 401 ? 13.683 5.777 -11.341 1.00 82.88 401 THR A C 1
ATOM 3129 O O . THR A 1 401 ? 13.872 5.905 -12.554 1.00 82.88 401 THR A O 1
ATOM 3132 N N . PRO A 1 402 ? 12.431 5.780 -10.835 1.00 80.81 402 PRO A N 1
ATOM 3133 C CA . PRO A 1 402 ? 12.012 5.461 -9.465 1.00 80.81 402 PRO A CA 1
ATOM 3134 C C . PRO A 1 402 ? 12.200 3.980 -9.116 1.00 80.81 402 PRO A C 1
ATOM 3136 O O . PRO A 1 402 ? 12.286 3.124 -9.999 1.00 80.81 402 PRO A O 1
ATOM 3139 N N . HIS A 1 403 ? 12.255 3.683 -7.817 1.00 82.25 403 HIS A N 1
ATOM 3140 C CA . HIS A 1 403 ? 12.333 2.323 -7.278 1.00 82.25 403 HIS A CA 1
ATOM 3141 C C . HIS A 1 403 ? 10.950 1.834 -6.862 1.00 82.25 403 HIS A C 1
ATOM 3143 O O . HIS A 1 403 ? 10.164 2.614 -6.334 1.00 82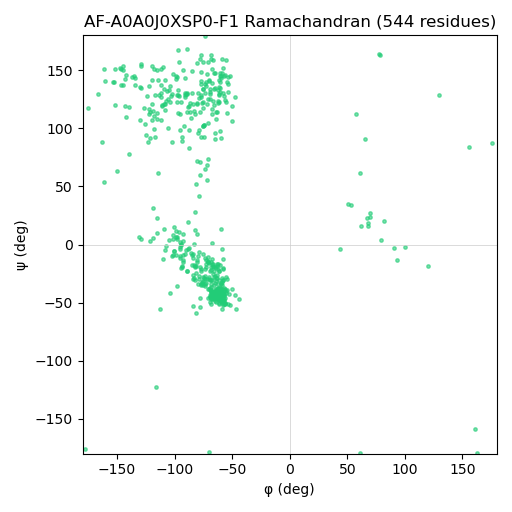.25 403 HIS A O 1
ATOM 3149 N N . LEU A 1 404 ? 10.655 0.540 -7.039 1.00 80.69 404 LEU A N 1
ATOM 3150 C CA . LEU A 1 404 ? 9.364 -0.043 -6.625 1.00 80.69 404 LEU A CA 1
ATOM 3151 C C . LEU A 1 404 ? 8.142 0.754 -7.141 1.00 80.69 404 LEU A C 1
ATOM 3153 O O . LEU A 1 404 ? 7.123 0.875 -6.465 1.00 80.69 404 LEU A O 1
ATOM 3157 N N . ALA A 1 405 ? 8.247 1.317 -8.343 1.00 85.12 405 ALA A N 1
ATOM 3158 C CA . ALA A 1 405 ? 7.105 1.823 -9.094 1.00 85.12 405 ALA A CA 1
ATOM 3159 C C . ALA A 1 405 ? 6.281 0.674 -9.702 1.00 85.12 405 ALA A C 1
ATOM 3161 O O . ALA A 1 405 ? 6.800 -0.414 -9.965 1.00 85.12 405 ALA A O 1
ATOM 3162 N N . THR A 1 406 ? 5.011 0.952 -9.986 1.00 85.25 406 THR A N 1
ATOM 3163 C CA . THR A 1 406 ? 4.053 0.035 -10.626 1.00 85.25 406 THR A CA 1
ATOM 3164 C C . THR A 1 406 ? 4.251 -0.104 -12.137 1.00 85.25 406 THR A C 1
ATOM 3166 O O . THR A 1 406 ? 3.872 -1.117 -12.721 1.00 85.25 406 THR A O 1
ATOM 3169 N N . THR A 1 407 ? 4.906 0.869 -12.781 1.00 87.62 407 THR A N 1
ATOM 3170 C CA . THR A 1 407 ? 5.163 0.905 -14.233 1.00 87.62 407 THR A CA 1
ATOM 3171 C C . THR A 1 407 ? 5.644 -0.421 -14.841 1.00 87.62 407 THR A C 1
ATOM 3173 O O . THR A 1 407 ? 5.091 -0.810 -15.873 1.00 87.62 407 THR A O 1
ATOM 3176 N N . PRO A 1 408 ? 6.627 -1.146 -14.264 1.00 89.75 408 PRO A N 1
ATOM 3177 C CA . PRO A 1 408 ? 7.089 -2.412 -14.836 1.00 89.75 408 PRO A CA 1
ATOM 3178 C C . PRO A 1 408 ? 5.980 -3.460 -14.935 1.00 89.75 408 PRO A C 1
ATOM 3180 O O . PRO A 1 408 ? 5.939 -4.235 -15.890 1.00 89.75 408 PRO A O 1
ATOM 3183 N N . TYR A 1 409 ? 5.047 -3.458 -13.982 1.00 87.62 409 TYR A N 1
ATOM 3184 C CA . TYR A 1 409 ? 3.955 -4.420 -13.948 1.00 87.62 409 TYR A CA 1
ATOM 3185 C C . TYR A 1 409 ? 2.870 -4.094 -14.982 1.00 87.62 409 TYR A C 1
ATOM 3187 O O . TYR A 1 409 ? 2.296 -5.001 -15.586 1.00 87.62 409 TYR A O 1
ATOM 3195 N N . ILE A 1 410 ? 2.647 -2.804 -15.264 1.00 87.25 410 ILE A N 1
ATOM 3196 C CA . ILE A 1 410 ? 1.805 -2.357 -16.385 1.00 87.25 410 ILE A CA 1
ATOM 3197 C C . ILE A 1 410 ? 2.464 -2.723 -17.725 1.00 87.25 410 ILE A C 1
ATOM 3199 O O . ILE A 1 410 ? 1.800 -3.245 -18.618 1.00 87.25 410 ILE A O 1
ATOM 3203 N N . ALA A 1 411 ? 3.773 -2.491 -17.874 1.00 88.81 411 ALA A N 1
ATOM 3204 C CA . ALA A 1 411 ? 4.513 -2.847 -19.088 1.00 88.81 411 ALA A CA 1
ATOM 3205 C C . ALA A 1 411 ? 4.388 -4.344 -19.403 1.00 88.81 411 ALA A C 1
ATOM 3207 O O . ALA A 1 411 ? 4.037 -4.724 -20.520 1.00 88.81 411 ALA A O 1
ATOM 3208 N N . MET A 1 412 ? 4.579 -5.183 -18.389 1.00 87.38 412 MET A N 1
ATOM 3209 C CA . MET A 1 412 ? 4.452 -6.635 -18.476 1.00 87.38 412 MET A CA 1
ATOM 3210 C C . MET A 1 412 ? 3.056 -7.082 -18.932 1.00 87.38 412 MET A C 1
ATOM 3212 O O . MET A 1 412 ? 2.934 -7.872 -19.872 1.00 87.38 412 MET A O 1
ATOM 3216 N N . CYS A 1 413 ? 1.985 -6.519 -18.365 1.00 85.94 413 CYS A N 1
ATOM 3217 C CA . CYS A 1 413 ? 0.633 -6.872 -18.801 1.00 85.94 413 CYS A CA 1
ATOM 3218 C C . CYS A 1 413 ? 0.268 -6.338 -20.187 1.00 85.94 413 CYS A C 1
ATOM 3220 O O . CYS A 1 413 ? -0.679 -6.812 -20.807 1.00 85.94 413 CYS A O 1
ATOM 3222 N N . ARG A 1 414 ? 1.047 -5.391 -20.711 1.00 85.69 414 ARG A N 1
ATOM 3223 C CA . ARG A 1 414 ? 0.989 -4.944 -22.106 1.00 85.69 414 ARG A CA 1
ATOM 3224 C C . ARG A 1 414 ? 1.969 -5.701 -23.016 1.00 85.69 414 ARG A C 1
ATOM 3226 O O . ARG A 1 414 ? 2.044 -5.415 -24.211 1.00 85.69 414 ARG A O 1
ATOM 3233 N N . GLY A 1 415 ? 2.698 -6.683 -22.482 1.00 87.62 415 GLY A N 1
ATOM 3234 C CA . GLY A 1 415 ? 3.672 -7.502 -23.205 1.00 87.62 415 GLY A CA 1
ATOM 3235 C C . GLY A 1 415 ? 4.922 -6.732 -23.622 1.00 87.62 415 GLY A C 1
ATOM 3236 O O . GLY A 1 415 ? 5.505 -7.029 -24.664 1.00 87.62 415 GLY A O 1
ATOM 3237 N N . THR A 1 416 ? 5.280 -5.684 -22.888 1.00 91.19 416 THR A N 1
ATOM 3238 C CA . THR A 1 416 ? 6.474 -4.875 -23.129 1.00 91.19 416 THR A CA 1
ATOM 3239 C C . THR A 1 416 ? 7.592 -5.365 -22.211 1.00 91.19 416 THR A C 1
ATOM 3241 O O . THR A 1 416 ? 7.475 -5.193 -20.996 1.00 91.19 416 THR A O 1
ATOM 3244 N N . PRO A 1 417 ? 8.669 -5.958 -22.761 1.00 92.94 417 PRO A N 1
ATOM 3245 C CA . PRO A 1 417 ? 9.788 -6.420 -21.954 1.00 92.94 417 PRO A CA 1
ATOM 3246 C C . PRO A 1 417 ? 10.503 -5.236 -21.302 1.00 92.94 417 PRO A C 1
ATOM 3248 O O . PRO A 1 417 ? 10.586 -4.153 -21.890 1.00 92.94 417 PRO A O 1
ATOM 3251 N N . ALA A 1 418 ? 11.053 -5.444 -20.110 1.00 94.31 418 ALA A N 1
ATOM 3252 C CA . ALA A 1 418 ? 11.736 -4.410 -19.351 1.00 94.31 418 ALA A CA 1
ATOM 3253 C C . ALA A 1 418 ? 13.203 -4.754 -19.074 1.00 94.31 418 ALA A C 1
ATOM 3255 O O . ALA A 1 418 ? 13.557 -5.897 -18.789 1.00 94.31 418 ALA A O 1
ATOM 3256 N N . VAL A 1 419 ? 14.057 -3.736 -19.146 1.00 94.81 419 VAL A N 1
ATOM 3257 C CA . VAL A 1 419 ? 15.496 -3.792 -18.886 1.00 94.81 419 VAL A CA 1
ATOM 3258 C C . VAL A 1 419 ? 15.790 -2.851 -17.727 1.00 94.81 419 VAL A C 1
ATOM 3260 O O . VAL A 1 419 ? 15.515 -1.657 -17.824 1.00 94.81 419 VAL A O 1
ATOM 3263 N N . PHE A 1 420 ? 16.352 -3.359 -16.635 1.00 93.50 420 PHE A N 1
ATOM 3264 C CA . PHE A 1 420 ? 16.596 -2.557 -15.435 1.00 93.50 420 PHE A CA 1
ATOM 3265 C C . PHE A 1 420 ? 18.049 -2.681 -14.940 1.00 93.50 420 PHE A C 1
ATOM 3267 O O . PHE A 1 420 ? 18.726 -3.680 -15.211 1.00 93.50 420 PHE A O 1
ATOM 3274 N N . PRO A 1 421 ? 18.564 -1.676 -14.211 1.00 90.69 421 PRO A N 1
ATOM 3275 C CA . PRO A 1 421 ? 19.903 -1.727 -13.654 1.00 90.69 421 PRO A CA 1
ATOM 3276 C C . PRO A 1 421 ? 19.971 -2.549 -12.362 1.00 90.69 421 PRO A C 1
ATOM 3278 O O . PRO A 1 421 ? 19.002 -2.690 -11.603 1.00 90.69 421 PRO A O 1
ATOM 3281 N N . THR A 1 422 ? 21.176 -3.037 -12.084 1.00 88.62 422 THR A N 1
ATOM 3282 C CA . THR A 1 422 ? 21.610 -3.603 -10.805 1.00 88.62 422 THR A CA 1
ATOM 3283 C C . THR A 1 422 ? 22.845 -2.849 -10.329 1.00 88.62 422 THR A C 1
ATOM 3285 O O . THR A 1 422 ? 23.812 -2.730 -11.075 1.00 88.62 422 THR A O 1
ATOM 3288 N N . PHE A 1 423 ? 22.849 -2.350 -9.100 1.00 84.56 423 PHE A N 1
ATOM 3289 C CA . PHE A 1 423 ? 23.909 -1.465 -8.599 1.00 84.56 423 PHE A CA 1
ATOM 3290 C C . PHE A 1 423 ? 25.010 -2.204 -7.838 1.00 84.56 423 PHE A C 1
ATOM 3292 O O . PHE A 1 423 ? 26.128 -1.710 -7.711 1.00 84.56 423 PHE A O 1
ATOM 3299 N N . ARG A 1 424 ? 24.717 -3.413 -7.353 1.00 76.19 424 ARG A N 1
ATOM 3300 C CA . ARG A 1 424 ? 25.703 -4.304 -6.735 1.00 76.19 424 ARG A CA 1
ATOM 3301 C C . ARG A 1 424 ? 25.932 -5.526 -7.606 1.00 76.19 424 ARG A C 1
ATOM 3303 O O . ARG A 1 424 ? 25.052 -5.964 -8.343 1.00 76.19 424 ARG A O 1
ATOM 3310 N N . ASN A 1 425 ? 27.135 -6.083 -7.514 1.00 64.81 425 ASN A N 1
ATOM 3311 C CA . ASN A 1 425 ? 27.529 -7.227 -8.321 1.00 64.81 425 ASN A CA 1
ATOM 3312 C C . ASN A 1 425 ? 26.842 -8.503 -7.791 1.00 64.81 425 ASN A C 1
ATOM 3314 O O . ASN A 1 425 ? 27.335 -9.158 -6.877 1.00 64.81 425 ASN A O 1
ATOM 3318 N N . ILE A 1 426 ? 25.672 -8.834 -8.345 1.00 61.41 426 ILE A N 1
ATOM 3319 C CA . ILE A 1 426 ? 24.848 -9.997 -7.949 1.00 61.41 426 ILE A CA 1
ATOM 3320 C C . ILE A 1 426 ? 25.500 -11.327 -8.386 1.00 61.41 426 ILE A C 1
ATOM 3322 O O . ILE A 1 426 ? 25.152 -12.396 -7.887 1.00 61.41 426 ILE A O 1
ATOM 3326 N N . GLY A 1 427 ? 26.486 -11.276 -9.290 1.00 50.72 427 GLY A N 1
ATOM 3327 C CA . GLY A 1 427 ? 27.103 -12.450 -9.916 1.00 50.72 427 GLY A CA 1
ATOM 3328 C C . GLY A 1 427 ? 27.859 -13.397 -8.975 1.00 50.72 427 GLY A C 1
ATOM 3329 O O . GLY A 1 427 ? 28.046 -14.555 -9.337 1.00 50.72 427 GLY A O 1
ATOM 3330 N N . SER A 1 428 ? 28.269 -12.958 -7.778 1.00 43.34 428 SER A N 1
ATOM 3331 C CA . SER A 1 428 ? 29.009 -13.796 -6.815 1.00 43.34 428 SER A CA 1
ATOM 3332 C C . SER A 1 428 ? 28.228 -14.179 -5.552 1.00 43.34 428 SER A C 1
ATOM 3334 O O . SER A 1 428 ? 28.671 -15.068 -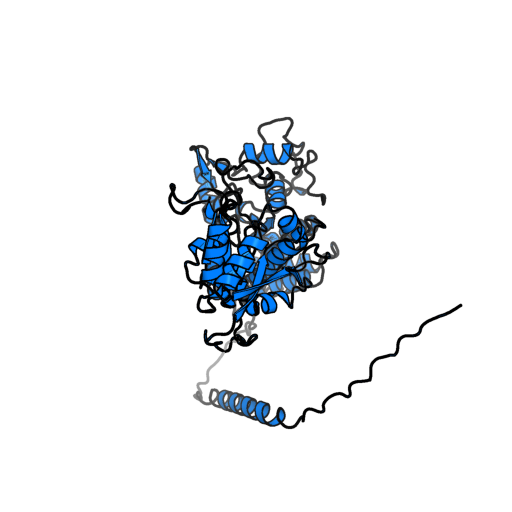4.828 1.00 43.34 428 SER A O 1
ATOM 3336 N N . LEU A 1 429 ? 27.079 -13.550 -5.280 1.00 46.47 429 LEU A N 1
ATOM 3337 C CA . LEU A 1 429 ? 26.328 -13.716 -4.024 1.00 46.47 429 LEU A CA 1
ATOM 3338 C C . LEU A 1 429 ? 25.036 -14.539 -4.173 1.00 46.47 429 LEU A C 1
ATOM 3340 O O . LEU A 1 429 ? 24.363 -14.804 -3.181 1.00 46.47 429 LEU A O 1
ATOM 3344 N N . GLY A 1 430 ? 24.712 -14.987 -5.390 1.00 53.22 430 GLY A N 1
ATOM 3345 C CA . GLY A 1 430 ? 23.404 -15.566 -5.692 1.00 53.22 430 GLY A CA 1
ATOM 3346 C C . GLY A 1 430 ? 22.335 -14.481 -5.841 1.00 53.22 430 GLY A C 1
ATOM 3347 O O . GLY A 1 430 ? 22.538 -13.321 -5.485 1.00 53.22 430 GLY A O 1
ATOM 3348 N N . PHE A 1 431 ? 21.198 -14.840 -6.435 1.00 55.50 431 PHE A N 1
ATOM 3349 C CA . PHE A 1 431 ? 20.065 -13.924 -6.548 1.00 55.50 431 PHE A CA 1
ATOM 3350 C C . PHE A 1 431 ? 19.605 -13.520 -5.134 1.00 55.50 431 PHE A C 1
ATOM 3352 O O . PHE A 1 431 ? 19.509 -14.401 -4.278 1.00 55.50 431 PHE A O 1
ATOM 3359 N N . PRO A 1 432 ? 19.335 -12.235 -4.850 1.00 59.94 432 PRO A N 1
ATOM 3360 C CA . PRO A 1 432 ? 18.863 -11.834 -3.531 1.00 59.94 432 PRO A CA 1
ATOM 3361 C C . PRO A 1 432 ? 17.494 -12.459 -3.234 1.00 59.94 432 PRO A C 1
ATOM 3363 O O . PRO A 1 432 ? 16.485 -12.075 -3.818 1.00 59.94 432 PRO A O 1
ATOM 3366 N N . MET A 1 433 ? 17.468 -13.442 -2.332 1.00 60.00 433 MET A N 1
ATOM 3367 C CA . MET A 1 433 ? 16.257 -14.184 -1.941 1.00 60.00 433 MET A CA 1
ATOM 3368 C C . MET A 1 433 ? 15.495 -13.527 -0.777 1.00 60.00 433 MET A C 1
ATOM 3370 O O . MET A 1 433 ? 14.450 -14.026 -0.365 1.00 60.00 433 MET A O 1
ATOM 3374 N N . GLY A 1 434 ? 16.028 -12.439 -0.217 1.00 69.88 434 GLY A N 1
ATOM 3375 C CA . GLY A 1 434 ? 15.529 -11.813 0.999 1.00 69.88 434 GLY A CA 1
ATOM 3376 C C . GLY A 1 434 ? 15.015 -10.401 0.771 1.00 69.88 434 GLY A C 1
ATOM 3377 O O . GLY A 1 434 ? 14.084 -10.157 0.005 1.00 69.88 434 GLY A O 1
ATOM 3378 N N . TRP A 1 435 ? 15.602 -9.472 1.502 1.00 70.38 435 TRP A N 1
ATOM 3379 C CA . TRP A 1 435 ? 15.210 -8.073 1.537 1.00 70.38 435 TRP A CA 1
ATOM 3380 C C . TRP A 1 435 ? 15.900 -7.217 0.492 1.00 70.38 435 TRP A C 1
ATOM 3382 O O . TRP A 1 435 ? 15.400 -6.170 0.093 1.00 70.38 435 TRP A O 1
ATOM 3392 N N . GLU A 1 436 ? 17.047 -7.696 0.036 1.00 74.88 436 GLU A N 1
ATOM 3393 C CA . GLU A 1 436 ? 17.924 -7.046 -0.916 1.00 74.88 436 GLU A CA 1
ATOM 3394 C C . GLU A 1 436 ? 17.211 -6.841 -2.267 1.00 74.88 436 GLU A C 1
ATOM 3396 O O . GLU A 1 436 ? 17.545 -5.923 -3.007 1.00 74.88 436 GLU A O 1
ATOM 3401 N N . ARG A 1 437 ? 16.160 -7.628 -2.567 1.00 80.31 437 ARG A N 1
ATOM 3402 C CA . ARG A 1 437 ? 15.283 -7.418 -3.739 1.00 80.31 437 ARG A CA 1
ATOM 3403 C C . ARG A 1 437 ? 14.410 -6.161 -3.648 1.00 80.31 437 ARG A C 1
ATOM 3405 O O . ARG A 1 437 ? 13.840 -5.726 -4.644 1.00 80.31 437 ARG A O 1
ATOM 3412 N N . TYR A 1 438 ? 14.289 -5.576 -2.466 1.00 79.81 438 TYR A N 1
ATOM 3413 C CA . TYR A 1 438 ? 13.588 -4.316 -2.255 1.00 79.81 438 TYR A CA 1
ATOM 3414 C C . TYR A 1 438 ? 14.558 -3.170 -1.950 1.00 79.81 438 TYR A C 1
ATOM 3416 O O . TYR A 1 438 ? 14.127 -2.023 -1.835 1.00 79.81 438 TYR A O 1
ATOM 3424 N N . ASP A 1 439 ? 15.859 -3.451 -1.816 1.00 77.94 439 ASP A N 1
ATOM 3425 C CA . ASP A 1 439 ? 16.878 -2.438 -1.569 1.00 77.94 439 ASP A CA 1
ATOM 3426 C C . ASP A 1 439 ? 17.224 -1.691 -2.878 1.00 77.94 439 ASP A C 1
ATOM 3428 O O . ASP A 1 439 ? 17.803 -2.282 -3.797 1.00 77.94 439 ASP A O 1
ATOM 3432 N N . PRO A 1 440 ? 16.912 -0.384 -2.975 1.00 77.12 440 PRO A N 1
ATOM 3433 C CA . PRO A 1 440 ? 17.237 0.428 -4.139 1.00 77.12 440 PRO A CA 1
ATOM 3434 C C . PRO A 1 440 ? 18.747 0.550 -4.387 1.00 77.12 440 PRO A C 1
ATOM 3436 O O . PRO A 1 440 ? 19.152 0.778 -5.522 1.00 77.12 440 PRO A O 1
ATOM 3439 N N . SER A 1 441 ? 19.596 0.325 -3.375 1.00 77.75 441 SER A N 1
ATOM 3440 C CA . SER A 1 441 ? 21.054 0.258 -3.528 1.00 77.75 441 SER A CA 1
ATOM 3441 C C . SER A 1 441 ? 21.548 -1.046 -4.165 1.00 77.75 441 SER A C 1
ATOM 3443 O O . SER A 1 441 ? 22.734 -1.163 -4.475 1.00 77.75 441 SER A O 1
ATOM 3445 N N . TRP A 1 442 ? 20.673 -2.039 -4.356 1.00 80.62 442 TRP A N 1
ATOM 3446 C CA . TRP A 1 442 ? 20.979 -3.282 -5.067 1.00 80.62 442 TRP A CA 1
ATOM 3447 C C . TRP A 1 442 ? 20.383 -3.289 -6.469 1.00 80.62 442 TRP A C 1
ATOM 3449 O O . TRP A 1 442 ? 21.044 -3.732 -7.412 1.00 80.62 442 TRP A O 1
ATOM 3459 N N . MET A 1 443 ? 19.145 -2.817 -6.620 1.00 85.81 443 MET A N 1
ATOM 3460 C CA . MET A 1 443 ? 18.391 -2.926 -7.867 1.00 85.81 443 MET A CA 1
ATOM 3461 C C . MET A 1 443 ? 17.228 -1.936 -7.935 1.00 85.81 443 MET A C 1
ATOM 3463 O O . MET A 1 443 ? 16.629 -1.599 -6.920 1.00 85.81 443 MET A O 1
ATOM 3467 N N . GLN A 1 444 ? 16.867 -1.510 -9.151 1.00 88.44 444 GLN A N 1
ATOM 3468 C CA . GLN A 1 444 ? 15.728 -0.605 -9.338 1.00 88.44 444 GLN A CA 1
ATOM 3469 C C . GLN A 1 444 ? 14.384 -1.282 -9.002 1.00 88.44 444 GLN A C 1
ATOM 3471 O O . GLN A 1 444 ? 13.571 -0.722 -8.267 1.00 88.44 444 GLN A O 1
ATOM 3476 N N . HIS A 1 445 ? 14.175 -2.508 -9.496 1.00 88.44 445 HIS A N 1
ATOM 3477 C CA . HIS A 1 445 ? 12.952 -3.291 -9.288 1.00 88.44 445 HIS A CA 1
ATOM 3478 C C . HIS A 1 445 ? 13.270 -4.768 -9.040 1.00 88.44 445 HIS A C 1
ATOM 3480 O O . HIS A 1 445 ? 13.130 -5.605 -9.929 1.00 88.44 445 HIS A O 1
ATOM 3486 N N . GLY A 1 446 ? 13.709 -5.114 -7.830 1.00 85.19 446 GLY A N 1
ATOM 3487 C CA . GLY A 1 446 ? 14.132 -6.487 -7.563 1.00 85.19 446 GLY A CA 1
ATOM 3488 C C . GLY A 1 446 ? 13.024 -7.525 -7.579 1.00 85.19 446 GLY A C 1
ATOM 3489 O O . GLY A 1 446 ? 13.223 -8.601 -8.134 1.00 85.19 446 GLY A O 1
ATOM 3490 N N . GLN A 1 447 ? 11.851 -7.187 -7.039 1.00 83.44 447 GLN A N 1
ATOM 3491 C CA . GLN A 1 447 ? 10.689 -8.077 -7.077 1.00 83.44 447 GLN A CA 1
ATOM 3492 C C . GLN A 1 447 ? 10.262 -8.408 -8.513 1.00 83.44 447 GLN A C 1
ATOM 3494 O O . GLN A 1 447 ? 10.012 -9.570 -8.812 1.00 83.44 447 GLN A O 1
ATOM 3499 N N . TYR A 1 448 ? 10.295 -7.424 -9.418 1.00 86.19 448 TYR A N 1
ATOM 3500 C CA . TYR A 1 448 ? 9.988 -7.637 -10.833 1.00 86.19 448 TYR A CA 1
ATOM 3501 C C . TYR A 1 448 ? 10.887 -8.712 -11.457 1.00 86.19 448 TYR A C 1
ATOM 3503 O O . TYR A 1 448 ? 10.398 -9.582 -12.158 1.00 86.19 448 TYR A O 1
ATOM 3511 N N . TYR A 1 449 ? 12.189 -8.716 -11.157 1.00 81.44 449 TYR A N 1
ATOM 3512 C CA . TYR A 1 449 ? 13.093 -9.739 -11.693 1.00 81.44 449 TYR A CA 1
ATOM 3513 C C . TYR A 1 449 ? 12.887 -11.139 -11.110 1.00 81.44 449 TYR A C 1
ATOM 3515 O O . TYR A 1 449 ? 13.283 -12.118 -11.741 1.00 81.44 449 TYR A O 1
ATOM 3523 N N . VAL A 1 450 ? 12.392 -11.236 -9.872 1.00 78.25 450 VAL A N 1
ATOM 3524 C CA . VAL A 1 450 ? 12.042 -12.533 -9.272 1.00 78.25 450 VAL A CA 1
ATOM 3525 C C . VAL A 1 450 ? 10.840 -13.114 -10.005 1.00 78.25 450 VAL A C 1
ATOM 3527 O O . VAL A 1 450 ? 10.822 -14.308 -10.296 1.00 78.25 450 VAL A O 1
ATOM 3530 N N . ASP A 1 451 ? 9.867 -12.257 -10.299 1.00 77.19 451 ASP A N 1
ATOM 3531 C CA . ASP A 1 451 ? 8.612 -12.654 -10.921 1.00 77.19 451 ASP A CA 1
ATOM 3532 C C . ASP A 1 451 ? 8.777 -12.900 -12.430 1.00 77.19 451 ASP A C 1
ATOM 3534 O O . ASP A 1 451 ? 8.188 -13.838 -12.961 1.00 77.19 451 ASP A O 1
ATOM 3538 N N . GLU A 1 452 ? 9.644 -12.134 -13.102 1.00 83.06 452 GLU A N 1
ATOM 3539 C CA . GLU A 1 452 ? 9.774 -12.121 -14.561 1.00 83.06 452 GLU A CA 1
ATOM 3540 C C . GLU A 1 452 ? 11.202 -12.411 -15.045 1.00 83.06 452 GLU A C 1
ATOM 3542 O O . GLU A 1 452 ? 12.029 -11.500 -15.189 1.00 83.06 452 GLU A O 1
ATOM 3547 N N . PRO A 1 453 ? 11.518 -13.678 -15.361 1.00 82.31 453 PRO A N 1
ATOM 3548 C CA . PRO A 1 453 ? 12.724 -14.006 -16.104 1.00 82.31 453 PRO A CA 1
ATOM 3549 C C . PRO A 1 453 ? 12.601 -13.611 -17.589 1.00 82.31 453 PRO A C 1
ATOM 3551 O O . PRO A 1 453 ? 11.579 -13.115 -18.076 1.00 82.31 453 PRO A O 1
ATOM 3554 N N . GLU A 1 454 ? 13.662 -13.864 -18.356 1.00 85.69 454 GLU A N 1
ATOM 3555 C CA . GLU A 1 454 ? 13.596 -13.770 -19.815 1.00 85.69 454 GLU A CA 1
ATOM 3556 C C . GLU A 1 454 ? 12.442 -14.642 -20.362 1.00 85.69 454 GLU A C 1
ATOM 3558 O O . GLU A 1 454 ? 12.247 -15.766 -19.887 1.00 85.69 454 GLU A O 1
ATOM 3563 N N . PRO A 1 455 ? 11.685 -14.170 -21.372 1.00 87.12 455 PRO A N 1
ATOM 3564 C CA . PRO A 1 455 ? 11.981 -13.030 -22.246 1.00 87.12 455 PRO A CA 1
ATOM 3565 C C . PRO A 1 455 ? 11.344 -11.682 -21.843 1.00 87.12 455 PRO A C 1
ATOM 3567 O O . PRO A 1 455 ? 11.360 -10.767 -22.670 1.00 87.12 455 PRO A O 1
ATOM 3570 N N . GLN A 1 456 ? 10.758 -11.550 -20.645 1.00 86.88 456 GLN A N 1
ATOM 3571 C CA . GLN A 1 456 ? 10.078 -10.316 -20.213 1.00 86.88 456 GLN A CA 1
ATOM 3572 C C . GLN A 1 456 ? 10.960 -9.418 -19.340 1.00 86.88 456 GLN A C 1
ATOM 3574 O O . GLN A 1 456 ? 10.904 -8.200 -19.490 1.00 86.88 456 GLN A O 1
ATOM 3579 N N . GLY A 1 457 ? 11.810 -9.993 -18.486 1.00 91.25 457 GLY A N 1
ATOM 3580 C CA . GLY A 1 457 ? 12.732 -9.238 -17.637 1.00 91.25 457 GLY A CA 1
ATOM 3581 C C . GLY A 1 457 ? 14.201 -9.419 -18.020 1.00 91.25 457 GLY A C 1
ATOM 3582 O O . GLY A 1 457 ? 14.697 -10.539 -18.129 1.00 91.25 457 GLY A O 1
ATOM 3583 N N . PHE A 1 458 ? 14.914 -8.303 -18.167 1.00 93.06 458 PHE A N 1
ATOM 3584 C CA . PHE A 1 458 ? 16.349 -8.233 -18.452 1.00 93.06 458 PHE A CA 1
ATOM 3585 C C . PHE A 1 458 ? 17.048 -7.306 -17.458 1.00 93.06 458 PHE A C 1
ATOM 3587 O O . PHE A 1 458 ? 16.442 -6.375 -16.925 1.00 93.06 458 PHE A O 1
ATOM 3594 N N . LYS A 1 459 ? 18.343 -7.528 -17.218 1.00 91.56 459 LYS A N 1
ATOM 3595 C CA . LYS A 1 459 ? 19.098 -6.777 -16.206 1.00 91.56 459 LYS A CA 1
ATOM 3596 C C . LYS A 1 459 ? 20.520 -6.474 -16.642 1.00 91.56 459 LYS A C 1
ATOM 3598 O O . LYS A 1 459 ? 21.156 -7.318 -17.264 1.00 91.56 459 LYS A O 1
ATOM 3603 N N . TYR A 1 460 ? 21.040 -5.324 -16.231 1.00 90.69 460 TYR A N 1
ATOM 3604 C CA . TYR A 1 460 ? 22.423 -4.927 -16.499 1.00 90.69 460 TYR A CA 1
ATOM 3605 C C . TYR A 1 460 ? 23.083 -4.306 -15.253 1.00 90.69 460 TYR A C 1
ATOM 3607 O O . TYR A 1 460 ? 22.419 -3.597 -14.499 1.00 90.69 460 TYR A O 1
ATOM 3615 N N . PRO A 1 461 ? 24.382 -4.532 -14.998 1.00 90.06 461 PRO A N 1
ATOM 3616 C CA . PRO A 1 461 ? 25.127 -3.790 -13.988 1.00 90.06 461 PRO A CA 1
ATOM 3617 C C . PRO A 1 461 ? 25.160 -2.297 -14.319 1.00 90.06 461 PRO A C 1
ATOM 3619 O O . PRO A 1 461 ? 25.527 -1.907 -15.427 1.00 90.06 461 PRO A O 1
ATOM 3622 N N . ALA A 1 462 ? 24.805 -1.448 -13.357 1.00 86.38 462 ALA A N 1
ATOM 3623 C CA . ALA A 1 462 ? 24.933 -0.006 -13.505 1.00 86.38 462 ALA A CA 1
ATOM 3624 C C . ALA A 1 462 ? 26.400 0.347 -13.813 1.00 86.38 462 ALA A C 1
ATOM 3626 O O . ALA A 1 462 ? 27.313 -0.101 -13.120 1.00 86.38 462 ALA A O 1
ATOM 3627 N N . GLY A 1 463 ? 26.618 1.120 -14.878 1.00 84.75 463 GLY A N 1
ATOM 3628 C CA . GLY A 1 463 ? 27.953 1.445 -15.395 1.00 84.75 463 GLY A CA 1
ATOM 3629 C C . GLY A 1 463 ? 28.474 0.509 -16.496 1.00 84.75 463 GLY A C 1
ATOM 3630 O O . GLY A 1 463 ? 29.416 0.881 -17.190 1.00 84.75 463 GLY A O 1
ATOM 3631 N N . ASP A 1 464 ? 27.850 -0.651 -16.733 1.00 90.06 464 ASP A N 1
ATOM 3632 C CA . ASP A 1 464 ? 28.211 -1.552 -17.837 1.00 90.06 464 ASP A CA 1
ATOM 3633 C C . ASP A 1 464 ? 27.356 -1.274 -19.085 1.00 90.06 464 ASP A C 1
ATOM 3635 O O . ASP A 1 464 ? 26.276 -1.837 -19.286 1.00 90.06 464 ASP A O 1
ATOM 3639 N N . MET A 1 465 ? 27.841 -0.356 -19.925 1.00 88.88 465 MET A N 1
ATOM 3640 C CA . MET A 1 465 ? 27.117 0.101 -21.118 1.00 88.88 465 MET A CA 1
ATOM 3641 C C . MET A 1 465 ? 27.101 -0.922 -22.255 1.00 88.88 465 MET A C 1
ATOM 3643 O O . MET A 1 465 ? 26.171 -0.926 -23.063 1.00 88.88 465 MET A O 1
ATOM 3647 N N . GLU A 1 466 ? 28.105 -1.798 -22.324 1.00 91.38 466 GLU A N 1
ATOM 3648 C CA . GLU A 1 466 ? 28.131 -2.871 -23.318 1.00 91.38 466 GLU A CA 1
ATOM 3649 C C . GLU A 1 466 ? 27.055 -3.907 -22.999 1.00 91.38 466 GLU A C 1
ATOM 3651 O O . GLU A 1 466 ? 26.288 -4.300 -23.885 1.00 91.38 466 GLU A O 1
ATOM 3656 N N . LEU A 1 467 ? 26.950 -4.295 -21.724 1.00 92.31 467 LEU A N 1
ATOM 3657 C CA . LEU A 1 467 ? 25.918 -5.220 -21.287 1.00 92.31 467 LEU A CA 1
ATOM 3658 C C . LEU A 1 467 ? 24.527 -4.583 -21.368 1.00 92.31 467 LEU A C 1
ATOM 3660 O O . LEU A 1 467 ? 23.620 -5.230 -21.882 1.00 92.31 467 LEU A O 1
ATOM 3664 N N . LEU A 1 468 ? 24.357 -3.307 -20.999 1.00 93.38 468 LEU A N 1
ATOM 3665 C CA . LEU A 1 468 ? 23.105 -2.575 -21.246 1.00 93.38 468 LEU A CA 1
ATOM 3666 C C . LEU A 1 468 ? 22.671 -2.674 -22.716 1.00 93.38 468 LEU A C 1
ATOM 3668 O O . LEU A 1 468 ? 21.537 -3.055 -23.005 1.00 93.38 468 LEU A O 1
ATOM 3672 N N . ALA A 1 469 ? 23.565 -2.349 -23.654 1.00 94.12 469 ALA A N 1
ATOM 3673 C CA . ALA A 1 469 ? 23.239 -2.370 -25.076 1.00 94.12 469 ALA A CA 1
ATOM 3674 C C . ALA A 1 469 ? 22.857 -3.779 -25.562 1.00 94.12 469 ALA A C 1
ATOM 3676 O O . ALA A 1 469 ? 21.942 -3.934 -26.376 1.00 94.12 469 ALA A O 1
ATOM 3677 N N . TYR A 1 470 ? 23.525 -4.811 -25.042 1.00 95.44 470 TYR A N 1
ATOM 3678 C CA . TYR A 1 470 ? 23.225 -6.206 -25.350 1.00 95.44 470 TYR A CA 1
ATOM 3679 C C . TYR A 1 470 ? 21.873 -6.669 -24.787 1.00 95.44 470 TYR A C 1
ATOM 3681 O O . TYR A 1 470 ? 21.074 -7.259 -25.516 1.00 95.44 470 TYR A O 1
ATOM 3689 N N . GLU A 1 471 ? 21.585 -6.378 -23.520 1.00 95.38 471 GLU A N 1
ATOM 3690 C CA . GLU A 1 471 ? 20.321 -6.722 -22.857 1.00 95.38 471 GLU A CA 1
ATOM 3691 C C . GLU A 1 471 ? 19.136 -6.002 -23.507 1.00 95.38 471 GLU A C 1
ATOM 3693 O O . GLU A 1 471 ? 18.108 -6.614 -23.799 1.00 95.38 471 GLU A O 1
ATOM 3698 N N . LEU A 1 472 ? 19.315 -4.726 -23.853 1.00 95.12 472 LEU A N 1
ATOM 3699 C CA . LEU A 1 472 ? 18.320 -3.957 -24.589 1.00 95.12 472 LEU A CA 1
ATOM 3700 C C . LEU A 1 472 ? 18.091 -4.509 -26.002 1.00 95.12 472 LEU A C 1
ATOM 3702 O O . LEU A 1 472 ? 16.951 -4.580 -26.458 1.00 95.12 472 LEU A O 1
ATOM 3706 N N . TRP A 1 473 ? 19.141 -4.959 -26.694 1.00 95.12 473 TRP A N 1
ATOM 3707 C CA . TRP A 1 473 ? 18.989 -5.643 -27.980 1.00 95.12 473 TRP A CA 1
ATOM 3708 C C . TRP A 1 473 ? 18.169 -6.935 -27.853 1.00 95.12 473 TRP A C 1
ATOM 3710 O O . TRP A 1 473 ? 17.292 -7.171 -28.692 1.00 95.12 473 TRP A O 1
ATOM 3720 N N . LYS A 1 474 ? 18.414 -7.749 -26.813 1.00 94.00 474 LYS A N 1
ATOM 3721 C CA . LYS A 1 474 ? 17.622 -8.960 -26.540 1.00 94.00 474 LYS A CA 1
ATOM 3722 C C . LYS A 1 474 ? 16.154 -8.613 -26.299 1.00 94.00 474 LYS A C 1
ATOM 3724 O O . LYS A 1 474 ? 15.298 -9.204 -26.952 1.00 94.00 474 LYS A O 1
ATOM 3729 N N . ALA A 1 475 ? 15.874 -7.620 -25.454 1.00 93.56 475 ALA A N 1
ATOM 3730 C CA . ALA A 1 475 ? 14.516 -7.155 -25.171 1.00 93.56 475 ALA A CA 1
ATOM 3731 C C . ALA A 1 475 ? 13.788 -6.679 -26.439 1.00 93.56 475 ALA A C 1
ATOM 3733 O O . ALA A 1 475 ? 12.694 -7.134 -26.747 1.00 93.56 475 ALA A O 1
ATOM 3734 N N . LEU A 1 476 ? 14.426 -5.837 -27.257 1.00 91.88 476 LEU A N 1
ATOM 3735 C CA . LEU A 1 476 ? 13.833 -5.320 -28.502 1.00 91.88 476 LEU A CA 1
ATOM 3736 C C . LEU A 1 476 ? 13.615 -6.393 -29.585 1.00 91.88 476 LEU A C 1
ATOM 3738 O O . LEU A 1 476 ? 12.890 -6.160 -30.567 1.00 91.88 476 LEU A O 1
ATOM 3742 N N . SER A 1 477 ? 14.282 -7.536 -29.429 1.00 88.88 477 SER A N 1
ATOM 3743 C CA . SER A 1 477 ? 14.220 -8.686 -30.329 1.00 88.88 477 SER A CA 1
ATOM 3744 C C . SER A 1 477 ? 13.320 -9.809 -29.808 1.00 88.88 477 SER A C 1
ATOM 3746 O O . SER A 1 477 ? 13.067 -10.753 -30.559 1.00 88.88 477 SER A O 1
ATOM 3748 N N . SER A 1 478 ? 12.842 -9.732 -28.562 1.00 87.25 478 SER A N 1
ATOM 3749 C CA . SER A 1 478 ? 12.028 -10.781 -27.959 1.00 87.25 478 SER A CA 1
ATOM 3750 C C . SER A 1 478 ? 10.576 -10.742 -28.445 1.00 87.25 478 SER A C 1
ATOM 3752 O O . SER A 1 478 ? 10.080 -9.750 -28.994 1.00 87.25 478 SER A O 1
ATOM 3754 N N . GLU A 1 479 ? 9.888 -11.875 -28.294 1.00 84.31 479 GLU A N 1
ATOM 3755 C CA . GLU A 1 479 ? 8.454 -11.941 -28.546 1.00 84.31 479 GLU A CA 1
ATOM 3756 C C . GLU A 1 479 ? 7.693 -11.237 -27.418 1.00 84.31 479 GLU A C 1
ATOM 3758 O O . GLU A 1 479 ? 7.912 -11.484 -26.231 1.00 84.31 479 GLU A O 1
ATOM 3763 N N . ARG A 1 480 ? 6.773 -10.355 -27.811 1.00 83.94 480 ARG A N 1
ATOM 3764 C CA . ARG A 1 480 ? 5.914 -9.616 -26.890 1.00 83.94 480 ARG A CA 1
ATOM 3765 C C . ARG A 1 480 ? 4.729 -10.491 -26.504 1.00 83.94 480 ARG A C 1
ATOM 3767 O O . ARG A 1 480 ? 3.902 -10.804 -27.358 1.00 83.94 480 ARG A O 1
ATOM 3774 N N . SER A 1 481 ? 4.645 -10.858 -25.230 1.00 82.81 481 SER A N 1
ATOM 3775 C CA . SER A 1 481 ? 3.563 -11.677 -24.688 1.00 82.81 481 SER A CA 1
ATOM 3776 C C . SER A 1 481 ? 3.000 -11.000 -23.442 1.00 82.81 481 SER A C 1
ATOM 3778 O O . SER A 1 481 ? 3.668 -11.013 -22.412 1.00 82.81 481 SER A O 1
ATOM 3780 N N . PRO A 1 482 ? 1.792 -10.412 -23.511 1.00 85.50 482 PRO A N 1
ATOM 3781 C CA . PRO A 1 482 ? 1.098 -9.917 -22.331 1.00 85.50 482 PRO A CA 1
ATOM 3782 C C . PRO A 1 482 ? 0.977 -10.997 -21.270 1.00 85.50 482 PRO A C 1
ATOM 3784 O O . PRO A 1 482 ? 0.531 -12.112 -21.551 1.00 85.50 482 PRO A O 1
ATOM 3787 N N . HIS A 1 483 ? 1.333 -10.642 -20.047 1.00 84.50 483 HIS A N 1
ATOM 3788 C CA . HIS A 1 483 ? 1.139 -11.493 -18.892 1.00 84.50 483 HIS A CA 1
ATOM 3789 C C . HIS A 1 483 ? 0.854 -10.628 -17.668 1.00 84.50 483 HIS A C 1
ATOM 3791 O O . HIS A 1 483 ? 1.497 -9.607 -17.456 1.00 84.50 483 HIS A O 1
ATOM 3797 N N . THR A 1 484 ? -0.109 -11.036 -16.852 1.00 83.81 484 THR A N 1
ATOM 3798 C CA . THR A 1 484 ? -0.266 -10.506 -15.499 1.00 83.81 484 THR A CA 1
ATOM 3799 C C . THR A 1 484 ? -0.091 -11.688 -14.558 1.00 83.81 484 THR A C 1
ATOM 3801 O O . THR A 1 484 ? -0.923 -12.604 -14.603 1.00 83.81 484 THR A O 1
ATOM 3804 N N . PRO A 1 485 ? 0.958 -11.705 -13.722 1.00 83.88 485 PRO A N 1
ATOM 3805 C CA . PRO A 1 485 ? 1.104 -12.690 -12.671 1.00 83.88 485 PRO A CA 1
ATOM 3806 C C . PRO A 1 485 ? -0.156 -12.689 -11.823 1.00 83.88 485 PRO A C 1
ATOM 3808 O O . PRO A 1 485 ? -0.707 -11.627 -11.518 1.00 83.88 485 PRO A O 1
ATOM 3811 N N . ARG A 1 486 ? -0.629 -13.883 -11.455 1.00 85.19 486 ARG A N 1
ATOM 3812 C CA . ARG A 1 486 ? -1.906 -14.051 -10.745 1.00 85.19 486 ARG A CA 1
ATOM 3813 C C . ARG A 1 486 ? -2.001 -13.126 -9.532 1.00 85.19 486 ARG A C 1
ATOM 3815 O O . ARG A 1 486 ? -3.068 -12.571 -9.290 1.00 85.19 486 ARG A O 1
ATOM 3822 N N . GLN A 1 487 ? -0.888 -12.941 -8.823 1.00 85.25 487 GLN A N 1
ATOM 3823 C CA . GLN A 1 487 ? -0.818 -12.106 -7.633 1.00 85.25 487 GLN A CA 1
ATOM 3824 C C . GLN A 1 487 ? -1.117 -10.619 -7.877 1.00 85.25 487 GLN A C 1
ATOM 3826 O O . GLN A 1 487 ? -1.646 -9.980 -6.987 1.00 85.25 487 GLN A O 1
ATOM 3831 N N . PHE A 1 488 ? -0.853 -10.071 -9.067 1.00 86.25 488 PHE A N 1
ATOM 3832 C CA . PHE A 1 488 ? -1.149 -8.665 -9.400 1.00 86.25 488 PHE A CA 1
ATOM 3833 C C . PHE A 1 488 ? -2.464 -8.508 -10.195 1.00 86.25 488 PHE A C 1
ATOM 3835 O O . PHE A 1 488 ? -2.805 -7.429 -10.690 1.00 86.25 488 PHE A O 1
ATOM 3842 N N . GLY A 1 489 ? -3.218 -9.601 -10.357 1.00 87.31 489 GLY A N 1
ATOM 3843 C CA . GLY A 1 489 ? -4.575 -9.586 -10.902 1.00 87.31 489 GLY A CA 1
ATOM 3844 C C . GLY A 1 489 ? -5.638 -9.385 -9.811 1.00 87.31 489 GLY A C 1
ATOM 3845 O O . GLY A 1 489 ? -5.332 -9.556 -8.631 1.00 87.31 489 GLY A O 1
ATOM 3846 N N . PRO A 1 490 ? -6.905 -9.110 -10.186 1.00 87.56 490 PRO A N 1
ATOM 3847 C CA . PRO A 1 490 ? -8.004 -8.946 -9.228 1.00 87.56 490 PRO A CA 1
ATOM 3848 C C . PRO A 1 490 ? -8.134 -10.110 -8.249 1.00 87.56 490 PRO A C 1
ATOM 3850 O O . PRO A 1 490 ? -8.288 -9.903 -7.055 1.00 87.56 490 PRO A O 1
ATOM 3853 N N . LEU A 1 491 ? -8.003 -11.346 -8.744 1.00 88.62 491 LEU A N 1
ATOM 3854 C CA . LEU A 1 491 ? -8.093 -12.534 -7.899 1.00 88.62 491 LEU A CA 1
ATOM 3855 C C . LEU A 1 491 ? -7.003 -12.560 -6.818 1.00 88.62 491 LEU A C 1
ATOM 3857 O O . LEU A 1 491 ? -7.306 -12.876 -5.676 1.00 88.62 491 LEU A O 1
ATOM 3861 N N . GLY A 1 492 ? -5.757 -12.220 -7.169 1.00 90.75 492 GLY A N 1
ATOM 3862 C CA . GLY A 1 492 ? -4.652 -12.174 -6.210 1.00 90.75 492 GLY A CA 1
ATOM 3863 C C . GLY A 1 492 ? -4.859 -11.101 -5.143 1.00 90.75 492 GLY A C 1
ATOM 3864 O O . GLY A 1 492 ? -4.693 -11.381 -3.961 1.00 90.75 492 GLY A O 1
ATOM 3865 N N . LEU A 1 493 ? -5.306 -9.909 -5.554 1.00 91.38 493 LEU A N 1
ATOM 3866 C CA . LEU A 1 493 ? -5.711 -8.842 -4.636 1.00 91.38 493 LEU A CA 1
ATOM 3867 C C . LEU A 1 493 ? -6.809 -9.315 -3.674 1.00 91.38 493 LEU A C 1
ATOM 3869 O O . LEU A 1 493 ? -6.667 -9.142 -2.467 1.00 91.38 493 LEU A O 1
ATOM 3873 N N . TYR A 1 494 ? -7.880 -9.926 -4.185 1.00 92.88 494 TYR A N 1
ATOM 3874 C CA . TYR A 1 494 ? -9.012 -10.345 -3.358 1.00 92.88 494 TYR A CA 1
ATOM 3875 C C . TYR A 1 494 ? -8.652 -11.481 -2.398 1.00 92.88 494 TYR A C 1
ATOM 3877 O O . TYR A 1 494 ? -9.034 -11.411 -1.238 1.00 92.88 494 TYR A O 1
ATOM 3885 N N . GLU A 1 495 ? -7.874 -12.478 -2.830 1.00 93.94 495 GLU A N 1
ATOM 3886 C CA . GLU A 1 495 ? -7.387 -13.552 -1.949 1.00 93.94 495 GLU A CA 1
ATOM 3887 C C . GLU A 1 495 ? -6.515 -12.995 -0.810 1.00 93.94 495 GLU A C 1
ATOM 3889 O O . GLU A 1 495 ? -6.674 -13.380 0.350 1.00 93.94 495 GLU A O 1
ATOM 3894 N N . SER A 1 496 ? -5.623 -12.050 -1.123 1.00 93.88 496 SER A N 1
ATOM 3895 C CA . SER A 1 496 ? -4.800 -11.354 -0.130 1.00 93.88 496 SER A CA 1
ATOM 3896 C C . SER A 1 496 ? -5.628 -10.505 0.838 1.00 93.88 496 SER A C 1
ATOM 3898 O O . SER A 1 496 ? -5.393 -10.539 2.047 1.00 93.88 496 SER A O 1
ATOM 3900 N N . LEU A 1 497 ? -6.601 -9.746 0.324 1.00 94.19 497 LEU A N 1
ATOM 3901 C CA . LEU A 1 497 ? -7.493 -8.924 1.141 1.00 94.19 497 LEU A CA 1
ATOM 3902 C C . LEU A 1 497 ? -8.382 -9.769 2.045 1.00 94.19 497 LEU A C 1
ATOM 3904 O O . LEU A 1 497 ? -8.531 -9.432 3.213 1.00 94.19 497 LEU A O 1
ATOM 3908 N N . GLU A 1 498 ? -8.941 -10.866 1.538 1.00 94.62 498 GLU A N 1
ATOM 3909 C CA . GLU A 1 498 ? -9.755 -11.786 2.329 1.00 94.62 498 GLU A CA 1
ATOM 3910 C C . GLU A 1 498 ? -8.949 -12.345 3.500 1.00 94.62 498 GLU A C 1
ATOM 3912 O O . GLU A 1 498 ? -9.406 -12.287 4.642 1.00 94.62 498 GLU A O 1
ATOM 3917 N N . ALA A 1 499 ? -7.733 -12.829 3.222 1.00 94.06 499 ALA A N 1
ATOM 3918 C CA . ALA A 1 499 ? -6.832 -13.359 4.237 1.00 94.06 499 ALA A CA 1
ATOM 3919 C C . ALA A 1 499 ? -6.483 -12.308 5.299 1.00 94.06 499 ALA A C 1
ATOM 3921 O O . ALA A 1 499 ? -6.439 -12.631 6.484 1.00 94.06 499 ALA A O 1
ATOM 3922 N N . MET A 1 500 ? -6.266 -11.057 4.884 1.00 94.06 500 MET A N 1
ATOM 3923 C CA . MET A 1 500 ? -6.001 -9.950 5.798 1.00 94.06 500 MET A CA 1
ATOM 3924 C C . MET A 1 500 ? -7.236 -9.599 6.637 1.00 94.06 500 MET A C 1
ATOM 3926 O O . MET A 1 500 ? -7.141 -9.550 7.853 1.00 94.06 500 MET A O 1
ATOM 3930 N N . LEU A 1 501 ? -8.402 -9.383 6.026 1.00 94.62 501 LEU A N 1
ATOM 3931 C CA . LEU A 1 501 ? -9.627 -8.956 6.721 1.00 94.62 501 LEU A CA 1
ATOM 3932 C C . LEU A 1 501 ? -10.172 -10.019 7.692 1.00 94.62 501 LEU A C 1
ATOM 3934 O O . LEU A 1 501 ? -10.801 -9.684 8.693 1.00 94.62 501 LEU A O 1
ATOM 3938 N N . HIS A 1 502 ? -9.917 -11.302 7.430 1.00 94.25 502 HIS A N 1
ATOM 3939 C CA . HIS A 1 502 ? -10.371 -12.404 8.287 1.00 94.25 502 HIS A CA 1
ATOM 3940 C C . HIS A 1 502 ? -9.300 -12.914 9.259 1.00 94.25 502 HIS A C 1
ATOM 3942 O O . HIS A 1 502 ? -9.531 -13.898 9.966 1.00 94.25 502 HIS A O 1
ATOM 3948 N N . PHE A 1 503 ? -8.130 -12.274 9.314 1.00 93.62 503 PHE A N 1
ATOM 3949 C CA . PHE A 1 503 ? -7.099 -12.634 10.279 1.00 93.62 503 PHE A CA 1
ATOM 3950 C C . PHE A 1 503 ? -7.544 -12.295 11.714 1.00 93.62 503 PHE A C 1
ATOM 3952 O O . PHE A 1 503 ? -8.115 -11.236 11.979 1.00 93.62 503 PHE A O 1
ATOM 3959 N N . ASP A 1 504 ? -7.261 -13.191 12.665 1.00 93.88 504 ASP A N 1
ATOM 3960 C CA . ASP A 1 504 ? -7.616 -13.019 14.079 1.00 93.88 504 ASP A CA 1
ATOM 3961 C C . ASP A 1 504 ? -6.613 -12.105 14.811 1.00 93.88 504 ASP A C 1
ATOM 3963 O O . ASP A 1 504 ? -5.789 -12.546 15.618 1.00 93.88 504 ASP A O 1
ATOM 3967 N N . TYR A 1 505 ? -6.672 -10.806 14.502 1.00 93.19 505 TYR A N 1
ATOM 3968 C CA . TYR A 1 505 ? -5.818 -9.780 15.112 1.00 93.19 505 TYR A CA 1
ATOM 3969 C C . TYR A 1 505 ? -5.998 -9.680 16.629 1.00 93.19 505 TYR A C 1
ATOM 3971 O O . TYR A 1 505 ? -5.027 -9.505 17.367 1.00 93.19 505 TYR A O 1
ATOM 3979 N N . GLU A 1 506 ? -7.237 -9.808 17.110 1.00 93.56 506 GLU A N 1
ATOM 3980 C CA . GLU A 1 506 ? -7.553 -9.756 18.539 1.00 93.56 506 GLU A CA 1
ATOM 3981 C C . GLU A 1 506 ? -6.988 -10.986 19.269 1.00 93.56 506 GLU A C 1
ATOM 3983 O O . GLU A 1 506 ? -6.414 -10.861 20.354 1.00 93.56 506 GLU A O 1
ATOM 3988 N N . GLY A 1 507 ? -7.074 -12.173 18.662 1.00 94.19 507 GLY A N 1
ATOM 3989 C CA . GLY A 1 507 ? -6.433 -13.388 19.155 1.00 94.19 507 GLY A CA 1
ATOM 3990 C C . GLY A 1 507 ? -4.908 -13.286 19.205 1.00 94.19 507 GLY A C 1
ATOM 3991 O O . GLY A 1 507 ? -4.320 -13.599 20.246 1.00 94.19 507 GLY A O 1
ATOM 3992 N N . GLU A 1 508 ? -4.261 -12.792 18.139 1.00 91.50 508 GLU A N 1
ATOM 3993 C CA . GLU A 1 508 ? -2.806 -12.551 18.116 1.00 91.50 508 GLU A CA 1
ATOM 3994 C C . GLU A 1 508 ? -2.400 -11.572 19.226 1.00 91.50 508 GLU A C 1
ATOM 3996 O O . GLU A 1 508 ? -1.474 -11.835 19.999 1.00 91.50 508 GLU A O 1
ATOM 4001 N N . TYR A 1 509 ? -3.135 -10.470 19.368 1.00 92.12 509 TYR A N 1
ATOM 4002 C CA . TYR A 1 509 ? -2.930 -9.496 20.433 1.00 92.12 509 TYR A CA 1
ATOM 4003 C C . TYR A 1 509 ? -3.033 -10.117 21.827 1.00 92.12 509 TYR A C 1
ATOM 4005 O O . TYR A 1 509 ? -2.124 -9.963 22.647 1.00 92.12 509 TYR A O 1
ATOM 4013 N N . ASN A 1 510 ? -4.108 -10.858 22.097 1.00 92.69 510 ASN A N 1
ATOM 4014 C CA . ASN A 1 510 ? -4.336 -11.488 23.394 1.00 92.69 510 ASN A CA 1
ATOM 4015 C C . ASN A 1 510 ? -3.247 -12.518 23.721 1.00 92.69 510 ASN A C 1
ATOM 4017 O O . ASN A 1 510 ? -2.774 -12.586 24.861 1.00 92.69 510 ASN A O 1
ATOM 4021 N N . GLN A 1 511 ? -2.794 -13.275 22.719 1.00 90.62 511 GLN A N 1
ATOM 4022 C CA . GLN A 1 511 ? -1.670 -14.194 22.854 1.00 90.62 511 GLN A CA 1
ATOM 4023 C C . GLN A 1 511 ? -0.382 -13.447 23.228 1.00 90.62 511 GLN A C 1
ATOM 4025 O O . GLN A 1 511 ? 0.270 -13.797 24.214 1.00 90.62 511 GLN A O 1
ATOM 4030 N N . GLN A 1 512 ? -0.030 -12.393 22.488 1.00 87.75 512 GLN A N 1
ATOM 4031 C CA . GLN A 1 512 ? 1.171 -11.590 22.742 1.00 87.75 512 GLN A CA 1
ATOM 4032 C C . GLN A 1 512 ? 1.135 -10.930 24.124 1.00 87.75 512 GLN A C 1
ATOM 4034 O O . GLN A 1 512 ? 2.128 -10.945 24.857 1.00 87.75 512 GLN A O 1
ATOM 4039 N N . ARG A 1 513 ? -0.025 -10.401 24.523 1.00 88.12 513 ARG A N 1
ATOM 4040 C CA . ARG A 1 513 ? -0.225 -9.753 25.823 1.00 88.12 513 ARG A CA 1
ATOM 4041 C C . ARG A 1 513 ? -0.050 -10.750 26.964 1.00 88.12 513 ARG A C 1
ATOM 4043 O O . ARG A 1 513 ? 0.600 -10.438 27.962 1.00 88.12 513 ARG A O 1
ATOM 4050 N N . SER A 1 514 ? -0.575 -11.966 26.796 1.00 89.44 514 SER A N 1
ATOM 4051 C CA . SER A 1 514 ? -0.406 -13.061 27.755 1.00 89.44 514 SER A CA 1
ATOM 4052 C C . SER A 1 514 ? 1.062 -13.467 27.908 1.00 89.44 514 SER A C 1
ATOM 4054 O O . SER A 1 514 ? 1.540 -13.584 29.036 1.00 89.44 514 SER A O 1
ATOM 4056 N N . VAL A 1 515 ? 1.799 -13.605 26.799 1.00 87.75 515 VAL A N 1
ATOM 4057 C CA . VAL A 1 515 ? 3.230 -13.962 26.809 1.00 87.75 515 VAL A CA 1
ATOM 4058 C C . VAL A 1 515 ? 4.082 -12.890 27.496 1.00 87.75 515 VAL A C 1
ATOM 4060 O O . VAL A 1 515 ? 5.008 -13.224 28.233 1.00 87.75 515 VAL A O 1
ATOM 4063 N N . ARG A 1 516 ? 3.775 -11.604 27.285 1.00 83.88 516 ARG A N 1
ATOM 4064 C CA . ARG A 1 516 ? 4.544 -10.483 27.857 1.00 83.88 516 ARG A CA 1
ATOM 4065 C C . ARG A 1 516 ? 4.155 -10.125 29.294 1.00 83.88 516 ARG A C 1
ATOM 4067 O O . ARG A 1 516 ? 4.921 -9.442 29.967 1.00 83.88 516 ARG A O 1
ATOM 4074 N N . GLY A 1 517 ? 2.986 -10.562 29.768 1.00 85.94 517 GLY A N 1
ATOM 4075 C CA . GLY A 1 517 ? 2.496 -10.270 31.119 1.00 85.94 517 GLY A CA 1
ATOM 4076 C C . GLY A 1 517 ? 2.152 -8.794 31.361 1.00 85.94 517 GLY A C 1
ATOM 4077 O O . GLY A 1 517 ? 2.174 -8.344 32.505 1.00 85.94 517 GLY A O 1
ATOM 4078 N N . GLY A 1 518 ? 1.863 -8.025 30.306 1.00 83.19 518 GLY A N 1
ATOM 4079 C CA . GLY A 1 518 ? 1.662 -6.577 30.386 1.00 83.19 518 GLY A CA 1
ATOM 4080 C C . GLY A 1 518 ? 1.289 -5.932 29.045 1.00 83.19 518 GLY A C 1
ATOM 4081 O O . GLY A 1 518 ? 1.086 -6.655 28.069 1.00 83.19 518 GLY A O 1
ATOM 4082 N N . PRO A 1 519 ? 1.172 -4.590 28.995 1.00 82.00 519 PRO A N 1
ATOM 4083 C CA . PRO A 1 519 ? 0.839 -3.855 27.773 1.00 82.00 519 PRO A CA 1
ATOM 4084 C C . PRO A 1 519 ? 1.881 -4.067 26.670 1.00 82.00 519 PRO A C 1
ATOM 4086 O O . PRO A 1 519 ? 3.079 -4.224 26.936 1.00 82.00 519 PRO A O 1
ATOM 4089 N N . ILE A 1 520 ? 1.422 -4.052 25.419 1.00 82.44 520 ILE A N 1
ATOM 4090 C CA . ILE A 1 520 ? 2.276 -4.234 24.241 1.00 82.44 520 ILE A CA 1
ATOM 4091 C C . ILE A 1 520 ? 2.684 -2.857 23.704 1.00 82.44 520 ILE A C 1
ATOM 4093 O O . ILE A 1 520 ? 1.945 -2.211 22.977 1.00 82.44 520 ILE A O 1
ATOM 4097 N N . GLY A 1 521 ? 3.885 -2.402 24.060 1.00 77.19 521 GLY A N 1
ATOM 4098 C CA . GLY A 1 521 ? 4.404 -1.103 23.625 1.00 77.19 521 GLY A CA 1
ATOM 4099 C C . GLY A 1 521 ? 5.307 -1.159 22.396 1.00 77.19 521 GLY A C 1
ATOM 4100 O O . GLY A 1 521 ? 5.965 -2.171 22.143 1.00 77.19 521 GLY A O 1
ATOM 4101 N N . LEU A 1 522 ? 5.402 -0.024 21.693 1.00 77.19 522 LEU A N 1
ATOM 4102 C CA . LEU A 1 522 ? 6.414 0.210 20.660 1.00 77.19 522 LEU A CA 1
ATOM 4103 C C . LEU A 1 522 ? 7.832 0.036 21.233 1.00 77.19 522 LEU A C 1
ATOM 4105 O O . LEU A 1 522 ? 8.103 0.406 22.382 1.00 77.19 522 LEU A O 1
ATOM 4109 N N . ALA A 1 523 ? 8.751 -0.489 20.421 1.00 75.75 523 ALA A N 1
ATOM 4110 C CA . ALA A 1 523 ? 10.150 -0.633 20.807 1.00 75.75 523 ALA A CA 1
ATOM 4111 C C . ALA A 1 523 ? 10.788 0.725 21.171 1.00 75.75 523 ALA A C 1
ATOM 4113 O O . ALA A 1 523 ? 10.385 1.790 20.701 1.00 75.75 523 ALA A O 1
ATOM 4114 N N . GLU A 1 524 ? 11.734 0.714 22.111 1.00 74.62 524 GLU A N 1
ATOM 4115 C CA . GLU A 1 524 ? 12.330 1.935 22.672 1.00 74.62 524 GLU A CA 1
ATOM 4116 C C . GLU A 1 524 ? 13.102 2.766 21.646 1.00 74.62 524 GLU A C 1
ATOM 4118 O O . GLU A 1 524 ? 12.965 3.987 21.612 1.00 74.62 524 GLU A O 1
ATOM 4123 N N . ASP A 1 525 ? 13.861 2.107 20.786 1.00 70.69 525 ASP A N 1
ATOM 4124 C CA . ASP A 1 525 ? 14.608 2.703 19.684 1.00 70.69 525 ASP A CA 1
ATOM 4125 C C . ASP A 1 525 ? 13.704 3.454 18.697 1.00 70.69 525 ASP A C 1
ATOM 4127 O O . ASP A 1 525 ? 13.985 4.613 18.387 1.00 70.69 525 ASP A O 1
ATOM 4131 N N . LEU A 1 526 ? 12.581 2.861 18.277 1.00 73.81 526 LEU A N 1
ATOM 4132 C CA . LEU A 1 526 ? 11.616 3.513 17.382 1.00 73.81 526 LEU A CA 1
ATOM 4133 C C . LEU A 1 526 ? 10.992 4.748 18.027 1.00 73.81 526 LEU A C 1
ATOM 4135 O O . LEU A 1 526 ? 10.847 5.790 17.381 1.00 73.81 526 LEU A O 1
ATOM 4139 N N . ARG A 1 527 ? 10.681 4.660 19.325 1.00 74.56 527 ARG A N 1
ATOM 4140 C CA . ARG A 1 527 ? 10.199 5.811 20.093 1.00 74.56 527 ARG A CA 1
ATOM 4141 C C . ARG A 1 527 ? 11.227 6.935 20.049 1.00 74.56 527 ARG A C 1
ATOM 4143 O O . ARG A 1 527 ? 10.924 8.032 19.585 1.00 74.56 527 ARG A O 1
ATOM 4150 N N . VAL A 1 528 ? 12.469 6.655 20.448 1.00 72.44 528 VAL A N 1
ATOM 4151 C CA . VAL A 1 528 ? 13.563 7.639 20.456 1.00 72.44 528 VAL A CA 1
ATOM 4152 C C . VAL A 1 528 ? 13.836 8.222 19.064 1.00 72.44 528 VAL A C 1
ATOM 4154 O O . VAL A 1 528 ? 14.092 9.424 18.947 1.00 72.44 528 VAL A O 1
ATOM 4157 N N . ASN A 1 529 ? 13.779 7.415 18.006 1.00 72.38 529 ASN A N 1
ATOM 4158 C CA . ASN A 1 529 ? 14.026 7.877 16.641 1.00 72.38 529 ASN A CA 1
ATOM 4159 C C . ASN A 1 529 ? 12.935 8.835 16.156 1.00 72.38 529 ASN A C 1
ATOM 4161 O O . ASN A 1 529 ? 13.274 9.904 15.647 1.00 72.38 529 ASN A O 1
ATOM 4165 N N . CYS A 1 530 ? 11.659 8.536 16.419 1.00 74.56 530 CYS A N 1
ATOM 4166 C CA . CYS A 1 530 ? 10.557 9.442 16.083 1.00 74.56 530 CYS A CA 1
ATOM 4167 C C . CYS A 1 530 ? 10.752 10.848 16.677 1.00 74.56 530 CYS A C 1
ATOM 4169 O O . CYS A 1 530 ? 10.500 11.865 16.025 1.00 74.56 530 CYS A O 1
ATOM 4171 N N . TRP A 1 531 ? 11.266 10.910 17.909 1.00 73.56 531 TRP A N 1
ATOM 4172 C CA . TRP A 1 531 ? 11.604 12.156 18.596 1.00 73.56 531 TRP A CA 1
ATOM 4173 C C . TRP A 1 531 ? 12.795 12.888 17.991 1.00 73.56 531 TRP A C 1
ATOM 4175 O O . TRP A 1 531 ? 12.723 14.096 17.760 1.00 73.56 531 TRP A O 1
ATOM 4185 N N . LYS A 1 532 ? 13.904 12.178 17.753 1.00 71.31 532 LYS A N 1
ATOM 4186 C CA . LYS A 1 532 ? 15.135 12.765 17.197 1.00 71.31 532 LYS A CA 1
ATOM 4187 C C . LYS A 1 532 ? 14.900 13.409 15.836 1.00 71.31 532 LYS A C 1
ATOM 4189 O O . LYS A 1 532 ? 15.499 14.437 15.542 1.00 71.31 532 LYS A O 1
ATOM 4194 N N . GLN A 1 533 ? 14.018 12.813 15.046 1.00 71.69 533 GLN A N 1
ATOM 4195 C CA . GLN A 1 533 ? 13.689 13.258 13.697 1.00 71.69 533 GLN A CA 1
ATOM 4196 C C . GLN A 1 533 ? 12.621 14.368 13.686 1.00 71.69 533 GLN A C 1
ATOM 4198 O O . GLN A 1 533 ? 12.358 15.007 12.667 1.00 71.69 533 GLN A O 1
ATOM 4203 N N . GLY A 1 534 ? 12.032 14.659 14.852 1.00 72.50 534 GLY A N 1
ATOM 4204 C CA . GLY A 1 534 ? 11.041 15.714 15.021 1.00 72.50 534 GLY A CA 1
ATOM 4205 C C . GLY A 1 534 ? 9.699 15.410 14.360 1.00 72.50 534 GLY A C 1
ATOM 4206 O O . GLY A 1 534 ? 8.984 16.359 14.036 1.00 72.50 534 GLY A O 1
ATOM 4207 N N . TRP A 1 535 ? 9.380 14.129 14.149 1.00 71.38 535 TRP A N 1
ATOM 4208 C CA . TRP A 1 535 ? 8.040 13.695 13.752 1.00 71.38 535 TRP A CA 1
ATOM 4209 C C . TRP A 1 535 ? 7.132 13.692 14.988 1.00 71.38 535 TRP A C 1
ATOM 4211 O O . TRP A 1 535 ? 6.167 14.444 15.049 1.00 71.38 535 TRP A O 1
ATOM 4221 N N . CYS A 1 536 ? 7.541 13.006 16.061 1.00 72.75 536 CYS A N 1
ATOM 4222 C CA . CYS A 1 536 ? 6.817 13.023 17.333 1.00 72.75 536 CYS A CA 1
ATOM 4223 C C . CYS A 1 536 ? 6.982 14.366 18.083 1.00 72.75 536 CYS A C 1
ATOM 4225 O O . CYS A 1 536 ? 8.086 14.911 18.191 1.00 72.75 536 CYS A O 1
ATOM 4227 N N . ARG A 1 537 ? 5.880 14.904 18.636 1.00 69.38 537 ARG A N 1
ATOM 4228 C CA . ARG A 1 537 ? 5.819 16.236 19.280 1.00 69.38 537 ARG A CA 1
ATOM 4229 C C . ARG A 1 537 ? 5.780 16.209 20.799 1.00 69.38 537 ARG A C 1
ATOM 4231 O O . ARG A 1 537 ? 4.979 15.485 21.381 1.00 69.38 537 ARG A O 1
ATOM 4238 N N . LYS A 1 538 ? 6.569 17.092 21.437 1.00 63.06 538 LYS A N 1
ATOM 4239 C CA . LYS A 1 538 ? 6.843 17.096 22.899 1.00 63.06 538 LYS A CA 1
ATOM 4240 C C . LYS A 1 538 ? 5.611 17.384 23.744 1.00 63.06 538 LYS A C 1
ATOM 4242 O O . LYS A 1 538 ? 5.550 16.968 24.897 1.00 63.06 538 LYS A O 1
ATOM 4247 N N . ASP A 1 539 ? 4.660 18.105 23.169 1.00 63.06 539 ASP A N 1
ATOM 4248 C CA . ASP A 1 539 ? 3.386 18.459 23.785 1.00 63.06 539 ASP A CA 1
ATOM 4249 C C . ASP A 1 539 ? 2.360 17.320 23.741 1.00 63.06 539 ASP A C 1
ATOM 4251 O O . ASP A 1 539 ? 1.319 17.409 24.391 1.00 63.06 539 ASP A O 1
ATOM 4255 N N . GLY A 1 540 ? 2.637 16.243 23.000 1.00 61.28 540 GLY A N 1
ATOM 4256 C CA . GLY A 1 540 ? 1.689 15.155 22.848 1.00 61.28 540 GLY A CA 1
ATOM 4257 C C . GLY A 1 540 ? 0.442 15.512 22.063 1.00 61.28 540 GLY A C 1
ATOM 4258 O O . GLY A 1 540 ? -0.556 14.793 22.168 1.00 61.28 540 GLY A O 1
ATOM 4259 N N . GLN A 1 541 ? 0.457 16.624 21.328 1.00 66.00 541 GLN A N 1
ATOM 4260 C CA . GLN A 1 541 ? -0.641 16.960 20.443 1.00 66.00 541 GLN A CA 1
ATOM 4261 C C . GLN A 1 541 ? -0.576 16.085 19.198 1.00 66.00 541 GLN A C 1
ATOM 4263 O O . GLN A 1 541 ? 0.471 15.916 18.571 1.00 66.00 541 GLN A O 1
ATOM 4268 N N . LEU A 1 542 ? -1.731 15.536 18.837 1.00 60.56 542 LEU A N 1
ATOM 4269 C CA . LEU A 1 542 ? -1.920 14.837 17.579 1.00 60.56 542 LEU A CA 1
ATOM 4270 C C . LEU A 1 542 ? -2.106 15.903 16.493 1.00 60.56 542 LEU A C 1
ATOM 4272 O O . LEU A 1 542 ? -3.195 16.447 16.347 1.00 60.56 542 LEU A O 1
ATOM 4276 N N . GLY A 1 543 ? -1.039 16.220 15.755 1.00 51.22 543 GLY A N 1
ATOM 4277 C CA . GLY A 1 543 ? -1.149 16.924 14.477 1.00 51.22 543 GLY A CA 1
ATOM 4278 C C . GLY A 1 543 ? -0.271 18.160 14.284 1.00 51.22 543 GLY A C 1
ATOM 4279 O O . GLY A 1 543 ? -0.322 19.131 15.034 1.00 51.22 543 GLY A O 1
ATOM 4280 N N . GLY A 1 544 ? 0.442 18.153 13.162 1.00 39.62 544 GLY A N 1
ATOM 4281 C CA . GLY A 1 544 ? 0.391 19.220 12.164 1.00 39.62 544 GLY A CA 1
ATOM 4282 C C . GLY A 1 544 ? 0.926 18.674 10.848 1.00 39.62 544 GLY A C 1
ATOM 4283 O O . GLY A 1 544 ? 1.873 17.895 10.868 1.00 39.62 544 GLY A O 1
ATOM 4284 N N . THR A 1 545 ? 0.309 19.064 9.737 1.00 39.12 545 THR A N 1
ATOM 4285 C CA . THR A 1 545 ? 0.871 18.873 8.397 1.00 39.12 545 THR A CA 1
ATOM 4286 C C . THR A 1 545 ? 2.264 19.498 8.389 1.00 39.12 545 THR A C 1
ATOM 4288 O O . THR A 1 545 ? 2.381 20.712 8.595 1.00 39.12 545 THR A O 1
ATOM 4291 N N . ARG A 1 546 ? 3.312 18.687 8.248 1.00 35.84 546 ARG A N 1
ATOM 4292 C CA . ARG A 1 546 ? 4.572 19.206 7.721 1.00 35.84 546 ARG A CA 1
ATOM 4293 C C . ARG A 1 546 ? 4.485 19.241 6.210 1.00 35.84 546 ARG A C 1
ATOM 4295 O O . ARG A 1 546 ? 3.882 18.298 5.655 1.00 35.84 546 ARG A O 1
#

Foldseek 3Di:
DDDDDDDDDDDDDDDDDDPPPPPVVVVVVVVVVVVVVVPVPDDDDDDDDDDDDPPPPDPPQCPQPPPQQPPADLVDPVSCVSPVLLNVLLVLLVVVLPDPPDDQDPLVPVLSVLSNCCSSRVAHAPSQQEEEELPPQDPPDPDPVCVQVNVLRVLQVVLLCVLSVVRVHRYHYDNDVVVRQVSCQSNVSNQLAYEYEPLLLLLLQQFQLAEPAQHDAFPDPLLRQPRPDDPPVSGTNDHLLRYAYEDALFEDEQVLDDPPDDLVRHAWDQPPVRDTARDQRLLFQDRYEYLDPAGSYLHQHAAPCVLLPCVVDDLPDDPPDPDPAQAEAEEEEDDELVLVVPAPAPVVVLQVLLVVVRHRYAYEYAYPDDHPDPSYHHDDPDVVCLLVVLLRHLAYEYPLDDASRCSLLSSQSSLHAYEWEAADDCPPVPQPPHCLLSPSNGTRHSVSCVVDDPPRYHYDYRVPNVSVSVRVSSSSVDDRDRDHDCCNHSNVSSVSSVCSSPDPSVVSLVVSCVVVVGRRHGDNVSSVSCVVVPSHDSNSDSDDND

Mean predicted aligned error: 12.91 Å

Sequence (546 aa):
MAMWRLPLPPRVRPLRISQRVRVVGLAAVLAVTLVASVHVLSAAGTTTTASSARVASQPAFLAGFGEECRGWIPTDPTTDHLCPGASERLREVQTFLQEPVLDYGEEVYTAARRLEACALGLVECPERPLVVSLWPASEQQPTFFAEVERRAELAWHDDIHEGVELFNYVFVPTADRAKTLHLVKALRASIHQVWMGEIAAIECMQNPRCIADDYVAASVPAMVPNITEVPDTEKGPVDLWRLMVTSWHGVRPSRAQSPGHDLTRDWGVATQGGEEHWSIHPIGRWHTISPYPFPDHAWVPFTHARACDPSTFTITRKPKRLGTQIAERTVLILGDATDLENAEVDWAGVWRFLHDRGLNATFTIPSSTPLSHKWLTAFPADPEAYPELLGEADALLGIGTPHLATTPYIAMCRGTPAVFPTFRNIGSLGFPMGWERYDPSWMQHGQYYVDEPEPQGFKYPAGDMELLAYELWKALSSERSPHTPRQFGPLGLYESLEAMLHFDYEGEYNQQRSVRGGPIGLAEDLRVNCWKQGWCRKDGQLGGTR